Protein AF-A0AAE0QT38-F1 (afdb_monomer_lite)

Structure (mmCIF, N/CA/C/O backbone):
data_AF-A0AAE0QT38-F1
#
_entry.id   AF-A0AAE0QT38-F1
#
loop_
_atom_site.group_PDB
_atom_site.id
_atom_site.type_symbol
_atom_site.label_atom_id
_atom_site.label_alt_id
_atom_site.label_comp_id
_atom_site.label_asym_id
_atom_site.label_entity_id
_atom_site.label_seq_id
_atom_site.pdbx_PDB_ins_code
_atom_site.Cartn_x
_atom_site.Cartn_y
_atom_site.Cartn_z
_atom_site.occupancy
_atom_site.B_iso_or_equiv
_atom_site.auth_seq_id
_atom_site.auth_comp_id
_atom_site.auth_asym_id
_atom_site.auth_atom_id
_atom_site.pdbx_PDB_model_num
ATOM 1 N N . MET A 1 1 ? -40.865 28.089 39.171 1.00 56.75 1 MET A N 1
ATOM 2 C CA . MET A 1 1 ? -39.927 27.218 39.920 1.00 56.75 1 MET A CA 1
ATOM 3 C C . MET A 1 1 ? -40.340 27.018 41.370 1.00 56.75 1 MET A C 1
ATOM 5 O O . MET A 1 1 ? -40.178 25.903 41.841 1.00 56.75 1 MET A O 1
ATOM 9 N N . GLU A 1 2 ? -40.901 28.021 42.055 1.00 53.69 2 GLU A N 1
ATOM 10 C CA . GLU A 1 2 ? -41.465 27.863 43.414 1.00 53.69 2 GLU A CA 1
ATOM 11 C C . GLU A 1 2 ? -42.562 26.768 43.484 1.00 53.69 2 GLU A C 1
ATOM 13 O O . GLU A 1 2 ? -42.716 26.112 44.505 1.00 53.69 2 GLU A O 1
ATOM 18 N N . SER A 1 3 ? -43.237 26.476 42.364 1.00 55.91 3 SER A N 1
ATOM 19 C CA . SER A 1 3 ? -44.203 25.377 42.197 1.00 55.91 3 SER A CA 1
ATOM 20 C C . SER A 1 3 ? -43.615 23.959 42.054 1.00 55.91 3 SER A C 1
ATOM 22 O O . SER A 1 3 ? -44.382 23.004 41.978 1.00 55.91 3 SER A O 1
ATOM 24 N N . ILE A 1 4 ? -42.289 23.790 41.970 1.00 57.28 4 ILE A N 1
ATOM 25 C CA . ILE A 1 4 ? -41.653 22.476 41.751 1.00 57.28 4 ILE A CA 1
ATOM 26 C C . ILE A 1 4 ? -41.194 21.901 43.103 1.00 57.28 4 ILE A C 1
ATOM 28 O O . ILE A 1 4 ? -40.305 22.501 43.720 1.00 57.28 4 ILE A O 1
ATOM 32 N N . PRO A 1 5 ? -41.691 20.733 43.562 1.00 58.81 5 PRO A N 1
ATOM 33 C CA . PRO A 1 5 ? -41.318 20.153 44.856 1.00 58.81 5 PRO A CA 1
ATOM 34 C C . PRO A 1 5 ? -39.800 2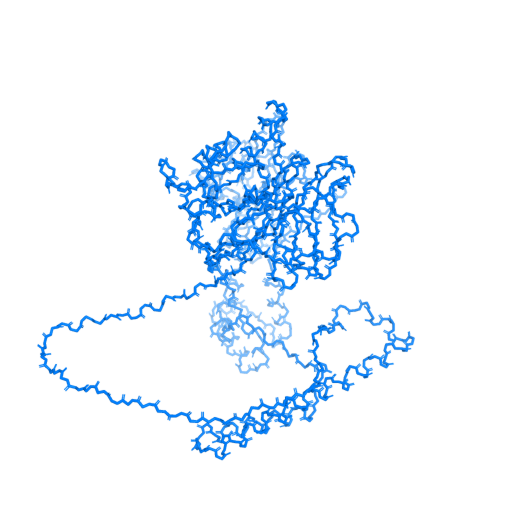0.000 45.019 1.00 58.81 5 PRO A C 1
ATOM 36 O O . PRO A 1 5 ? -39.119 19.595 44.076 1.00 58.81 5 PRO A O 1
ATOM 39 N N . MET A 1 6 ? -39.239 20.281 46.205 1.00 49.59 6 MET A N 1
ATOM 40 C CA . MET A 1 6 ? -37.776 20.254 46.427 1.00 49.59 6 MET A CA 1
ATOM 41 C C . MET A 1 6 ? -37.100 18.904 46.109 1.00 49.59 6 MET A C 1
ATOM 43 O O . MET A 1 6 ? -35.909 18.880 45.809 1.00 49.59 6 MET A O 1
ATOM 47 N N . GLY A 1 7 ? -37.843 17.791 46.133 1.00 49.62 7 GLY A N 1
ATOM 48 C CA . GLY A 1 7 ? -37.328 16.462 45.779 1.00 49.62 7 GLY A CA 1
ATOM 49 C C . GLY A 1 7 ? -37.108 16.222 44.277 1.00 49.62 7 GLY A C 1
ATOM 50 O O . GLY A 1 7 ? -36.448 15.250 43.907 1.00 49.62 7 GLY A O 1
ATOM 51 N N . GLU A 1 8 ? -37.641 17.078 43.401 1.00 56.66 8 GLU A N 1
ATOM 52 C CA . GLU A 1 8 ? -37.526 16.905 41.950 1.00 56.66 8 GLU A CA 1
ATOM 53 C C . GLU A 1 8 ? -36.221 17.474 41.376 1.00 56.66 8 GLU A C 1
ATOM 55 O O . GLU A 1 8 ? -35.648 18.447 41.878 1.00 56.66 8 GLU A O 1
ATOM 60 N N . ARG A 1 9 ? -35.748 16.863 40.284 1.00 63.56 9 ARG A N 1
ATOM 61 C CA . ARG A 1 9 ? -34.550 17.314 39.568 1.00 63.56 9 ARG A CA 1
ATOM 62 C C . ARG A 1 9 ? -34.916 18.405 38.575 1.00 63.56 9 ARG A C 1
ATOM 64 O O . ARG A 1 9 ? -35.728 18.169 37.688 1.00 63.56 9 ARG A O 1
ATOM 71 N N . VAL A 1 10 ? -34.246 19.549 38.671 1.00 66.62 10 VAL A N 1
ATOM 72 C CA . VAL A 1 10 ? -34.420 20.670 37.740 1.00 66.62 10 VAL A CA 1
ATOM 73 C C . VAL A 1 10 ? -33.100 20.941 37.030 1.00 66.62 10 VAL A C 1
ATOM 75 O O . VAL A 1 10 ? -32.078 21.167 37.683 1.00 66.62 10 VAL A O 1
ATOM 78 N N . VAL A 1 11 ? -33.141 20.922 35.697 1.00 72.88 11 VAL A N 1
ATOM 79 C CA . VAL A 1 11 ? -32.067 21.363 34.800 1.00 72.88 11 VAL A CA 1
ATOM 80 C C . VAL A 1 11 ? -32.689 22.322 33.792 1.00 72.88 11 VAL A C 1
ATOM 82 O O . VAL A 1 11 ? -33.677 21.975 33.151 1.00 72.88 11 VAL A O 1
ATOM 85 N N . ILE A 1 12 ? -32.132 23.524 33.669 1.00 76.25 12 ILE A N 1
ATOM 86 C CA . ILE A 1 12 ? -32.634 24.585 32.791 1.00 76.25 12 ILE A CA 1
ATOM 87 C C . ILE A 1 12 ? -31.489 25.028 31.885 1.00 76.25 12 ILE A C 1
ATOM 89 O O . ILE A 1 12 ? -30.416 25.375 32.371 1.00 76.25 12 ILE A O 1
ATOM 93 N N . GLY A 1 13 ? -31.717 25.024 30.572 1.00 76.81 13 GLY A N 1
ATOM 94 C CA . GLY A 1 13 ? -30.885 25.767 29.629 1.00 76.81 13 GLY A CA 1
ATOM 95 C C . GLY A 1 13 ? -31.461 27.168 29.471 1.00 76.81 13 GLY A C 1
ATOM 96 O O . GLY A 1 13 ? -32.600 27.300 29.027 1.00 76.81 13 GLY A O 1
ATOM 97 N N . ALA A 1 14 ? -30.698 28.190 29.846 1.00 73.38 14 ALA A N 1
ATOM 98 C CA . ALA A 1 14 ? -31.089 29.588 29.732 1.00 73.38 14 ALA A CA 1
ATOM 99 C C . ALA A 1 14 ? -30.116 30.313 28.798 1.00 73.38 14 ALA A C 1
ATOM 101 O O . ALA A 1 14 ? -28.907 30.250 29.005 1.00 73.38 14 ALA A O 1
ATOM 102 N N . ASP A 1 15 ? -30.644 30.998 27.788 1.00 77.75 15 ASP A N 1
ATOM 103 C CA . ASP A 1 15 ? -29.892 31.999 27.034 1.00 77.75 15 ASP A CA 1
ATOM 104 C C . ASP A 1 15 ? -30.086 33.337 27.748 1.00 77.75 15 ASP A C 1
ATOM 106 O O . ASP A 1 15 ? -31.214 33.822 27.866 1.00 77.75 15 ASP A O 1
ATOM 110 N N . VAL A 1 16 ? -29.014 33.869 28.334 1.00 71.75 16 VAL A N 1
ATOM 111 C CA . VAL A 1 16 ? -29.063 35.090 29.138 1.00 71.75 16 VAL A CA 1
ATOM 112 C C . VAL A 1 16 ? -27.941 36.016 28.708 1.00 71.75 16 VAL A C 1
ATOM 114 O O . VAL A 1 16 ? -26.767 35.681 28.832 1.00 71.75 16 VAL A O 1
ATOM 117 N N . ASN A 1 17 ? -28.285 37.241 28.310 1.00 73.06 17 ASN A N 1
ATOM 118 C CA . ASN A 1 17 ? -27.330 38.274 27.882 1.00 73.06 17 ASN A CA 1
ATOM 119 C C . ASN A 1 17 ? -26.389 38.794 29.004 1.00 73.06 17 ASN A C 1
ATOM 121 O O . ASN A 1 17 ? -25.723 39.815 28.840 1.00 73.06 17 ASN A O 1
ATOM 125 N N . GLY A 1 18 ? -26.313 38.097 30.143 1.00 76.88 18 GLY A N 1
ATOM 126 C CA . GLY A 1 18 ? -25.430 38.385 31.268 1.00 76.88 18 GLY A CA 1
ATOM 127 C C . GLY A 1 18 ? -24.119 37.595 31.235 1.00 76.88 18 GLY A C 1
ATOM 128 O O . GLY A 1 18 ? -24.057 36.430 30.845 1.00 76.88 18 GLY A O 1
ATOM 129 N N . HIS A 1 19 ? -23.046 38.219 31.701 1.00 79.25 19 HIS A N 1
ATOM 130 C CA . HIS A 1 19 ? -21.749 37.604 31.956 1.00 79.25 19 HIS A CA 1
ATOM 131 C C . HIS A 1 19 ? -21.584 37.440 33.465 1.00 79.25 19 HIS A C 1
ATOM 133 O O . HIS A 1 19 ? -21.580 38.423 34.197 1.00 79.25 19 HIS A O 1
ATOM 139 N N . VAL A 1 20 ? -21.468 36.202 33.946 1.00 77.00 20 VAL A N 1
ATOM 140 C CA . VAL A 1 20 ? -21.440 35.906 35.394 1.00 77.00 20 VAL A CA 1
ATOM 141 C C . VAL A 1 20 ? -20.070 36.116 36.065 1.00 77.00 20 VAL A C 1
ATOM 143 O O . VAL A 1 20 ? -19.997 36.175 37.295 1.00 77.00 20 VAL A O 1
ATOM 146 N N . GLY A 1 21 ? -19.001 36.272 35.277 1.00 74.62 21 GLY A N 1
ATOM 147 C CA . GLY A 1 21 ? -17.634 36.511 35.753 1.00 74.62 21 GLY A CA 1
ATOM 148 C C . GLY A 1 21 ? -16.710 35.280 35.720 1.00 74.62 21 GLY A C 1
ATOM 149 O O . GLY A 1 21 ? -17.118 34.166 36.051 1.00 74.62 21 GLY A O 1
ATOM 150 N N . GLU A 1 22 ? -15.446 35.476 35.346 1.00 77.38 22 GLU A N 1
ATOM 151 C CA . GLU A 1 22 ? -14.326 34.548 35.566 1.00 77.38 22 GLU A CA 1
ATOM 152 C C . GLU A 1 22 ? -13.683 34.793 36.945 1.00 77.38 22 GLU A C 1
ATOM 154 O O . GLU A 1 22 ? -13.721 35.905 37.463 1.00 77.38 22 GLU A O 1
ATOM 159 N N . GLY A 1 23 ? -13.095 33.762 37.565 1.00 59.50 23 GLY A N 1
ATOM 160 C CA . GLY A 1 23 ? -12.320 33.930 38.802 1.00 59.50 23 GLY A CA 1
ATOM 161 C C . GLY A 1 23 ? -13.138 34.206 40.070 1.00 59.50 23 GLY A C 1
ATOM 162 O O . GLY A 1 23 ? -12.594 34.746 41.026 1.00 59.50 23 GLY A O 1
ATOM 163 N N . ASN A 1 24 ? -14.422 33.833 40.103 1.00 67.06 24 ASN A N 1
ATOM 164 C CA . ASN A 1 24 ? -15.299 34.066 41.253 1.00 67.06 24 ASN A CA 1
ATOM 165 C C . ASN A 1 24 ? -14.740 33.493 42.577 1.00 67.06 24 ASN A C 1
ATOM 167 O O . ASN A 1 24 ? -14.508 32.287 42.691 1.00 67.06 24 ASN A O 1
ATOM 171 N N . THR A 1 25 ? -14.597 34.363 43.578 1.00 59.38 25 THR A N 1
ATOM 172 C CA . THR A 1 25 ? -14.190 34.051 44.963 1.00 59.38 25 THR A CA 1
ATOM 173 C C . THR A 1 25 ? -15.247 34.424 46.008 1.00 59.38 25 THR A C 1
ATOM 175 O O . THR A 1 25 ? -15.067 34.114 47.181 1.00 59.38 25 THR A O 1
ATOM 178 N N . VAL A 1 26 ? -16.334 35.093 45.603 1.00 66.62 26 VAL A N 1
ATOM 179 C CA . VAL A 1 26 ? -17.346 35.658 46.516 1.00 66.62 26 VAL A CA 1
ATOM 180 C C . VAL A 1 26 ? -18.615 34.804 46.540 1.00 66.62 26 VAL A C 1
ATOM 182 O O . VAL A 1 26 ? -19.171 34.550 47.601 1.00 66.62 26 VAL A O 1
ATOM 185 N N . ASP A 1 27 ? -19.051 34.300 45.381 1.00 74.00 27 ASP A N 1
ATOM 186 C CA . ASP A 1 27 ? -20.332 33.594 45.228 1.00 74.00 27 ASP A CA 1
ATOM 187 C C . ASP A 1 27 ? -20.158 32.076 45.011 1.00 74.00 27 ASP A C 1
ATOM 189 O O . ASP A 1 27 ? -20.840 31.485 44.171 1.00 74.00 27 ASP A O 1
ATOM 193 N N . GLU A 1 28 ? -19.188 31.441 45.684 1.00 70.88 28 GLU A N 1
ATOM 194 C CA . GLU A 1 28 ? -18.791 30.037 45.419 1.00 70.88 28 GLU A CA 1
ATOM 195 C C . GLU A 1 28 ? -19.948 29.021 45.559 1.00 70.88 28 GLU A C 1
ATOM 197 O O . GLU A 1 28 ? -19.929 27.942 44.955 1.00 70.88 28 GLU A O 1
ATOM 202 N N . GLU A 1 29 ? -20.993 29.379 46.312 1.00 71.94 29 GLU A N 1
ATOM 203 C CA . GLU A 1 29 ? -22.197 28.567 46.523 1.00 71.94 29 GLU A CA 1
ATOM 204 C C . GLU A 1 29 ? -23.019 28.324 45.247 1.00 71.94 29 GLU A C 1
ATOM 206 O O . GLU A 1 29 ? -23.657 27.273 45.129 1.00 71.94 29 GLU A O 1
ATOM 211 N N . VAL A 1 30 ? -22.998 29.276 44.304 1.00 78.94 30 VAL A N 1
ATOM 212 C CA . VAL A 1 30 ? -23.822 29.274 43.075 1.00 78.94 30 VAL A CA 1
ATOM 213 C C . VAL A 1 30 ? -23.002 29.369 41.782 1.00 78.94 30 VAL A C 1
ATOM 215 O O . VAL A 1 30 ? -23.482 28.973 40.715 1.00 78.94 30 VAL A O 1
ATOM 218 N N . LEU A 1 31 ? -21.761 29.861 41.864 1.00 81.94 31 LEU A N 1
ATOM 219 C CA . LEU A 1 31 ? -20.830 30.024 40.748 1.00 81.94 31 LEU A CA 1
ATOM 220 C C . LEU A 1 31 ? -19.480 29.353 41.028 1.00 81.94 31 LEU A C 1
ATOM 222 O O . LEU A 1 31 ? -18.785 29.693 41.984 1.00 81.94 31 LEU A O 1
ATOM 226 N N . GLY A 1 32 ? -19.038 28.492 40.112 1.00 79.25 32 GLY A N 1
ATOM 227 C CA . GLY A 1 32 ? -17.654 28.030 40.063 1.00 79.25 32 GLY A CA 1
ATOM 228 C C . GLY A 1 32 ? -16.676 29.073 39.497 1.00 79.25 32 GLY A C 1
ATOM 229 O O . GLY A 1 32 ? -17.052 30.162 39.064 1.00 79.25 32 GLY A O 1
ATOM 230 N N . LYS A 1 33 ? -15.387 28.719 39.481 1.00 79.94 33 LYS A N 1
ATOM 231 C CA . LYS A 1 33 ? -14.272 29.651 39.212 1.00 79.94 33 LYS A CA 1
ATOM 232 C C . LYS A 1 33 ? -13.972 29.884 37.724 1.00 79.94 33 LYS A C 1
ATOM 234 O O . LYS A 1 33 ? -13.198 30.776 37.391 1.00 79.94 33 LYS A O 1
ATOM 239 N N . PHE A 1 34 ? -14.568 29.100 36.824 1.00 80.75 34 PHE A N 1
ATOM 240 C CA . PHE A 1 34 ? -14.165 28.991 35.414 1.00 80.75 34 PHE A CA 1
ATOM 241 C C . PHE A 1 34 ? -15.105 29.691 34.418 1.00 80.75 34 PHE A C 1
ATOM 243 O O . PHE A 1 34 ? -15.169 29.275 33.259 1.00 80.75 34 PHE A O 1
ATOM 250 N N . GLY A 1 35 ? -15.820 30.742 34.837 1.00 77.62 35 GLY A N 1
ATOM 251 C CA . GLY A 1 35 ? -16.597 31.598 33.928 1.00 77.62 35 GLY A CA 1
ATOM 252 C C . GLY A 1 35 ? -15.738 32.353 32.903 1.00 77.62 35 GLY A C 1
ATOM 253 O O . GLY A 1 35 ? -14.558 32.054 32.723 1.00 77.62 35 GLY A O 1
ATOM 254 N N . VAL A 1 36 ? -16.338 33.303 32.186 1.00 75.44 36 VAL A N 1
ATOM 255 C CA . VAL A 1 36 ? -15.695 34.041 31.083 1.00 75.44 36 VAL A CA 1
ATOM 256 C C . VAL A 1 36 ? -16.031 35.529 31.192 1.00 75.44 36 VAL A C 1
ATOM 258 O O . VAL A 1 36 ? -17.205 35.860 31.353 1.00 75.44 36 VAL A O 1
ATOM 261 N N . LYS A 1 37 ? -15.019 36.398 31.009 1.00 78.69 37 LYS A N 1
ATOM 262 C CA . LYS A 1 37 ? -15.076 37.873 31.164 1.00 78.69 37 LYS A CA 1
ATOM 263 C C . LYS A 1 37 ? -15.385 38.343 32.591 1.00 78.69 37 LYS A C 1
ATOM 265 O O . LYS A 1 37 ? -15.595 37.539 33.487 1.00 78.69 37 LYS A O 1
ATOM 270 N N . GLU A 1 38 ? -15.375 39.655 32.799 1.00 78.19 38 GLU A N 1
ATOM 271 C CA . GLU A 1 38 ? -15.864 40.299 34.022 1.00 78.19 38 GLU A CA 1
ATOM 272 C C . GLU A 1 38 ? -17.396 40.233 34.119 1.00 78.19 38 GLU A C 1
ATOM 274 O O . GLU A 1 38 ? -18.091 40.012 33.120 1.00 78.19 38 GLU A O 1
ATOM 279 N N . ARG A 1 39 ? -17.925 40.404 35.337 1.00 81.12 39 ARG A N 1
ATOM 280 C CA . ARG A 1 39 ? -19.366 40.345 35.605 1.00 81.12 39 ARG A CA 1
ATOM 281 C C . ARG A 1 39 ? -20.052 41.654 35.197 1.00 81.12 39 ARG A C 1
ATOM 283 O O . ARG A 1 39 ? -19.616 42.719 35.618 1.00 81.12 39 ARG A O 1
ATOM 290 N N . ASN A 1 40 ? -21.139 41.576 34.426 1.00 82.69 40 ASN A N 1
ATOM 291 C CA . ASN A 1 40 ? -22.005 42.728 34.128 1.00 82.69 40 ASN A CA 1
ATOM 292 C C . ASN A 1 40 ? -23.268 42.739 35.014 1.00 82.69 40 ASN A C 1
ATOM 294 O O . ASN A 1 40 ? -23.518 41.803 35.776 1.00 82.69 40 ASN A O 1
ATOM 298 N N . PHE A 1 41 ? -24.070 43.800 34.910 1.00 81.69 41 PHE A N 1
ATOM 299 C CA . PHE A 1 41 ? -25.288 43.990 35.705 1.00 81.69 41 PHE A CA 1
ATOM 300 C C . PHE A 1 41 ? -26.298 42.845 35.514 1.00 81.69 41 PHE A C 1
ATOM 302 O O . PHE A 1 41 ? -26.800 42.275 36.480 1.00 81.69 41 PHE A O 1
ATOM 309 N N . GLU A 1 42 ? -26.524 42.426 34.271 1.00 80.56 42 GLU A N 1
ATOM 310 C CA . GLU A 1 42 ? -27.403 41.309 33.922 1.00 80.56 42 GLU A CA 1
ATOM 311 C C . GLU A 1 42 ? -26.872 39.978 34.484 1.00 80.56 42 GLU A C 1
ATOM 313 O O . GLU A 1 42 ? -27.639 39.129 34.935 1.00 80.56 42 GLU A O 1
ATOM 318 N N . GLY A 1 43 ? -25.549 39.803 34.514 1.00 80.94 43 GLY A N 1
ATOM 319 C CA . GLY A 1 43 ? -24.885 38.672 35.156 1.00 80.94 43 GLY A CA 1
ATOM 320 C C . GLY A 1 43 ? -25.048 38.662 36.675 1.00 80.94 43 GLY A C 1
ATOM 321 O O . GLY A 1 43 ? -25.214 37.590 37.252 1.00 80.94 43 GLY A O 1
ATOM 322 N N . GLN A 1 44 ? -25.073 39.831 37.323 1.00 83.12 44 GLN A N 1
ATOM 323 C CA . GLN A 1 44 ? -25.389 39.939 38.749 1.00 83.12 44 GLN A CA 1
ATOM 324 C C . GLN A 1 44 ? -26.837 39.510 39.033 1.00 83.12 44 GLN A C 1
ATOM 326 O O . GLN A 1 44 ? -27.058 38.703 39.933 1.00 83.12 44 GLN A O 1
ATOM 331 N N . MET A 1 45 ? -27.803 39.912 38.198 1.00 82.00 45 MET A N 1
ATOM 332 C CA . MET A 1 45 ? -29.195 39.448 38.322 1.00 82.00 45 MET A CA 1
ATOM 333 C C . MET A 1 45 ? -29.325 37.916 38.221 1.00 82.00 45 MET A C 1
ATOM 335 O O . MET A 1 45 ? -30.128 37.318 38.939 1.00 82.00 45 MET A O 1
ATOM 339 N N . VAL A 1 46 ? -28.518 37.259 37.375 1.00 82.12 46 VAL A N 1
ATOM 340 C CA . VAL A 1 46 ? -28.457 35.783 37.300 1.00 82.12 46 VAL A CA 1
ATOM 341 C C . VAL A 1 46 ? -27.931 35.175 38.601 1.00 82.12 46 VAL A C 1
ATOM 343 O O . VAL A 1 46 ? -28.465 34.163 39.054 1.00 82.12 46 VAL A O 1
ATOM 346 N N . VAL A 1 47 ? -26.914 35.783 39.221 1.00 82.12 47 VAL A N 1
ATOM 347 C CA . VAL A 1 47 ? -26.351 35.331 40.506 1.00 82.12 47 VAL A CA 1
ATOM 348 C C . VAL A 1 47 ? -27.359 35.488 41.640 1.00 82.12 47 VAL A C 1
ATOM 350 O O . VAL A 1 47 ? -27.547 34.555 42.419 1.00 82.12 47 VAL A O 1
ATOM 353 N N . ASP A 1 48 ? -28.053 36.620 41.710 1.00 83.00 48 ASP A N 1
ATOM 354 C CA . ASP A 1 48 ? -29.032 36.891 42.766 1.00 83.00 48 ASP A CA 1
ATOM 355 C C . ASP A 1 48 ? -30.268 35.986 42.634 1.00 83.00 48 ASP A C 1
ATOM 357 O O . ASP A 1 48 ? -30.757 35.433 43.624 1.00 83.00 48 ASP A O 1
ATOM 361 N N . PHE A 1 49 ? -30.714 35.725 41.399 1.00 83.25 49 PHE A N 1
ATOM 362 C CA . PHE A 1 49 ? -31.723 34.706 41.113 1.00 83.25 49 PHE A CA 1
ATOM 363 C C . PHE A 1 49 ? -31.252 33.299 41.511 1.00 83.25 49 PHE A C 1
ATOM 365 O O . PHE A 1 49 ? -32.006 32.545 42.131 1.00 83.25 49 PHE A O 1
ATOM 372 N N . ALA A 1 50 ? -30.004 32.941 41.195 1.00 83.25 50 ALA A N 1
ATOM 373 C CA . ALA A 1 50 ? -29.444 31.635 41.527 1.00 83.25 50 ALA A CA 1
ATOM 374 C C . ALA A 1 50 ? -29.367 31.408 43.048 1.00 83.25 50 ALA A C 1
ATOM 376 O O . ALA A 1 50 ? -29.751 30.337 43.522 1.00 83.25 50 ALA A O 1
ATOM 377 N N . LYS A 1 51 ? -28.973 32.438 43.814 1.00 83.38 51 LYS A N 1
ATOM 378 C CA . LYS A 1 51 ? -28.990 32.438 45.287 1.00 83.38 51 LYS A CA 1
ATOM 379 C C . LYS A 1 51 ? -30.399 32.256 45.843 1.00 83.38 51 LYS A C 1
ATOM 381 O O . LYS A 1 51 ? -30.617 31.360 46.654 1.00 83.38 51 LYS A O 1
ATOM 386 N N . ARG A 1 52 ? -31.370 33.056 45.380 1.00 82.44 52 ARG A N 1
ATOM 387 C CA . ARG A 1 52 ? -32.767 32.987 45.852 1.00 82.44 52 ARG A CA 1
ATOM 388 C C . ARG A 1 52 ? -33.405 31.609 45.623 1.00 82.44 52 ARG A C 1
ATOM 390 O O . ARG A 1 52 ? -34.265 31.207 46.399 1.00 82.44 52 ARG A O 1
ATOM 397 N N . MET A 1 53 ? -33.003 30.900 44.567 1.00 77.69 53 MET A N 1
ATOM 398 C CA . MET A 1 53 ? -33.661 29.670 44.109 1.00 77.69 53 MET A CA 1
ATOM 399 C C . MET A 1 53 ? -32.894 28.364 44.411 1.00 77.69 53 MET A C 1
ATOM 401 O O . MET A 1 53 ? -33.337 27.302 43.969 1.00 77.69 53 MET A O 1
ATOM 405 N N . ASP A 1 54 ? -31.773 28.416 45.145 1.00 80.62 54 ASP A N 1
ATOM 406 C CA . ASP A 1 54 ? -30.856 27.284 45.409 1.00 80.62 54 ASP A CA 1
ATOM 407 C C . ASP A 1 54 ? -30.326 26.609 44.121 1.00 80.62 54 ASP A C 1
ATOM 409 O O . ASP A 1 54 ? -30.370 25.386 43.938 1.00 80.62 54 ASP A O 1
ATOM 413 N N . ILE A 1 55 ? -29.841 27.424 43.182 1.00 83.31 55 ILE A N 1
ATOM 414 C CA . ILE A 1 55 ? -29.395 26.997 41.849 1.00 83.31 55 ILE A CA 1
ATOM 415 C C . ILE A 1 55 ? -27.890 27.212 41.682 1.00 83.31 55 ILE A C 1
ATOM 417 O O . ILE A 1 55 ? -27.347 28.246 42.046 1.00 83.31 55 ILE A O 1
ATOM 421 N N . ALA A 1 56 ? -27.225 26.243 41.057 1.00 83.94 56 ALA A N 1
ATOM 422 C CA . ALA A 1 56 ? -25.839 26.327 40.621 1.00 83.94 56 ALA A CA 1
ATOM 423 C C . ALA A 1 56 ? -25.757 26.553 39.101 1.00 83.94 56 ALA A C 1
ATOM 425 O O . ALA A 1 56 ? -26.426 25.867 38.317 1.00 83.94 56 ALA A O 1
ATOM 426 N N . VAL A 1 57 ? -24.896 27.480 38.676 1.00 85.81 57 VAL A N 1
ATOM 427 C CA . VAL A 1 57 ? -24.576 27.737 37.263 1.00 85.81 57 VAL A CA 1
ATOM 428 C C . VAL A 1 57 ? -23.511 26.737 36.810 1.00 85.81 57 VAL A C 1
ATOM 430 O O . VAL A 1 57 ? -22.312 26.947 36.972 1.00 85.81 57 VAL A O 1
ATOM 433 N N . VAL A 1 58 ? -23.940 25.616 36.236 1.00 83.44 58 VAL A N 1
ATOM 434 C CA . VAL A 1 58 ? -23.105 24.429 35.974 1.00 83.44 58 VAL A CA 1
ATOM 435 C C . VAL A 1 58 ? -21.857 24.752 35.143 1.00 83.44 58 VAL A C 1
ATOM 437 O O . VAL A 1 58 ? -20.778 24.222 35.412 1.00 83.44 58 VAL A O 1
ATOM 440 N N . ASN A 1 59 ? -21.988 25.637 34.151 1.00 82.31 59 ASN A N 1
ATOM 441 C CA . ASN A 1 59 ? -20.930 25.955 33.186 1.00 82.31 59 ASN A CA 1
ATOM 442 C C . ASN A 1 59 ? -19.651 26.521 33.834 1.00 82.31 59 ASN A C 1
ATOM 444 O O . ASN A 1 59 ? -18.578 26.384 33.250 1.00 82.31 59 ASN A O 1
ATOM 448 N N . THR A 1 60 ? -19.735 27.132 35.020 1.00 82.75 60 THR A N 1
ATOM 449 C CA . THR A 1 60 ? -18.586 27.774 35.683 1.00 82.75 60 THR A CA 1
ATOM 450 C C . THR A 1 60 ? -17.815 26.841 36.624 1.00 82.75 60 THR A C 1
ATOM 452 O O . THR A 1 60 ? -16.709 27.178 37.047 1.00 82.75 60 THR A O 1
ATOM 455 N N . TYR A 1 61 ? -18.333 25.642 36.923 1.00 82.31 61 TYR A N 1
ATOM 456 C CA . TYR A 1 61 ? -17.683 24.670 37.819 1.00 82.31 61 TYR A CA 1
ATOM 457 C C . TYR A 1 61 ? -16.623 23.785 37.143 1.00 82.31 61 TYR A C 1
ATOM 459 O O . TYR A 1 61 ? -15.799 23.189 37.837 1.00 82.31 61 TYR A O 1
ATOM 467 N N . PHE A 1 62 ? -16.599 23.699 35.809 1.00 82.88 62 PHE A N 1
ATOM 468 C CA . PHE A 1 62 ? -15.712 22.785 35.079 1.00 82.88 62 PHE A CA 1
ATOM 469 C C . PHE A 1 62 ? -14.559 23.519 34.384 1.00 82.88 62 PHE A C 1
ATOM 471 O O . PHE A 1 62 ? -14.772 24.357 33.509 1.00 82.88 62 PHE A O 1
ATOM 478 N N . GLN A 1 63 ? -13.317 23.145 34.705 1.00 82.44 63 GLN A N 1
ATOM 479 C CA . GLN A 1 63 ? -12.139 23.667 34.012 1.00 82.44 63 GLN A CA 1
ATOM 480 C C . GLN A 1 63 ? -12.091 23.143 32.568 1.00 82.44 63 GLN A C 1
ATOM 482 O O . GLN A 1 63 ? -11.961 21.939 32.327 1.00 82.44 63 GLN A O 1
ATOM 487 N N . LYS A 1 64 ? -12.189 24.052 31.592 1.00 82.12 64 LYS A N 1
ATOM 488 C CA . LYS A 1 64 ? -12.195 23.750 30.152 1.00 82.12 64 LYS A CA 1
ATOM 489 C C . LYS A 1 64 ? -11.352 24.762 29.376 1.00 82.12 64 LYS A C 1
ATOM 491 O O . LYS A 1 64 ? -11.173 25.896 29.812 1.00 82.12 64 LYS A O 1
ATOM 496 N N . ARG A 1 65 ? -10.858 24.357 28.199 1.00 78.31 65 ARG A N 1
ATOM 497 C CA . ARG A 1 65 ? -10.207 25.276 27.243 1.00 78.31 65 ARG A CA 1
ATOM 498 C C . ARG A 1 65 ? -11.203 26.356 26.809 1.00 78.31 65 ARG A C 1
ATOM 500 O O . ARG A 1 65 ? -12.391 26.065 26.703 1.00 78.31 65 ARG A O 1
ATOM 507 N N . GLU A 1 66 ? -10.719 27.560 26.509 1.00 74.44 66 GLU A N 1
ATOM 508 C CA . GLU A 1 66 ? -11.535 28.732 26.133 1.00 74.44 66 GLU A CA 1
ATOM 509 C C . GLU A 1 66 ? -12.605 28.413 25.068 1.00 74.44 66 GLU A C 1
ATOM 511 O O . GLU A 1 66 ? -13.777 28.753 25.226 1.00 74.44 66 GLU A O 1
ATOM 516 N N . GLU A 1 67 ? -12.232 27.667 24.026 1.00 76.06 67 GLU A N 1
ATOM 517 C CA . GLU A 1 67 ? -13.123 27.253 22.933 1.00 76.06 67 GLU A CA 1
ATOM 518 C C . GLU A 1 67 ? -14.355 26.453 23.384 1.00 76.06 67 GLU A C 1
ATOM 520 O O . GLU A 1 67 ? -15.393 26.518 22.724 1.00 76.06 67 GLU A O 1
ATOM 525 N N . HIS A 1 68 ? -14.227 25.727 24.499 1.00 77.94 68 HIS A N 1
ATOM 526 C CA . HIS A 1 68 ? -15.264 24.916 25.139 1.00 77.94 68 HIS A CA 1
ATOM 527 C C . HIS A 1 68 ? -15.994 25.657 26.278 1.00 77.94 68 HIS A C 1
ATOM 529 O O . HIS A 1 68 ? -16.819 25.039 26.952 1.00 77.94 68 HIS A O 1
ATOM 535 N N . ARG A 1 69 ? -15.691 26.945 26.512 1.00 74.25 69 ARG A N 1
ATOM 536 C CA . ARG A 1 69 ? -16.383 27.831 27.473 1.00 74.25 69 ARG A CA 1
ATOM 537 C C . ARG A 1 69 ? -17.225 28.910 26.785 1.00 74.25 69 ARG A C 1
ATOM 539 O O . ARG A 1 69 ? -18.294 29.255 27.280 1.00 74.25 69 ARG A O 1
ATOM 546 N N . VAL A 1 70 ? -16.744 29.428 25.653 1.00 77.81 70 VAL A N 1
ATOM 547 C CA . VAL A 1 70 ? -17.409 30.464 24.843 1.00 77.81 70 VAL A CA 1
ATOM 548 C C . VAL A 1 70 ? -18.633 29.884 24.133 1.00 77.81 70 VAL A C 1
ATOM 550 O O . VAL A 1 70 ? -18.479 29.037 23.249 1.00 77.81 70 VAL A O 1
ATOM 553 N N . THR A 1 71 ? -19.825 30.371 24.479 1.00 75.25 71 THR A N 1
ATOM 554 C CA . THR A 1 71 ? -21.095 29.928 23.883 1.00 75.25 71 THR A CA 1
ATOM 555 C C . THR A 1 71 ? -21.545 30.794 22.712 1.00 75.25 71 THR A C 1
ATOM 557 O O . THR A 1 71 ? -22.094 30.254 21.758 1.00 75.25 71 THR A O 1
ATOM 560 N N . TYR A 1 72 ? -21.200 32.085 22.689 1.00 77.50 72 TYR A N 1
ATOM 561 C CA . TYR A 1 72 ? -21.554 33.000 21.599 1.00 77.50 72 TYR A CA 1
ATOM 562 C C . TYR A 1 72 ? -20.323 33.616 20.920 1.00 77.50 72 TYR A C 1
ATOM 564 O O . TYR A 1 72 ? -19.343 34.001 21.573 1.00 77.50 72 TYR A O 1
ATOM 572 N N . LYS A 1 73 ? -20.373 33.725 19.586 1.00 75.00 73 LYS A N 1
ATOM 573 C CA . LYS A 1 73 ? -19.376 34.430 18.766 1.00 75.00 73 LYS A CA 1
ATOM 574 C C . LYS A 1 73 ? -20.040 35.288 17.689 1.00 75.00 73 LYS A C 1
ATOM 576 O O . LYS A 1 73 ? -20.777 34.773 16.856 1.00 75.00 73 LYS A O 1
ATOM 581 N N . SER A 1 74 ? -19.701 36.576 17.642 1.00 73.44 74 SER A N 1
ATOM 582 C CA . SER A 1 74 ? -20.113 37.486 16.563 1.00 73.44 74 SER A CA 1
ATOM 583 C C . SER A 1 74 ? -19.112 38.633 16.408 1.00 73.44 74 SER A C 1
ATOM 585 O O . SER A 1 74 ? -18.632 39.167 17.407 1.00 73.44 74 SER A O 1
ATOM 587 N N . GLY A 1 75 ? -18.748 38.990 15.170 1.00 61.56 75 GLY A N 1
ATOM 588 C CA . GLY A 1 75 ? -17.852 40.122 14.876 1.00 61.56 75 GLY A CA 1
ATOM 589 C C . GLY A 1 75 ? -16.514 40.102 15.633 1.00 61.56 75 GLY A C 1
ATOM 590 O O . GLY A 1 75 ? -16.082 41.128 16.147 1.00 61.56 75 GLY A O 1
ATOM 591 N N . GLY A 1 76 ? -15.903 38.925 15.810 1.00 64.38 76 GLY A N 1
ATOM 592 C CA . GLY A 1 76 ? -14.673 38.743 16.599 1.00 64.38 76 GLY A CA 1
ATOM 593 C C . GLY A 1 76 ? -14.868 38.708 18.124 1.00 64.38 76 GLY A C 1
ATOM 594 O O . GLY A 1 76 ? -14.016 38.167 18.831 1.00 64.38 76 GLY A O 1
ATOM 595 N N . ARG A 1 77 ? -16.005 39.185 18.647 1.00 69.38 77 ARG A N 1
ATOM 596 C CA . ARG A 1 77 ? -16.346 39.100 20.075 1.00 69.38 77 ARG A CA 1
ATOM 597 C C . ARG A 1 77 ? -16.653 37.650 20.457 1.00 69.38 77 ARG A C 1
ATOM 599 O O . ARG A 1 77 ? -17.360 36.941 19.742 1.00 69.38 77 ARG A O 1
ATOM 606 N N . ARG A 1 78 ? -16.125 37.227 21.607 1.00 76.44 78 ARG A N 1
ATOM 607 C CA . ARG A 1 78 ? -16.355 35.923 22.246 1.00 76.44 78 ARG A CA 1
ATOM 608 C C . ARG A 1 78 ? -17.022 36.164 23.599 1.00 76.44 78 ARG A C 1
ATOM 610 O O . ARG A 1 78 ? -16.514 36.976 24.373 1.00 76.44 78 ARG A O 1
ATOM 617 N N . THR A 1 79 ? -18.142 35.509 23.878 1.00 76.75 79 THR A N 1
ATOM 618 C CA . THR A 1 79 ? -18.901 35.677 25.130 1.00 76.75 79 THR A CA 1
ATOM 619 C C . THR A 1 79 ? -19.485 34.357 25.626 1.00 76.75 79 THR A C 1
ATOM 621 O O . THR A 1 79 ? -19.580 33.374 24.887 1.00 76.75 79 THR A O 1
ATOM 624 N N . GLN A 1 80 ? -19.863 34.342 26.902 1.00 77.50 80 GLN A N 1
ATOM 625 C CA . GLN A 1 80 ? -20.695 33.308 27.502 1.00 77.50 80 GLN A CA 1
ATOM 626 C C . GLN A 1 80 ? -22.040 33.953 27.868 1.00 77.50 80 GLN A C 1
ATOM 628 O O . GLN A 1 80 ? -22.055 34.968 28.567 1.00 77.50 80 GLN A O 1
ATOM 633 N N . VAL A 1 81 ? -23.125 33.415 27.308 1.00 77.69 81 VAL A N 1
ATOM 634 C CA . VAL A 1 81 ? -24.521 33.877 27.478 1.00 77.69 81 VAL A CA 1
ATOM 635 C C . VAL A 1 81 ? -25.480 32.693 27.651 1.00 77.69 81 VAL A C 1
ATOM 637 O O . VAL A 1 81 ? -26.329 32.706 28.535 1.00 77.69 81 VAL A O 1
ATOM 640 N N . ASP A 1 82 ? -25.273 31.597 26.913 1.00 80.25 82 ASP A N 1
ATOM 641 C CA . ASP A 1 82 ? -25.942 30.325 27.209 1.00 80.25 82 ASP A CA 1
ATOM 642 C C . ASP A 1 82 ? -25.385 29.663 28.492 1.00 80.25 82 ASP A C 1
ATOM 644 O O . ASP A 1 82 ? -24.214 29.268 28.558 1.00 80.25 82 ASP A O 1
ATOM 648 N N . TYR A 1 83 ? -26.240 29.472 29.499 1.00 81.06 83 TYR A N 1
ATOM 649 C CA . TYR A 1 83 ? -25.924 28.799 30.761 1.00 81.06 83 TYR A CA 1
ATOM 650 C C . TYR A 1 83 ? -26.804 27.571 30.985 1.00 81.06 83 TYR A C 1
ATOM 652 O O . TYR A 1 83 ? -28.011 27.589 30.744 1.00 81.06 83 TYR A O 1
ATOM 660 N N . ILE A 1 84 ? -26.207 26.505 31.523 1.00 82.31 84 ILE A N 1
ATOM 661 C CA . ILE A 1 84 ? -26.958 25.394 32.107 1.00 82.31 84 ILE A CA 1
ATOM 662 C C . ILE A 1 84 ? -27.017 25.610 33.617 1.00 82.31 84 ILE A C 1
ATOM 664 O O . ILE A 1 84 ? -25.992 25.759 34.282 1.00 82.31 84 ILE A O 1
ATOM 668 N N . LEU A 1 85 ? -28.233 25.629 34.145 1.00 81.94 85 LEU A N 1
ATOM 669 C CA . LEU A 1 85 ? -28.561 25.821 35.550 1.00 81.94 85 LEU A CA 1
ATOM 670 C C . LEU A 1 85 ? -29.102 24.508 36.123 1.00 81.94 85 LEU A C 1
ATOM 672 O O . LEU A 1 85 ? -29.906 23.838 35.472 1.00 81.94 85 LEU A O 1
ATOM 676 N N . CYS A 1 86 ? -28.709 24.137 37.341 1.00 81.56 86 CYS A N 1
ATOM 677 C CA . CYS A 1 86 ? -29.309 23.008 38.059 1.00 81.56 86 CYS A CA 1
ATOM 678 C C . CYS A 1 86 ? -29.552 23.345 39.530 1.00 81.56 86 CYS A C 1
ATOM 680 O O . CYS A 1 86 ? -28.856 24.186 40.091 1.00 81.56 86 CYS A O 1
ATOM 682 N N . ARG A 1 87 ? -30.471 22.642 40.204 1.00 80.19 87 ARG A N 1
ATOM 683 C CA . ARG A 1 87 ? -30.559 22.715 41.677 1.00 80.19 87 ARG A CA 1
ATOM 684 C C . ARG A 1 87 ? -29.217 22.347 42.314 1.00 80.19 87 ARG A C 1
ATOM 686 O O . ARG A 1 87 ? -28.608 21.346 41.920 1.00 80.19 87 ARG A O 1
ATOM 693 N N . ARG A 1 88 ? -28.767 23.109 43.315 1.00 77.31 88 ARG A N 1
ATOM 694 C CA . ARG A 1 88 ? -27.453 22.937 43.964 1.00 77.31 88 ARG A CA 1
ATOM 695 C C . ARG A 1 88 ? -27.281 21.528 44.538 1.00 77.31 88 ARG A C 1
ATOM 697 O O . ARG A 1 88 ? -26.247 20.892 44.329 1.00 77.31 88 ARG A O 1
ATOM 704 N N . GLY A 1 89 ? -28.335 20.971 45.141 1.00 71.62 89 GLY A N 1
ATOM 705 C CA . GLY A 1 89 ? -28.364 19.580 45.616 1.00 71.62 89 GLY A CA 1
ATOM 706 C C . GLY A 1 89 ? -28.119 18.511 44.533 1.00 71.62 89 GLY A C 1
ATOM 707 O O . GLY A 1 89 ? -27.694 17.400 44.857 1.00 71.62 89 GLY A O 1
ATOM 708 N N . ASN A 1 90 ? -28.335 18.820 43.248 1.00 72.88 90 ASN A N 1
ATOM 709 C CA . ASN A 1 90 ? -28.102 17.902 42.125 1.00 72.88 90 ASN A CA 1
ATOM 710 C C . ASN A 1 90 ? -26.739 18.097 41.438 1.00 72.88 90 ASN A C 1
ATOM 712 O O . ASN A 1 90 ? -26.360 17.252 40.629 1.00 72.88 90 ASN A O 1
ATOM 716 N N . LEU A 1 91 ? -25.959 19.129 41.789 1.00 72.62 91 LEU A N 1
ATOM 717 C CA . LEU A 1 91 ? -24.649 19.404 41.178 1.00 72.62 91 LEU A CA 1
ATOM 718 C C . LEU A 1 91 ? -23.691 18.197 41.276 1.00 72.62 91 LEU A C 1
ATOM 720 O O . LEU A 1 91 ? -22.952 17.908 40.341 1.00 72.62 91 LEU A O 1
ATOM 724 N N . LYS A 1 92 ? -23.784 17.416 42.365 1.00 72.25 92 LYS A N 1
ATOM 725 C CA . LYS A 1 92 ? -23.019 16.169 42.589 1.00 72.25 92 LYS A CA 1
ATOM 726 C C . LYS A 1 92 ? -23.338 15.038 41.597 1.00 72.25 92 LYS A C 1
ATOM 728 O O . LYS A 1 92 ? -22.589 14.065 41.532 1.00 72.25 92 LYS A O 1
ATOM 733 N N . GLU A 1 93 ? -24.447 15.120 40.862 1.00 71.00 93 GLU A N 1
ATOM 734 C CA . GLU A 1 93 ? -24.787 14.169 39.798 1.00 71.00 93 GLU A CA 1
ATOM 735 C C . GLU A 1 93 ? -24.225 14.594 38.433 1.00 71.00 93 GLU A C 1
ATOM 737 O O . GLU A 1 93 ? -24.187 13.777 37.512 1.00 71.00 93 GLU A O 1
ATOM 742 N N . ILE A 1 94 ? -23.755 15.835 38.275 1.00 75.12 94 ILE A N 1
ATOM 743 C CA . ILE A 1 94 ? -23.179 16.317 37.018 1.00 75.12 94 ILE A CA 1
ATOM 744 C C . ILE A 1 94 ? -21.709 15.901 36.934 1.00 75.12 94 ILE A C 1
ATOM 746 O O . ILE A 1 94 ? -20.911 16.142 37.833 1.00 75.12 94 ILE A O 1
ATOM 750 N N . SER A 1 95 ? -21.364 15.232 35.835 1.00 74.81 95 SER A N 1
ATOM 751 C CA . SER A 1 95 ? -20.033 14.659 35.598 1.00 74.81 95 SER A CA 1
ATOM 752 C C . SER A 1 95 ? -19.189 15.450 34.604 1.00 74.81 95 SER A C 1
ATOM 754 O O . SER A 1 95 ? -17.966 15.353 34.648 1.00 74.81 95 SER A O 1
ATOM 756 N N . ASP A 1 96 ? -19.827 16.209 33.710 1.00 77.56 96 ASP A N 1
ATOM 757 C CA . ASP A 1 96 ? -19.148 17.113 32.786 1.00 77.56 96 ASP A CA 1
ATOM 758 C C . ASP A 1 96 ? -20.103 18.202 32.279 1.00 77.56 96 ASP A C 1
ATOM 760 O O . ASP A 1 96 ? -21.299 17.945 32.134 1.00 77.56 96 ASP A O 1
ATOM 764 N N . CYS A 1 97 ? -19.573 19.378 31.948 1.00 78.38 97 CYS A N 1
ATOM 765 C CA . CYS A 1 97 ? -20.255 20.393 31.148 1.00 78.38 97 CYS A CA 1
ATOM 766 C C . CYS A 1 97 ? -19.246 21.072 30.210 1.00 78.38 97 CYS A C 1
ATOM 768 O O . CYS A 1 97 ? -18.135 21.413 30.628 1.00 78.38 97 CYS A O 1
ATOM 770 N N . LYS A 1 98 ? -19.595 21.227 28.928 1.00 80.00 98 LYS A N 1
ATOM 771 C CA . LYS A 1 98 ? -18.725 21.822 27.897 1.00 80.00 98 LYS A CA 1
ATOM 772 C C . LYS A 1 98 ? -19.548 22.378 26.733 1.00 80.00 98 LYS A C 1
ATOM 774 O O . LYS A 1 98 ? -20.613 21.857 26.414 1.00 80.00 98 LYS A O 1
ATOM 779 N N . VAL A 1 99 ? -18.994 23.344 26.013 1.00 79.06 99 VAL A N 1
ATOM 780 C CA . VAL A 1 99 ? -19.480 23.719 24.677 1.00 79.06 99 VAL A CA 1
ATOM 781 C C . VAL A 1 99 ? -18.937 22.734 23.636 1.00 79.06 99 VAL A C 1
ATOM 783 O O . VAL A 1 99 ? -17.745 22.407 23.647 1.00 79.06 99 VAL A O 1
ATOM 786 N N . VAL A 1 100 ? -19.790 22.244 22.737 1.00 76.75 100 VAL A N 1
ATOM 787 C CA . VAL A 1 100 ? -19.398 21.386 21.609 1.00 76.75 100 VAL A CA 1
ATOM 788 C C . VAL A 1 100 ? -18.791 22.262 20.508 1.00 76.75 100 VAL A C 1
ATOM 790 O O . VAL A 1 100 ? -19.337 23.300 20.142 1.00 76.75 100 VAL A O 1
ATOM 793 N N . VAL A 1 101 ? -17.623 21.867 19.997 1.00 65.62 101 VAL A N 1
ATOM 794 C CA . VAL A 1 101 ? -16.871 22.619 18.981 1.00 65.62 101 VAL A CA 1
ATOM 795 C C . VAL A 1 101 ? -16.789 21.773 17.716 1.00 65.62 101 VAL A C 1
ATOM 797 O O . VAL A 1 101 ? -16.267 20.664 17.763 1.00 65.62 101 VAL A O 1
ATOM 800 N N . GLY A 1 102 ? -17.301 22.301 16.602 1.00 62.12 102 GLY A N 1
ATOM 801 C CA . GLY A 1 102 ? -17.298 21.647 15.285 1.00 62.12 102 GLY A CA 1
ATOM 802 C C . GLY A 1 102 ? -18.696 21.410 14.708 1.00 62.12 102 GLY A C 1
ATOM 803 O O . GLY A 1 102 ? -18.858 21.442 13.494 1.00 62.12 102 GLY A O 1
ATOM 804 N N . GLU A 1 103 ? -19.713 21.268 15.559 1.00 54.88 103 GLU A N 1
ATOM 805 C CA . GLU A 1 103 ? -21.116 21.160 15.143 1.00 54.88 103 GLU A CA 1
ATOM 806 C C . GLU A 1 103 ? -21.782 22.543 15.206 1.00 54.88 103 GLU A C 1
ATOM 808 O O . GLU A 1 103 ? -21.978 23.113 16.281 1.00 54.88 103 GLU A O 1
ATOM 813 N N . SER A 1 104 ? -22.086 23.120 14.041 1.00 50.41 104 SER A N 1
ATOM 814 C CA . SER A 1 104 ? -22.643 24.471 13.907 1.00 50.41 104 SER A CA 1
ATOM 815 C C . SER A 1 104 ? -24.113 24.433 13.492 1.00 50.41 104 SER A C 1
ATOM 817 O O . SER A 1 104 ? -24.432 24.529 12.309 1.00 50.41 104 SER A O 1
ATOM 819 N N . VAL A 1 105 ? -25.004 24.313 14.480 1.00 52.91 105 VAL A N 1
ATOM 820 C CA . VAL A 1 105 ? -26.465 24.404 14.282 1.00 52.91 105 VAL A CA 1
ATOM 821 C C . VAL A 1 105 ? -26.921 25.865 14.113 1.00 52.91 105 VAL A C 1
ATOM 823 O O . VAL A 1 105 ? -27.887 26.136 13.410 1.00 52.91 105 VAL A O 1
ATOM 826 N N . ALA A 1 106 ? -26.193 26.826 14.697 1.00 59.38 106 ALA A N 1
ATOM 827 C CA . ALA A 1 106 ? -26.438 28.263 14.561 1.00 59.38 106 ALA A CA 1
ATOM 828 C C . ALA A 1 106 ? -25.157 29.021 14.163 1.00 59.38 106 ALA A C 1
ATOM 830 O O . ALA A 1 106 ? -24.042 28.581 14.449 1.00 59.38 106 ALA A O 1
ATOM 831 N N . ARG A 1 107 ? -25.304 30.188 13.512 1.00 62.78 107 ARG A N 1
ATOM 832 C CA . ARG A 1 107 ? -24.163 31.001 13.028 1.00 62.78 107 ARG A CA 1
ATOM 833 C C . ARG A 1 107 ? -23.395 31.728 14.142 1.00 62.78 107 ARG A C 1
ATOM 835 O O . ARG A 1 107 ? -22.269 32.151 13.896 1.00 62.78 107 ARG A O 1
ATOM 842 N N . GLN A 1 108 ? -23.997 31.904 15.322 1.00 69.81 108 GLN A N 1
ATOM 843 C CA . GLN A 1 108 ? -23.439 32.703 16.425 1.00 69.81 108 GLN A CA 1
ATOM 844 C C . GLN A 1 108 ? -23.405 31.950 17.768 1.00 69.81 108 GLN A C 1
ATOM 846 O O . GLN A 1 108 ? -22.369 31.966 18.434 1.00 69.81 108 GLN A O 1
ATOM 851 N N . HIS A 1 109 ? -24.491 31.261 18.143 1.00 74.50 109 HIS A N 1
ATOM 852 C CA . HIS A 1 109 ? -24.560 30.423 19.351 1.00 74.50 109 HIS A CA 1
ATOM 853 C C . HIS A 1 109 ? -23.977 29.022 19.115 1.00 74.50 109 HIS A C 1
ATOM 855 O O . HIS A 1 109 ? -24.009 28.492 18.001 1.00 74.50 109 HIS A O 1
ATOM 861 N N . ARG A 1 110 ? -23.460 28.404 20.179 1.00 71.69 110 ARG A N 1
ATOM 862 C CA . ARG A 1 110 ? -22.832 27.077 20.183 1.00 71.69 110 ARG A CA 1
ATOM 863 C C . ARG A 1 110 ? -23.529 26.156 21.179 1.00 71.69 110 ARG A C 1
ATOM 865 O O . ARG A 1 110 ? -23.849 26.563 22.290 1.00 71.69 110 ARG A O 1
ATOM 872 N N . MET A 1 111 ? -23.706 24.892 20.800 1.00 75.19 111 MET A N 1
ATOM 873 C CA . MET A 1 111 ? -24.377 23.898 21.639 1.00 75.19 111 MET A CA 1
ATOM 874 C C . MET A 1 111 ? -23.599 23.618 22.934 1.00 75.19 111 MET A C 1
ATOM 876 O O . MET A 1 111 ? -22.396 23.350 22.899 1.00 75.19 111 MET A O 1
ATOM 880 N N . VAL A 1 112 ? -24.298 23.621 24.071 1.00 75.19 112 VAL A N 1
ATOM 881 C CA . VAL A 1 112 ? -23.748 23.256 25.385 1.00 75.19 112 VAL A CA 1
ATOM 882 C C . VAL A 1 112 ? -24.197 21.839 25.753 1.00 75.19 112 VAL A C 1
ATOM 884 O O . VAL A 1 112 ? -25.390 21.558 25.819 1.00 75.19 112 VAL A O 1
ATOM 887 N N . GLU A 1 113 ? -23.245 20.939 25.999 1.00 78.06 113 GLU A N 1
ATOM 888 C CA . GLU A 1 113 ? -23.484 19.561 26.444 1.00 78.06 113 GLU A CA 1
ATOM 889 C C . GLU A 1 113 ? -23.223 19.457 27.956 1.00 78.06 113 GLU A C 1
ATOM 891 O O . GLU A 1 113 ? -22.090 19.642 28.410 1.00 78.06 113 GLU A O 1
ATOM 896 N N . CYS A 1 114 ? -24.252 19.104 28.734 1.00 76.69 114 CYS A N 1
ATOM 897 C CA . CYS A 1 114 ? -24.129 18.738 30.148 1.00 76.69 114 CYS A CA 1
ATOM 898 C C . CYS A 1 114 ? -24.384 17.238 30.337 1.00 76.69 114 CYS A C 1
ATOM 900 O O . CYS A 1 114 ? -25.400 16.698 29.896 1.00 76.69 114 CYS A O 1
ATOM 902 N N . ARG A 1 115 ? -23.465 16.554 31.024 1.00 73.00 115 ARG A N 1
ATOM 903 C CA . ARG A 1 115 ? -23.495 15.107 31.236 1.00 73.00 115 ARG A CA 1
ATOM 904 C C . ARG A 1 115 ? -23.818 14.767 32.686 1.00 73.00 115 ARG A C 1
ATOM 906 O O . ARG A 1 115 ? -22.928 14.717 33.539 1.00 73.00 115 ARG A O 1
ATOM 913 N N . MET A 1 116 ? -25.079 14.447 32.955 1.00 65.38 116 MET A N 1
ATOM 914 C CA . MET A 1 116 ? -25.550 14.031 34.279 1.00 65.38 116 MET A CA 1
ATOM 915 C C . MET A 1 116 ? -25.542 12.499 34.445 1.00 65.38 116 MET A C 1
ATOM 917 O O . MET A 1 116 ? -25.995 11.754 33.578 1.00 65.38 116 MET A O 1
ATOM 921 N N . THR A 1 117 ? -25.033 12.016 35.580 1.00 59.38 117 THR A N 1
ATOM 922 C CA . THR A 1 117 ? -24.994 10.602 35.979 1.00 59.38 117 THR A CA 1
ATOM 923 C C . THR A 1 117 ? -25.883 10.380 37.201 1.00 59.38 117 THR A C 1
ATOM 925 O O . THR A 1 117 ? -25.471 10.596 38.338 1.00 59.38 117 THR A O 1
ATOM 928 N N . LEU A 1 118 ? -27.096 9.875 36.972 1.00 59.84 118 LEU A N 1
ATOM 929 C CA . LEU A 1 118 ? -28.063 9.593 38.037 1.00 59.84 118 LEU A CA 1
ATOM 930 C C . LEU A 1 118 ? -27.523 8.544 39.027 1.00 59.84 118 LEU A C 1
ATOM 932 O O . LEU A 1 118 ? -27.273 7.386 38.659 1.00 59.84 118 LEU A O 1
ATOM 936 N N . MET A 1 119 ? -27.402 8.912 40.307 1.00 54.28 119 MET A N 1
ATOM 937 C CA . MET A 1 119 ? -26.841 8.040 41.355 1.00 54.28 119 MET A CA 1
ATOM 938 C C . MET A 1 119 ? -27.646 6.745 41.547 1.00 54.28 119 MET A C 1
ATOM 940 O O . MET A 1 119 ? -27.074 5.680 41.792 1.00 54.28 119 MET A O 1
ATOM 944 N N . VAL A 1 120 ? -28.967 6.805 41.342 1.00 56.47 120 VAL A N 1
ATOM 945 C CA . VAL A 1 120 ? -29.865 5.637 41.353 1.00 56.47 120 VAL A CA 1
ATOM 946 C C . VAL A 1 120 ? -29.471 4.629 40.269 1.00 56.47 120 VAL A C 1
ATOM 948 O O . VAL A 1 120 ? -29.393 3.431 40.535 1.00 56.47 120 VAL A O 1
ATOM 951 N N . CYS A 1 121 ? -29.157 5.094 39.059 1.00 52.38 121 CYS A N 1
ATOM 952 C CA . CYS A 1 121 ? -28.777 4.238 37.935 1.00 52.38 121 CYS A CA 1
ATOM 953 C C . CYS A 1 121 ? -27.386 3.613 38.144 1.00 52.38 121 CYS A C 1
ATOM 955 O O . CYS A 1 121 ? -27.168 2.453 37.781 1.00 52.38 121 CYS A O 1
ATOM 957 N N . LYS A 1 122 ? -26.468 4.333 38.806 1.00 57.22 122 LYS A N 1
ATOM 958 C CA . LYS A 1 122 ? -25.165 3.803 39.244 1.00 57.22 122 LYS A CA 1
ATOM 959 C C . LYS A 1 122 ? -25.337 2.686 40.284 1.00 57.22 122 LYS A C 1
ATOM 961 O O . LYS A 1 122 ? -24.843 1.582 40.055 1.00 57.22 122 LYS A O 1
ATOM 966 N N . LYS A 1 123 ? -26.113 2.925 41.353 1.00 63.53 123 LYS A N 1
ATOM 967 C CA . LYS A 1 123 ? -26.429 1.918 42.387 1.00 63.53 123 LYS A CA 1
ATOM 968 C C . LYS A 1 123 ? -27.155 0.696 41.802 1.00 63.53 123 LYS A C 1
ATOM 970 O O . LYS A 1 123 ? -26.698 -0.422 42.016 1.00 63.53 123 LYS A O 1
ATOM 975 N N . LYS A 1 124 ? -28.189 0.883 40.965 1.00 64.50 124 LYS A N 1
ATOM 976 C CA . LYS A 1 124 ? -28.885 -0.210 40.245 1.00 64.50 124 LYS A CA 1
ATOM 977 C C . LYS A 1 124 ? -27.916 -1.089 39.439 1.00 64.50 124 LYS A C 1
ATOM 979 O O . LYS A 1 124 ? -27.975 -2.315 39.531 1.00 64.50 124 LYS A O 1
ATOM 984 N N . ARG A 1 125 ? -26.997 -0.483 38.670 1.00 62.16 125 ARG A N 1
ATOM 985 C CA . ARG A 1 125 ? -25.982 -1.220 37.888 1.00 62.16 125 ARG A CA 1
ATOM 986 C C . ARG A 1 125 ? -24.986 -1.963 38.782 1.00 62.16 125 ARG A C 1
ATOM 988 O O . ARG A 1 125 ? -24.585 -3.070 38.430 1.00 62.16 125 ARG A O 1
ATOM 995 N N . GLU A 1 126 ? -24.592 -1.392 39.918 1.00 66.50 126 GLU A N 1
ATOM 996 C CA . GLU A 1 126 ? -23.664 -2.028 40.857 1.00 66.50 126 GLU A CA 1
ATOM 997 C C . GLU A 1 126 ? -24.306 -3.210 41.600 1.00 66.50 126 GLU A C 1
ATOM 999 O O . GLU A 1 126 ? -23.762 -4.315 41.559 1.00 66.50 126 GLU A O 1
ATOM 1004 N N . THR A 1 127 ? -25.494 -3.026 42.187 1.00 70.62 127 THR A N 1
ATOM 1005 C CA . THR A 1 127 ? -26.264 -4.107 42.827 1.00 70.62 127 THR A CA 1
ATOM 1006 C C . THR A 1 127 ? -26.568 -5.222 41.827 1.00 70.62 127 THR A C 1
ATOM 1008 O O . THR A 1 127 ? -26.356 -6.394 42.131 1.00 70.62 127 THR A O 1
ATOM 1011 N N . GLY A 1 128 ? -26.943 -4.880 40.588 1.00 69.69 128 GLY A N 1
ATOM 1012 C CA . GLY A 1 128 ? -27.191 -5.868 39.535 1.00 69.69 128 GLY A CA 1
ATOM 1013 C C . GLY A 1 128 ? -25.943 -6.689 39.194 1.00 69.69 128 GLY A C 1
ATOM 1014 O O . GLY A 1 128 ? -26.028 -7.903 39.025 1.00 69.69 128 GLY A O 1
ATOM 1015 N N . ARG A 1 129 ? -24.758 -6.060 39.150 1.00 74.19 129 ARG A N 1
ATOM 1016 C CA . ARG A 1 129 ? -23.481 -6.772 38.952 1.00 74.19 129 ARG A CA 1
ATOM 1017 C C . ARG A 1 129 ? -23.115 -7.681 40.127 1.00 74.19 129 ARG A C 1
ATOM 1019 O O . ARG A 1 129 ? -22.486 -8.705 39.873 1.00 74.19 129 ARG A O 1
ATOM 1026 N N . LYS A 1 130 ? -23.482 -7.321 41.363 1.00 73.81 130 LYS A N 1
ATOM 1027 C CA . LYS A 1 130 ? -23.233 -8.124 42.574 1.00 73.81 130 LYS A CA 1
ATOM 1028 C C . LYS A 1 130 ? -24.167 -9.339 42.665 1.00 73.81 130 LYS A C 1
ATOM 1030 O O . LYS A 1 130 ? -23.671 -10.440 42.855 1.00 73.81 130 LYS A O 1
ATOM 1035 N N . VAL A 1 131 ? -25.476 -9.151 42.471 1.00 74.38 131 VAL A N 1
ATOM 1036 C CA . VAL A 1 131 ? -26.500 -10.208 42.628 1.00 74.38 131 VAL A CA 1
ATOM 1037 C C . VAL A 1 131 ? -26.602 -11.098 41.383 1.00 74.38 131 VAL A C 1
ATOM 1039 O O . VAL A 1 131 ? -26.373 -12.304 41.418 1.00 74.38 131 VAL A O 1
ATOM 1042 N N . LEU A 1 132 ? -26.869 -10.505 40.218 1.00 73.31 132 LEU A N 1
ATOM 1043 C CA . LEU A 1 132 ? -27.096 -11.268 38.981 1.00 73.31 132 LEU A CA 1
ATOM 1044 C C . LEU A 1 132 ? -25.770 -11.776 38.384 1.00 73.31 132 LEU A C 1
ATOM 1046 O O . LEU A 1 132 ? -25.719 -12.785 37.665 1.00 73.31 132 LEU A O 1
ATOM 1050 N N . GLY A 1 133 ? -24.673 -11.098 38.716 1.00 70.69 133 GLY A N 1
ATOM 1051 C CA . GLY A 1 133 ? -23.358 -11.336 38.150 1.00 70.69 133 GLY A CA 1
ATOM 1052 C C . GLY A 1 133 ? -23.204 -10.738 36.751 1.00 70.69 133 GLY A C 1
ATOM 1053 O O . GLY A 1 133 ? -24.129 -10.198 36.136 1.00 70.69 133 GLY A O 1
ATOM 1054 N N . VAL A 1 134 ? -21.992 -10.867 36.220 1.00 67.81 134 VAL A N 1
ATOM 1055 C CA . VAL A 1 134 ? -21.626 -10.396 34.881 1.00 67.81 134 VAL A CA 1
ATOM 1056 C C . VAL A 1 134 ? -21.467 -11.555 33.906 1.00 67.81 134 VAL A C 1
ATOM 1058 O O . VAL A 1 134 ? -20.921 -12.606 34.244 1.00 67.81 134 VAL A O 1
ATOM 1061 N N . SER A 1 135 ? -21.915 -11.370 32.668 1.00 58.88 135 SER A N 1
ATOM 1062 C CA . SER A 1 135 ? -21.543 -12.253 31.560 1.00 58.88 135 SER A CA 1
ATOM 1063 C C . SER A 1 135 ? -20.219 -11.800 30.945 1.00 58.88 135 SER A C 1
ATOM 1065 O O . SER A 1 135 ? -19.996 -10.603 30.744 1.00 58.88 135 SER A O 1
ATOM 1067 N N . SER A 1 136 ? -19.365 -12.748 30.549 1.00 45.91 136 SER A N 1
ATOM 1068 C CA . SER A 1 136 ? -18.489 -12.501 29.401 1.00 45.91 136 SER A CA 1
ATOM 1069 C C . SER A 1 136 ? -19.398 -12.157 28.216 1.00 45.91 136 SER A C 1
ATOM 1071 O O . SER A 1 136 ? -20.405 -12.826 28.019 1.00 45.91 136 SER A O 1
ATOM 1073 N N . GLY A 1 137 ? -19.101 -11.082 27.479 1.00 44.78 137 GLY A N 1
ATOM 1074 C CA . GLY A 1 137 ? -20.038 -10.410 26.558 1.00 44.78 137 GLY A CA 1
ATOM 1075 C C . GLY A 1 137 ? -20.466 -11.176 25.296 1.00 44.78 137 GLY A C 1
ATOM 1076 O O . GLY A 1 137 ? -20.737 -10.549 24.279 1.00 44.78 137 GLY A O 1
ATOM 1077 N N . ARG A 1 138 ? -20.508 -12.510 25.333 1.00 37.38 138 ARG A N 1
ATOM 1078 C CA . ARG A 1 138 ? -21.256 -13.336 24.388 1.00 37.38 138 ARG A CA 1
ATOM 1079 C C . ARG A 1 138 ? -22.629 -13.604 24.988 1.00 37.38 138 ARG A C 1
ATOM 1081 O O . ARG A 1 138 ? -22.761 -14.473 25.848 1.00 37.38 138 ARG A O 1
ATOM 1088 N N . SER A 1 139 ? -23.632 -12.881 24.499 1.00 34.16 139 SER A N 1
ATOM 1089 C CA . SER A 1 139 ? -24.984 -13.429 24.506 1.00 34.16 139 SER A CA 1
ATOM 1090 C C . SER A 1 139 ? -24.937 -14.751 23.737 1.00 34.16 139 SER A C 1
ATOM 1092 O O . SER A 1 139 ? -24.385 -14.805 22.634 1.00 34.16 139 SER A O 1
ATOM 1094 N N . LYS A 1 140 ? -25.463 -15.823 24.325 1.00 40.28 140 LYS A N 1
ATOM 1095 C CA . LYS A 1 140 ? -26.171 -16.798 23.508 1.00 40.28 140 LYS A CA 1
ATOM 1096 C C . LYS A 1 140 ? -27.578 -16.231 23.413 1.00 40.28 140 LYS A C 1
ATOM 1098 O O . LYS A 1 140 ? -28.353 -16.413 24.340 1.00 40.28 140 LYS A O 1
ATOM 1103 N N . GLU A 1 141 ? -27.854 -15.504 22.337 1.00 36.84 141 GLU A N 1
ATOM 1104 C CA . GLU A 1 141 ? -29.217 -15.528 21.823 1.00 36.84 141 GLU A CA 1
ATOM 1105 C C . GLU A 1 141 ? -29.532 -16.983 21.482 1.00 36.84 141 GLU A C 1
ATOM 1107 O O . GLU A 1 141 ? -28.654 -17.708 20.985 1.00 36.84 141 GLU A O 1
ATOM 1112 N N . ASP A 1 142 ? -30.754 -17.402 21.783 1.00 37.94 142 ASP A N 1
ATOM 1113 C CA . ASP A 1 142 ? -31.255 -18.725 21.451 1.00 37.94 142 ASP A CA 1
ATOM 1114 C C . ASP A 1 142 ? -31.421 -18.821 19.936 1.00 37.94 142 ASP A C 1
ATOM 1116 O O . ASP A 1 142 ? -32.473 -18.581 19.354 1.00 37.94 142 ASP A O 1
ATOM 1120 N N . LYS A 1 143 ? -30.305 -19.144 19.279 1.00 42.28 143 LYS A N 1
ATOM 1121 C CA . LYS A 1 143 ? -30.264 -19.541 17.878 1.00 42.28 143 LYS A CA 1
ATOM 1122 C C . LYS A 1 143 ? -30.803 -20.958 17.763 1.00 42.28 143 LYS A C 1
ATOM 1124 O O . LYS A 1 143 ? -30.042 -21.883 17.461 1.00 42.28 143 LYS A O 1
ATOM 1129 N N . GLU A 1 144 ? -32.108 -21.111 17.961 1.00 43.62 144 GLU A N 1
ATOM 1130 C CA . GLU A 1 144 ? -32.839 -22.145 17.238 1.00 43.62 144 GLU A CA 1
ATOM 1131 C C . GLU A 1 144 ? -32.569 -21.885 15.764 1.00 43.62 144 GLU A C 1
ATOM 1133 O O . GLU A 1 144 ? -32.948 -20.877 15.171 1.00 43.62 144 GLU A O 1
ATOM 1138 N N . THR A 1 145 ? -31.670 -22.704 15.235 1.00 49.59 145 THR A N 1
ATOM 1139 C CA . THR A 1 145 ? -31.125 -22.485 13.908 1.00 49.59 145 THR A CA 1
ATOM 1140 C C . THR A 1 145 ? -32.106 -23.147 12.956 1.00 49.59 145 THR A C 1
ATOM 1142 O O . THR A 1 145 ? -32.531 -24.256 13.232 1.00 49.59 145 THR A O 1
ATOM 1145 N N . TRP A 1 146 ? -32.457 -22.512 11.843 1.00 54.28 146 TRP A N 1
ATOM 1146 C CA . TRP A 1 146 ? -33.537 -22.924 10.925 1.00 54.28 146 TRP A CA 1
ATOM 1147 C C . TRP A 1 146 ? -33.468 -24.368 10.347 1.00 54.28 146 TRP A C 1
ATOM 1149 O O . TRP A 1 146 ? -34.362 -24.781 9.625 1.00 54.28 146 TRP A O 1
ATOM 1159 N N . TRP A 1 147 ? -32.426 -25.142 10.671 1.00 59.28 147 TRP A N 1
ATOM 1160 C CA . TRP A 1 147 ? -32.214 -26.563 10.342 1.00 59.28 147 TRP A CA 1
ATOM 1161 C C . TRP A 1 147 ? -32.205 -27.486 11.586 1.00 59.28 147 TRP A C 1
ATOM 1163 O O . TRP A 1 147 ? -31.711 -28.612 11.532 1.00 59.28 147 TRP A O 1
ATOM 1173 N N . TRP A 1 148 ? -32.660 -27.003 12.744 1.00 53.69 148 TRP A N 1
ATOM 1174 C CA . TRP A 1 148 ? -32.554 -27.676 14.042 1.00 53.69 148 TRP A CA 1
ATOM 1175 C C . TRP A 1 148 ? -33.804 -28.521 14.334 1.00 53.69 148 TRP A C 1
ATOM 1177 O O . TRP A 1 148 ? -34.806 -28.004 14.813 1.00 53.69 148 TRP A O 1
ATOM 1187 N N . ASN A 1 149 ? -33.738 -29.824 14.048 1.00 75.31 149 ASN A N 1
ATOM 1188 C CA . ASN A 1 149 ? -34.840 -30.777 14.239 1.00 75.31 149 ASN A CA 1
ATOM 1189 C C . ASN A 1 149 ? -34.566 -31.783 15.379 1.00 75.31 149 ASN A C 1
ATOM 1191 O O . ASN A 1 149 ? -33.442 -31.885 15.879 1.00 75.31 149 ASN A O 1
ATOM 1195 N N . GLU A 1 150 ? -35.584 -32.548 15.782 1.00 74.38 150 GLU A N 1
ATOM 1196 C CA . GLU A 1 150 ? -35.484 -33.532 16.875 1.00 74.38 150 GLU A CA 1
ATOM 1197 C C . GLU A 1 150 ? -34.409 -34.607 16.622 1.00 74.38 150 GLU A C 1
ATOM 1199 O O . GLU A 1 150 ? -33.644 -34.937 17.527 1.00 74.38 150 GLU A O 1
ATOM 1204 N N . GLU A 1 151 ? -34.257 -35.079 15.378 1.00 77.06 151 GLU A N 1
ATOM 1205 C CA . GLU A 1 151 ? -33.228 -36.056 14.974 1.00 77.06 151 GLU A CA 1
ATOM 1206 C C . GLU A 1 151 ? -31.792 -35.536 15.223 1.00 77.06 151 GLU A C 1
ATOM 1208 O O . GLU A 1 151 ? -30.907 -36.249 15.718 1.00 77.06 151 GLU A O 1
ATOM 1213 N N . VAL A 1 152 ? -31.539 -34.259 14.912 1.00 73.19 152 VAL A N 1
ATOM 1214 C CA . VAL A 1 152 ? -30.265 -33.583 15.197 1.00 73.19 152 VAL A CA 1
ATOM 1215 C C . VAL A 1 152 ? -30.085 -33.362 16.699 1.00 73.19 152 VAL A C 1
ATOM 1217 O O . VAL A 1 152 ? -28.967 -33.506 17.202 1.00 73.19 152 VAL A O 1
ATOM 1220 N N . GLN A 1 153 ? -31.153 -33.051 17.437 1.00 72.12 153 GLN A N 1
ATOM 1221 C CA . GLN A 1 153 ? -31.083 -32.898 18.890 1.00 72.12 153 GLN A CA 1
ATOM 1222 C C . GLN A 1 153 ? -30.716 -34.215 19.582 1.00 72.12 153 GLN A C 1
ATOM 1224 O O . GLN A 1 153 ? -29.710 -34.256 20.297 1.00 72.12 153 GLN A O 1
ATOM 1229 N N . ASP A 1 154 ? -31.467 -35.289 19.335 1.00 78.06 154 ASP A N 1
ATOM 1230 C CA . ASP A 1 154 ? -31.238 -36.618 19.908 1.00 78.06 154 ASP A CA 1
ATOM 1231 C C . ASP A 1 154 ? -29.837 -37.148 19.563 1.00 78.06 154 ASP A C 1
ATOM 1233 O O . ASP A 1 154 ? -29.068 -37.515 20.456 1.00 78.06 154 ASP A O 1
ATOM 1237 N N . SER A 1 155 ? -29.425 -37.087 18.292 1.00 78.06 155 SER A N 1
ATOM 1238 C CA . SER A 1 155 ? -28.084 -37.537 17.900 1.00 78.06 155 SER A CA 1
ATOM 1239 C C . SER A 1 155 ? -26.972 -36.731 18.596 1.00 78.06 155 SER A C 1
ATOM 1241 O O . SER A 1 155 ? -25.960 -37.296 19.034 1.00 78.06 155 SER A O 1
ATOM 1243 N N . VAL A 1 156 ? -27.151 -35.414 18.781 1.00 72.94 156 VAL A N 1
ATOM 1244 C CA . VAL A 1 156 ? -26.221 -34.568 19.551 1.00 72.94 156 VAL A CA 1
ATOM 1245 C C . VAL A 1 156 ? -26.226 -34.925 21.040 1.00 72.94 156 VAL A C 1
ATOM 1247 O O . VAL A 1 156 ? -25.148 -34.901 21.647 1.00 72.94 156 VAL A O 1
ATOM 1250 N N . GLN A 1 157 ? -27.378 -35.260 21.626 1.00 75.12 157 GLN A N 1
ATOM 1251 C CA . GLN A 1 157 ? -27.501 -35.704 23.018 1.00 75.12 157 GLN A CA 1
ATOM 1252 C C . GLN A 1 157 ? -26.824 -37.065 23.235 1.00 75.12 157 GLN A C 1
ATOM 1254 O O . GLN A 1 157 ? -25.930 -37.157 24.079 1.00 75.12 157 GLN A O 1
ATOM 1259 N N . ARG A 1 158 ? -27.123 -38.077 22.410 1.00 79.12 158 ARG A N 1
ATOM 1260 C CA . ARG A 1 158 ? -26.480 -39.406 22.436 1.00 79.12 158 ARG A CA 1
ATOM 1261 C C . ARG A 1 158 ? -24.956 -39.303 22.348 1.00 79.12 158 ARG A C 1
ATOM 1263 O O . ARG A 1 158 ? -24.242 -39.858 23.180 1.00 79.12 158 ARG A O 1
ATOM 1270 N N . LYS A 1 159 ? -24.434 -38.471 21.438 1.00 88.31 159 LYS A N 1
ATOM 1271 C CA . LYS A 1 159 ? -22.991 -38.182 21.356 1.00 88.31 159 LYS A CA 1
ATOM 1272 C C . LYS A 1 159 ? -22.434 -37.517 22.629 1.00 88.31 159 LYS A C 1
ATOM 1274 O O . LYS A 1 159 ? -21.284 -37.765 22.984 1.00 88.31 159 LYS A O 1
ATOM 1279 N N . ARG A 1 160 ? -23.189 -36.647 23.319 1.00 74.94 160 ARG A N 1
ATOM 1280 C CA . ARG A 1 160 ? -22.752 -36.053 24.604 1.00 74.94 160 ARG A CA 1
ATOM 1281 C C . ARG A 1 160 ? -22.706 -37.098 25.721 1.00 74.94 160 ARG A C 1
ATOM 1283 O O . ARG A 1 160 ? -21.760 -37.064 26.502 1.00 74.94 160 ARG A O 1
ATOM 1290 N N . LEU A 1 161 ? -23.673 -38.016 25.772 1.00 82.00 161 LEU A N 1
ATOM 1291 C CA . LEU A 1 161 ? -23.705 -39.119 26.738 1.00 82.00 161 LEU A CA 1
ATOM 1292 C C . LEU A 1 161 ? -22.531 -40.083 26.520 1.00 82.00 161 LEU A C 1
ATOM 1294 O O . LEU A 1 161 ? -21.753 -40.297 27.446 1.00 82.00 161 LEU A O 1
ATOM 1298 N N . ALA A 1 162 ? -22.310 -40.542 25.284 1.00 76.19 162 ALA A N 1
ATOM 1299 C CA . ALA A 1 162 ? -21.150 -41.368 24.936 1.00 76.19 162 ALA A CA 1
ATOM 1300 C C . ALA A 1 162 ? -19.816 -40.656 25.216 1.00 76.19 162 ALA A C 1
ATOM 1302 O O . ALA A 1 162 ? -18.863 -41.278 25.679 1.00 76.19 162 ALA A O 1
ATOM 1303 N N . LYS A 1 163 ? -19.748 -39.327 25.025 1.00 72.75 163 LYS A N 1
ATOM 1304 C CA . LYS A 1 163 ? -18.566 -38.565 25.443 1.00 72.75 163 LYS A CA 1
ATOM 1305 C C . LYS A 1 163 ? -18.369 -38.598 26.959 1.00 72.75 163 LYS A C 1
ATOM 1307 O O . LYS A 1 163 ? -17.250 -38.807 27.399 1.00 72.75 163 LYS A O 1
ATOM 1312 N N . LYS A 1 164 ? -19.430 -38.401 27.749 1.00 78.56 164 LYS A N 1
ATOM 1313 C CA . LYS A 1 164 ? -19.358 -38.440 29.218 1.00 78.56 164 LYS A CA 1
ATOM 1314 C C . LYS A 1 164 ? -18.895 -39.817 29.716 1.00 78.56 164 LYS A C 1
ATOM 1316 O O . LYS A 1 164 ? -18.065 -39.867 30.613 1.00 78.56 164 LYS A O 1
ATOM 1321 N N . LYS A 1 165 ? -19.376 -40.898 29.090 1.00 80.12 165 LYS A N 1
ATOM 1322 C CA . LYS A 1 165 ? -18.953 -42.289 29.332 1.00 80.12 165 LYS A CA 1
ATOM 1323 C C . LYS A 1 165 ? -17.462 -42.491 29.008 1.00 80.12 165 LYS A C 1
ATOM 1325 O O . LYS A 1 165 ? -16.696 -42.911 29.867 1.00 80.12 165 LYS A O 1
ATOM 1330 N N . TRP A 1 166 ? -17.007 -42.061 27.825 1.00 76.88 166 TRP A N 1
ATOM 1331 C CA . TRP A 1 166 ? -15.581 -42.098 27.459 1.00 76.88 166 TRP A CA 1
ATOM 1332 C C . TRP A 1 166 ? -14.684 -41.226 28.356 1.00 76.88 166 TRP A C 1
ATOM 1334 O O . TRP A 1 166 ? -13.592 -41.653 28.724 1.00 76.88 166 TRP A O 1
ATOM 1344 N N . ASP A 1 167 ? -15.122 -40.020 28.723 1.00 70.94 167 ASP A N 1
ATOM 1345 C CA . ASP A 1 167 ? -14.362 -39.121 29.602 1.00 70.94 167 ASP A CA 1
ATOM 1346 C C . ASP A 1 167 ? -14.174 -39.736 31.014 1.00 70.94 167 ASP A C 1
ATOM 1348 O O . ASP A 1 167 ? -13.194 -39.391 31.679 1.00 70.94 167 ASP A O 1
ATOM 1352 N N . MET A 1 168 ? -15.057 -40.659 31.433 1.00 71.19 168 MET A N 1
ATOM 1353 C CA . MET A 1 168 ? -15.014 -41.380 32.714 1.00 71.19 168 MET A CA 1
ATOM 1354 C C . MET A 1 168 ? -14.147 -42.650 32.647 1.00 71.19 168 MET A C 1
ATOM 1356 O O . MET A 1 168 ? -13.146 -42.734 33.355 1.00 71.19 168 MET A O 1
ATOM 1360 N N . ASP A 1 169 ? -14.467 -43.591 31.751 1.00 74.12 169 ASP A N 1
ATOM 1361 C CA . ASP A 1 169 ? -13.835 -44.926 31.731 1.00 74.12 169 ASP A CA 1
ATOM 1362 C C . ASP A 1 169 ? -12.549 -44.972 30.882 1.00 74.12 169 ASP A C 1
ATOM 1364 O O . ASP A 1 169 ? -11.719 -45.866 31.020 1.00 74.12 169 ASP A O 1
ATOM 1368 N N . ARG A 1 170 ? -12.389 -44.014 29.958 1.00 76.56 170 ARG A N 1
ATOM 1369 C CA . ARG A 1 170 ? -11.241 -43.822 29.044 1.00 76.56 170 ARG A CA 1
ATOM 1370 C C . ARG A 1 170 ? -10.826 -45.016 28.162 1.00 76.56 170 ARG A C 1
ATOM 1372 O O . ARG A 1 170 ? -9.809 -44.905 27.475 1.00 76.56 170 ARG A O 1
ATOM 1379 N N . THR A 1 171 ? -11.616 -46.088 28.096 1.00 79.25 171 THR A N 1
ATOM 1380 C CA . THR A 1 171 ? -11.396 -47.250 27.213 1.00 79.25 171 THR A CA 1
ATOM 1381 C C . THR A 1 171 ? -11.439 -46.875 25.722 1.00 79.25 171 THR A C 1
ATOM 1383 O O . THR A 1 171 ? -12.109 -45.912 25.325 1.00 79.25 171 THR A O 1
ATOM 1386 N N . GLU A 1 172 ? -10.729 -47.625 24.866 1.00 71.69 172 GLU A N 1
ATOM 1387 C CA . GLU A 1 172 ? -10.715 -47.355 23.414 1.00 71.69 172 GLU A CA 1
ATOM 1388 C C . GLU A 1 172 ? -12.061 -47.696 22.751 1.00 71.69 172 GLU A C 1
ATOM 1390 O O . GLU A 1 172 ? -12.463 -47.008 21.817 1.00 71.69 172 GLU A O 1
ATOM 1395 N N . GLU A 1 173 ? -12.812 -48.661 23.286 1.00 81.25 173 GLU A N 1
ATOM 1396 C CA . GLU A 1 173 ? -14.172 -49.004 22.842 1.00 81.25 173 GLU A CA 1
ATOM 1397 C C . GLU A 1 173 ? -15.131 -47.814 23.002 1.00 81.25 173 GLU A C 1
ATOM 1399 O O . GLU A 1 173 ? -15.703 -47.337 22.021 1.00 81.25 173 GLU A O 1
ATOM 1404 N N . ASN A 1 174 ? -15.214 -47.231 24.206 1.00 82.12 174 ASN A N 1
ATOM 1405 C CA . ASN A 1 174 ? -16.002 -46.018 24.458 1.00 82.12 174 ASN A CA 1
ATOM 1406 C C . ASN A 1 174 ? -15.509 -44.828 23.603 1.00 82.12 174 ASN A C 1
ATOM 1408 O O . ASN A 1 174 ? -16.298 -43.984 23.163 1.00 82.12 174 ASN A O 1
ATOM 1412 N N . ARG A 1 175 ? -14.198 -44.749 23.319 1.00 70.38 175 ARG A N 1
ATOM 1413 C CA . ARG A 1 175 ? -13.623 -43.742 22.408 1.00 70.38 175 ARG A CA 1
ATOM 1414 C C . ARG A 1 175 ? -14.081 -43.949 20.965 1.00 70.38 175 ARG A C 1
ATOM 1416 O O . ARG A 1 175 ? -14.277 -42.964 20.248 1.00 70.38 175 ARG A O 1
ATOM 1423 N N . GLN A 1 176 ? -14.216 -45.196 20.525 1.00 81.81 176 GLN A N 1
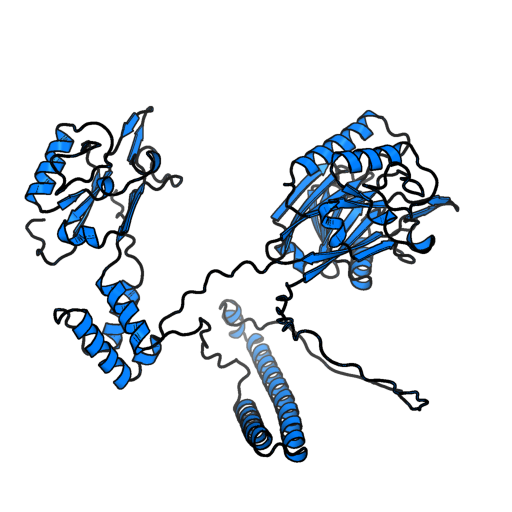ATOM 1424 C CA . GLN A 1 176 ? -14.678 -45.570 19.192 1.00 81.81 176 GLN A CA 1
ATOM 1425 C C . GLN A 1 176 ? -16.184 -45.311 19.041 1.00 81.81 176 GLN A C 1
ATOM 1427 O O . GLN A 1 176 ? -16.568 -44.597 18.114 1.00 81.81 176 GLN A O 1
ATOM 1432 N N . GLU A 1 177 ? -16.994 -45.713 20.024 1.00 82.31 177 GLU A N 1
ATOM 1433 C CA . GLU A 1 177 ? -18.429 -45.397 20.127 1.00 82.31 177 GLU A CA 1
ATOM 1434 C C . GLU A 1 177 ? -18.676 -43.873 20.029 1.00 82.31 177 GLU A C 1
ATOM 1436 O O . GLU A 1 177 ? -19.455 -43.393 19.197 1.00 82.31 177 GLU A O 1
ATOM 1441 N N . TYR A 1 178 ? -17.926 -43.065 20.794 1.00 80.00 178 TYR A N 1
ATOM 1442 C CA . TYR A 1 178 ? -17.996 -41.602 20.709 1.00 80.00 178 TYR A CA 1
ATOM 1443 C C . TYR A 1 178 ? -17.586 -41.049 19.326 1.00 80.00 178 TYR A C 1
ATOM 1445 O O . TYR A 1 178 ? -18.245 -40.135 18.812 1.00 80.00 178 TYR A O 1
ATOM 1453 N N . LYS A 1 179 ? -16.523 -41.578 18.695 1.00 78.50 179 LYS A N 1
ATOM 1454 C CA . LYS A 1 179 ? -16.095 -41.174 17.336 1.00 78.50 179 LYS A CA 1
ATOM 1455 C C . LYS A 1 179 ? -17.179 -41.487 16.296 1.00 78.50 179 LYS A C 1
ATOM 1457 O O . LYS A 1 179 ? -17.404 -40.684 15.388 1.00 78.50 179 LYS A O 1
ATOM 1462 N N . GLU A 1 180 ? -17.860 -42.621 16.411 1.00 83.81 180 GLU A N 1
ATOM 1463 C CA . GLU A 1 180 ? -18.922 -43.033 15.488 1.00 83.81 180 GLU A CA 1
ATOM 1464 C C . GLU A 1 180 ? -20.178 -42.179 15.644 1.00 83.81 180 GLU A C 1
ATOM 1466 O O . GLU A 1 180 ? -20.663 -41.621 14.655 1.00 83.81 180 GLU A O 1
ATOM 1471 N N . LEU A 1 181 ? -20.624 -41.930 16.876 1.00 81.69 181 LEU A N 1
ATOM 1472 C CA . LEU A 1 181 ? -21.710 -40.985 17.151 1.00 81.69 181 LEU A CA 1
ATOM 1473 C C . LEU A 1 181 ? -21.352 -39.553 16.711 1.00 81.69 181 LEU A C 1
ATOM 1475 O O . LEU A 1 181 ? -22.206 -38.824 16.204 1.00 81.69 181 LEU A O 1
ATOM 1479 N N . GLN A 1 182 ? -20.079 -39.146 16.801 1.00 68.31 182 GLN A N 1
ATOM 1480 C CA . GLN A 1 182 ? -19.616 -37.869 16.245 1.00 68.31 182 GLN A CA 1
ATOM 1481 C C . GLN A 1 182 ? -19.725 -37.819 14.712 1.00 68.31 182 GLN A C 1
ATOM 1483 O O . GLN A 1 182 ? -20.068 -36.763 14.170 1.00 68.31 182 GLN A O 1
ATOM 1488 N N . ARG A 1 183 ? -19.456 -38.926 14.007 1.00 74.25 183 ARG A N 1
ATOM 1489 C CA . ARG A 1 183 ? -19.672 -39.036 12.553 1.00 74.25 183 ARG A CA 1
ATOM 1490 C C . ARG A 1 183 ? -21.166 -39.025 12.215 1.00 74.25 183 ARG A C 1
ATOM 1492 O O . ARG A 1 183 ? -21.543 -38.307 11.294 1.00 74.25 183 ARG A O 1
ATOM 1499 N N . ARG A 1 184 ? -22.008 -39.744 12.968 1.00 73.69 184 ARG A N 1
ATOM 1500 C CA . ARG A 1 184 ? -23.470 -39.789 12.768 1.00 73.69 184 ARG A CA 1
ATOM 1501 C C . ARG A 1 184 ? -24.095 -38.398 12.886 1.00 73.69 184 ARG A C 1
ATOM 1503 O O . ARG A 1 184 ? -24.723 -37.947 11.937 1.00 73.69 184 ARG A O 1
ATOM 1510 N N . VAL A 1 185 ? -23.780 -37.654 13.951 1.00 75.81 185 VAL A N 1
ATOM 1511 C CA . VAL A 1 185 ? -24.215 -36.251 14.129 1.00 75.81 185 VAL A CA 1
ATOM 1512 C C . VAL A 1 185 ? -23.857 -35.361 12.936 1.00 75.81 185 VAL A C 1
ATOM 1514 O O . VAL A 1 185 ? -24.651 -34.508 12.554 1.00 75.81 185 VAL A O 1
ATOM 1517 N N . LYS A 1 186 ? -22.677 -35.533 12.321 1.00 63.28 186 LYS A N 1
ATOM 1518 C CA . LYS A 1 186 ? -22.314 -34.752 11.126 1.00 63.28 186 LYS A CA 1
ATOM 1519 C C . LYS A 1 186 ? -23.213 -35.064 9.925 1.00 63.28 186 LYS A C 1
ATOM 1521 O O . LYS A 1 186 ? -23.488 -34.146 9.158 1.00 63.28 186 LYS A O 1
ATOM 1526 N N . ARG A 1 187 ? -23.657 -36.317 9.761 1.00 73.38 187 ARG A N 1
ATOM 1527 C CA . ARG A 1 187 ? -24.576 -36.713 8.682 1.00 73.38 187 ARG A CA 1
ATOM 1528 C C . ARG A 1 187 ? -25.971 -36.139 8.913 1.00 73.38 187 ARG A C 1
ATOM 1530 O O . ARG A 1 187 ? -26.468 -35.464 8.020 1.00 73.38 187 ARG A O 1
ATOM 1537 N N . GLU A 1 188 ? -26.539 -36.308 10.110 1.00 76.00 188 GLU A N 1
ATOM 1538 C CA . GLU A 1 188 ? -27.887 -35.792 10.414 1.00 76.00 188 GLU A CA 1
ATOM 1539 C C . GLU A 1 188 ? -27.955 -34.265 10.271 1.00 76.00 188 GLU A C 1
ATOM 1541 O O . GLU A 1 188 ? -28.859 -33.744 9.630 1.00 76.00 188 GLU A O 1
ATOM 1546 N N . VAL A 1 189 ? -26.939 -33.533 10.751 1.00 67.12 189 VAL A N 1
ATOM 1547 C CA . VAL A 1 189 ? -26.850 -32.072 10.556 1.00 67.12 189 VAL A CA 1
ATOM 1548 C C . VAL A 1 189 ? -26.769 -31.687 9.074 1.00 67.12 189 VAL A C 1
ATOM 1550 O O . VAL A 1 189 ? -27.288 -30.642 8.688 1.00 67.12 189 VAL A O 1
ATOM 1553 N N . SER A 1 190 ? -26.127 -32.501 8.231 1.00 65.81 190 SER A N 1
ATOM 1554 C CA . SER A 1 190 ? -26.078 -32.255 6.785 1.00 65.81 190 SER A CA 1
ATOM 1555 C C . SER A 1 190 ? -27.430 -32.524 6.120 1.00 65.81 190 SER A C 1
ATOM 1557 O O . SER A 1 190 ? -27.869 -31.721 5.303 1.00 65.81 190 SER A O 1
ATOM 1559 N N . LYS A 1 191 ? -28.106 -33.615 6.502 1.00 78.19 191 LYS A N 1
ATOM 1560 C CA . LYS A 1 191 ? -29.434 -34.005 6.008 1.00 78.19 191 LYS A CA 1
ATOM 1561 C C . LYS A 1 191 ? -30.502 -32.973 6.391 1.00 78.19 191 LYS A C 1
ATOM 1563 O O . LYS A 1 191 ? -31.248 -32.528 5.527 1.00 78.19 191 LYS A O 1
ATOM 1568 N N . ALA A 1 192 ? -30.523 -32.539 7.653 1.00 71.56 192 ALA A N 1
ATOM 1569 C CA . ALA A 1 192 ? -31.460 -31.531 8.148 1.00 71.56 192 ALA A CA 1
ATOM 1570 C C . ALA A 1 192 ? -31.263 -30.167 7.465 1.00 71.56 192 ALA A C 1
ATOM 1572 O O . ALA A 1 192 ? -32.237 -29.517 7.095 1.00 71.56 192 ALA A O 1
ATOM 1573 N N . LYS A 1 193 ? -30.008 -29.760 7.218 1.00 60.94 193 LYS A N 1
ATOM 1574 C CA . LYS A 1 193 ? -29.706 -28.564 6.417 1.00 60.94 193 LYS A CA 1
ATOM 1575 C C . LYS A 1 193 ? -30.192 -28.676 4.979 1.00 60.94 193 LYS A C 1
ATOM 1577 O O . LYS A 1 193 ? -30.751 -27.710 4.482 1.00 60.94 193 LYS A O 1
ATOM 1582 N N . GLN A 1 194 ? -29.962 -29.816 4.324 1.00 68.31 194 GLN A N 1
ATOM 1583 C CA . GLN A 1 194 ? -30.388 -30.020 2.940 1.00 68.31 194 GLN A CA 1
ATOM 1584 C C . GLN A 1 194 ? -31.913 -29.932 2.833 1.00 68.31 194 GLN A C 1
ATOM 1586 O O . GLN A 1 194 ? -32.411 -29.065 2.128 1.00 68.31 194 GLN A O 1
ATOM 1591 N N . LYS A 1 195 ? -32.641 -30.705 3.651 1.00 74.88 195 LYS A N 1
ATOM 1592 C CA . LYS A 1 195 ? -34.111 -30.684 3.688 1.00 74.88 195 LYS A CA 1
ATOM 1593 C C . LYS A 1 195 ? -34.669 -29.274 3.924 1.00 74.88 195 LYS A C 1
ATOM 1595 O O . LYS A 1 195 ? -35.570 -28.844 3.214 1.00 74.88 195 LYS A O 1
ATOM 1600 N N . ALA A 1 196 ? -34.103 -28.531 4.876 1.00 63.78 196 ALA A N 1
ATOM 1601 C CA . ALA A 1 196 ? -34.548 -27.171 5.169 1.00 63.78 196 ALA A CA 1
ATOM 1602 C C . ALA A 1 196 ? -34.170 -26.147 4.071 1.00 63.78 196 ALA A C 1
ATOM 1604 O O . ALA A 1 196 ? -34.842 -25.127 3.944 1.00 63.78 196 ALA A O 1
ATOM 1605 N N . TYR A 1 197 ? -33.133 -26.399 3.256 1.00 51.81 197 TYR A N 1
ATOM 1606 C CA . TYR A 1 197 ? -32.898 -25.633 2.025 1.00 51.81 197 TYR A CA 1
ATOM 1607 C C . TYR A 1 197 ? -33.934 -25.981 0.951 1.00 51.81 197 TYR A C 1
ATOM 1609 O O . TYR A 1 197 ? -34.480 -25.070 0.336 1.00 51.81 197 TYR A O 1
ATOM 1617 N N . ASP A 1 198 ? -34.224 -27.263 0.737 1.00 67.38 198 ASP A N 1
ATOM 1618 C CA . ASP A 1 198 ? -35.159 -27.718 -0.298 1.00 67.38 198 ASP A CA 1
ATOM 1619 C C . ASP A 1 198 ? -36.588 -27.188 -0.021 1.00 67.38 198 ASP A C 1
ATOM 1621 O O . ASP A 1 198 ? -37.249 -26.659 -0.917 1.00 67.38 198 ASP A O 1
ATOM 1625 N N . GLU A 1 199 ? -37.030 -27.204 1.244 1.00 68.19 199 GLU A N 1
ATOM 1626 C CA . GLU A 1 199 ? -38.285 -26.576 1.694 1.00 68.19 199 GLU A CA 1
ATOM 1627 C C . GLU A 1 199 ? -38.290 -25.046 1.512 1.00 68.19 199 GLU A C 1
ATOM 1629 O O . GLU A 1 199 ? -39.310 -24.472 1.123 1.00 68.19 199 GLU A O 1
ATOM 1634 N N . LEU A 1 200 ? -37.157 -24.373 1.761 1.00 53.91 200 LEU A N 1
ATOM 1635 C CA . LEU A 1 200 ? -37.013 -22.927 1.563 1.00 53.91 200 LEU A CA 1
ATOM 1636 C C . LEU A 1 200 ? -37.115 -22.548 0.078 1.00 53.91 200 LEU A C 1
ATOM 1638 O O . LEU A 1 200 ? -37.813 -21.593 -0.254 1.00 53.91 200 LEU A O 1
ATOM 1642 N N . TYR A 1 201 ? -36.463 -23.299 -0.815 1.00 52.41 201 TYR A N 1
ATOM 1643 C CA . TYR A 1 201 ? -36.545 -23.066 -2.261 1.00 52.41 201 TYR A CA 1
ATOM 1644 C C . TYR A 1 201 ? -37.953 -23.338 -2.802 1.00 52.41 201 TYR A C 1
ATOM 1646 O O . TYR A 1 201 ? -38.493 -22.494 -3.510 1.00 52.41 201 TYR A O 1
ATOM 1654 N N . THR A 1 202 ? -38.596 -24.430 -2.376 1.00 65.25 202 THR A N 1
ATOM 1655 C CA . THR A 1 202 ? -39.981 -24.748 -2.775 1.00 65.25 202 THR A CA 1
ATOM 1656 C C . THR A 1 202 ? -40.968 -23.649 -2.352 1.00 65.25 202 THR A C 1
ATOM 1658 O O . THR A 1 202 ? -41.920 -23.350 -3.068 1.00 65.25 202 THR A O 1
ATOM 1661 N N . ARG A 1 203 ? -40.736 -22.996 -1.203 1.00 61.31 203 ARG A N 1
ATOM 1662 C CA . ARG A 1 203 ? -41.559 -21.867 -0.738 1.00 61.31 203 ARG A CA 1
ATOM 1663 C C . ARG A 1 203 ? -41.325 -20.587 -1.550 1.00 61.31 203 ARG A C 1
ATOM 1665 O O . ARG A 1 203 ? -42.277 -19.845 -1.779 1.00 61.31 203 ARG A O 1
ATOM 1672 N N . LEU A 1 204 ? -40.095 -20.339 -2.005 1.00 55.47 204 LEU A N 1
ATOM 1673 C CA . LEU A 1 204 ? -39.728 -19.165 -2.813 1.00 55.47 204 LEU A CA 1
ATOM 1674 C C . LEU A 1 204 ? -40.306 -19.190 -4.241 1.00 55.47 204 LEU A C 1
ATOM 1676 O O . LEU A 1 204 ? -40.505 -18.120 -4.814 1.00 55.47 204 LEU A O 1
ATOM 1680 N N . ASP A 1 205 ? -40.633 -20.369 -4.782 1.00 55.31 205 ASP A N 1
ATOM 1681 C CA . ASP A 1 205 ? -41.342 -20.511 -6.067 1.00 55.31 205 ASP A CA 1
ATOM 1682 C C . ASP A 1 205 ? -42.846 -20.172 -5.977 1.00 55.31 205 ASP A C 1
ATOM 1684 O O . ASP A 1 205 ? -43.528 -20.048 -6.996 1.00 55.31 205 ASP A O 1
ATOM 1688 N N . THR A 1 206 ? -43.389 -19.968 -4.769 1.00 63.97 206 THR A N 1
ATOM 1689 C CA . THR A 1 206 ? -44.776 -19.513 -4.586 1.00 63.97 206 THR A CA 1
ATOM 1690 C C . THR A 1 206 ? -44.891 -17.987 -4.632 1.00 63.97 206 THR A C 1
ATOM 1692 O O . THR A 1 206 ? -43.994 -17.249 -4.219 1.00 63.97 206 THR A O 1
ATOM 1695 N N . ARG A 1 207 ? -46.049 -17.486 -5.082 1.00 54.84 207 ARG A N 1
ATOM 1696 C CA . ARG A 1 207 ? -46.318 -16.039 -5.213 1.00 54.84 207 ARG A CA 1
ATOM 1697 C C . ARG A 1 207 ? -46.299 -15.280 -3.876 1.00 54.84 207 ARG A C 1
ATOM 1699 O O . ARG A 1 207 ? -46.158 -14.060 -3.877 1.00 54.84 207 ARG A O 1
ATOM 1706 N N . GLU A 1 208 ? -46.433 -15.987 -2.754 1.00 54.16 208 GLU A N 1
ATOM 1707 C CA . GLU A 1 208 ? -46.327 -15.427 -1.402 1.00 54.16 208 GLU A CA 1
ATOM 1708 C C . GLU A 1 208 ? -44.864 -15.321 -0.946 1.00 54.16 208 GLU A C 1
ATOM 1710 O O . GLU A 1 208 ? -44.457 -14.269 -0.451 1.00 54.16 208 GLU A O 1
ATOM 1715 N N . GLY A 1 209 ? -44.036 -16.340 -1.222 1.00 53.09 209 GLY A N 1
ATOM 1716 C CA . GLY A 1 209 ? -42.612 -16.361 -0.856 1.00 53.09 209 GLY A CA 1
ATOM 1717 C C . GLY A 1 209 ? -41.776 -15.228 -1.469 1.00 53.09 209 GLY A C 1
ATOM 1718 O O . GLY A 1 209 ? -40.760 -14.831 -0.901 1.00 53.09 209 GLY A O 1
ATOM 1719 N N . GLN A 1 210 ? -42.226 -14.632 -2.579 1.00 50.19 210 GLN A N 1
ATOM 1720 C CA . GLN A 1 210 ? -41.580 -13.457 -3.177 1.00 50.19 210 GLN A CA 1
ATOM 1721 C C . GLN A 1 210 ? -41.659 -12.188 -2.302 1.00 50.19 210 GLN A C 1
ATOM 1723 O O . GLN A 1 210 ? -40.826 -11.295 -2.467 1.00 50.19 210 GLN A O 1
ATOM 1728 N N . LYS A 1 211 ? -42.609 -12.088 -1.357 1.00 50.00 211 LYS A N 1
ATOM 1729 C CA . LYS A 1 211 ? -42.705 -10.936 -0.434 1.00 50.00 211 LYS A CA 1
ATOM 1730 C C . LYS A 1 211 ? -41.729 -11.021 0.744 1.00 50.00 211 LYS A C 1
ATOM 1732 O O . LYS A 1 211 ? -41.250 -9.982 1.198 1.00 50.00 211 LYS A O 1
ATOM 1737 N N . ASP A 1 212 ? -41.364 -12.226 1.183 1.00 46.50 212 ASP A N 1
ATOM 1738 C CA . ASP A 1 212 ? -40.443 -12.434 2.314 1.00 46.50 212 ASP A CA 1
ATOM 1739 C C . ASP A 1 212 ? -38.986 -12.042 2.002 1.00 46.50 212 ASP A C 1
ATOM 1741 O O . ASP A 1 212 ? -38.173 -11.863 2.913 1.00 46.50 212 ASP A O 1
ATOM 1745 N N . LEU A 1 213 ? -38.657 -11.817 0.722 1.00 40.91 213 LEU A N 1
ATOM 1746 C CA . LEU A 1 213 ? -37.328 -11.399 0.260 1.00 40.91 213 LEU A CA 1
ATOM 1747 C C . LEU A 1 213 ? -36.851 -10.059 0.864 1.00 40.91 213 LEU A C 1
ATOM 1749 O O . LEU A 1 213 ? -35.653 -9.773 0.862 1.00 40.91 213 LEU A O 1
ATOM 1753 N N . TYR A 1 214 ? -37.772 -9.237 1.380 1.00 41.03 214 TYR A N 1
ATOM 1754 C CA . TYR A 1 214 ? -37.491 -7.897 1.908 1.00 41.03 214 TYR A CA 1
ATOM 1755 C C . TYR A 1 214 ? -37.310 -7.834 3.438 1.00 41.03 214 TYR A C 1
ATOM 1757 O O . TYR A 1 214 ? -37.074 -6.751 3.976 1.00 41.03 214 TYR A O 1
ATOM 1765 N N . SER A 1 215 ? -37.351 -8.969 4.150 1.00 36.88 215 SER A N 1
ATOM 1766 C CA . SER A 1 215 ? -37.041 -9.035 5.587 1.00 36.88 215 SER A CA 1
ATOM 1767 C C . SER A 1 215 ? -35.605 -9.517 5.834 1.00 36.88 215 SER A C 1
ATOM 1769 O O . SER A 1 215 ? -35.223 -10.639 5.496 1.00 36.88 215 SER A O 1
ATOM 1771 N N . THR A 1 216 ? -34.781 -8.678 6.468 1.00 34.22 216 THR A N 1
ATOM 1772 C CA . THR A 1 216 ? -33.310 -8.818 6.570 1.00 34.22 216 THR A CA 1
ATOM 1773 C C . THR A 1 216 ? -32.783 -10.000 7.399 1.00 34.22 216 THR A C 1
ATOM 1775 O O . THR A 1 216 ? -31.570 -10.136 7.559 1.00 34.22 216 THR A O 1
ATOM 1778 N N . ASN A 1 217 ? -33.651 -10.886 7.893 1.00 36.28 217 ASN A N 1
ATOM 1779 C CA . ASN A 1 217 ? -33.277 -12.047 8.710 1.00 36.28 217 ASN A CA 1
ATOM 1780 C C . ASN A 1 217 ? -33.223 -13.386 7.941 1.00 36.28 217 ASN A C 1
ATOM 1782 O O . ASN A 1 217 ? -32.823 -14.390 8.529 1.00 36.28 217 ASN A O 1
ATOM 1786 N N . PHE A 1 218 ? -33.587 -13.421 6.651 1.00 33.25 218 PHE A N 1
ATOM 1787 C CA . PHE A 1 218 ? -33.822 -14.671 5.905 1.00 33.25 218 PHE A CA 1
ATOM 1788 C C . PHE A 1 218 ? -32.753 -15.080 4.867 1.00 33.25 218 PHE A C 1
ATOM 1790 O O . PHE A 1 218 ? -33.020 -15.936 4.031 1.00 33.25 218 PHE A O 1
ATOM 1797 N N . ILE A 1 219 ? -31.531 -14.527 4.913 1.00 34.75 219 ILE A N 1
ATOM 1798 C CA . ILE A 1 219 ? -30.448 -14.860 3.958 1.00 34.75 219 ILE A CA 1
ATOM 1799 C C . ILE A 1 219 ? -29.409 -15.810 4.597 1.00 34.75 219 ILE A C 1
ATOM 1801 O O . ILE A 1 219 ? -28.612 -15.364 5.429 1.00 34.75 219 ILE A O 1
ATOM 1805 N N . PRO A 1 220 ? -29.338 -17.102 4.208 1.00 35.44 220 PRO A N 1
ATOM 1806 C CA . PRO A 1 220 ? -28.313 -18.023 4.697 1.00 35.44 220 PRO A CA 1
ATOM 1807 C C . PRO A 1 220 ? -26.968 -17.855 3.968 1.00 35.44 220 PRO A C 1
ATOM 1809 O O . PRO A 1 220 ? -26.907 -17.713 2.747 1.00 35.44 220 PRO A O 1
ATOM 1812 N N . ASP A 1 221 ? -25.878 -17.961 4.730 1.00 35.62 221 ASP A N 1
ATOM 1813 C CA . ASP A 1 221 ? -24.482 -17.984 4.265 1.00 35.62 221 ASP A CA 1
ATOM 1814 C C . ASP A 1 221 ? -24.251 -19.039 3.158 1.00 35.62 221 ASP A C 1
ATOM 1816 O O . ASP A 1 221 ? -24.412 -20.243 3.384 1.00 35.62 221 ASP A O 1
ATOM 1820 N N . ARG A 1 222 ? -23.850 -18.595 1.955 1.00 33.53 222 ARG A N 1
ATOM 1821 C CA . ARG A 1 222 ? -23.528 -19.458 0.801 1.00 33.53 222 ARG A CA 1
ATOM 1822 C C . ARG A 1 222 ? -22.111 -20.040 0.898 1.00 33.53 222 ARG A C 1
ATOM 1824 O O . ARG A 1 222 ? -21.254 -19.793 0.051 1.00 33.53 222 ARG A O 1
ATOM 1831 N N . SER A 1 223 ? -21.901 -20.894 1.896 1.00 30.42 223 SER A N 1
ATOM 1832 C CA . SER A 1 223 ? -20.672 -21.675 2.086 1.00 30.42 223 SER A CA 1
ATOM 1833 C C . SER A 1 223 ? -20.933 -23.181 1.875 1.00 30.42 223 SER A C 1
ATOM 1835 O O . SER A 1 223 ? -21.518 -23.841 2.731 1.00 30.42 223 SER A O 1
ATOM 1837 N N . ARG A 1 224 ? -20.494 -23.701 0.710 1.00 34.56 224 ARG A N 1
ATOM 1838 C CA . ARG A 1 224 ? -20.628 -25.088 0.171 1.00 34.56 224 ARG A CA 1
ATOM 1839 C C . ARG A 1 224 ? -20.449 -26.236 1.196 1.00 34.56 224 ARG A C 1
ATOM 1841 O O . ARG A 1 224 ? -19.659 -26.094 2.131 1.00 34.56 224 ARG A O 1
ATOM 1848 N N . PRO A 1 225 ? -21.034 -27.433 0.947 1.00 39.47 225 PRO A N 1
ATOM 1849 C CA . PRO A 1 225 ? -20.201 -28.523 0.387 1.00 39.47 225 PRO A CA 1
ATOM 1850 C C . PRO A 1 225 ? -20.910 -29.564 -0.515 1.00 39.47 225 PRO A C 1
ATOM 1852 O O . PRO A 1 225 ? -22.045 -29.953 -0.269 1.00 39.47 225 PRO A O 1
ATOM 1855 N N . GLY A 1 226 ? -20.153 -30.130 -1.464 1.00 26.38 226 GLY A N 1
ATOM 1856 C CA . GLY A 1 226 ? -20.437 -31.417 -2.113 1.00 26.38 226 GLY A CA 1
ATOM 1857 C C . GLY A 1 226 ? -19.162 -32.273 -2.175 1.00 26.38 226 GLY A C 1
ATOM 1858 O O . GLY A 1 226 ? -18.129 -31.799 -2.644 1.00 26.38 226 GLY A O 1
ATOM 1859 N N . L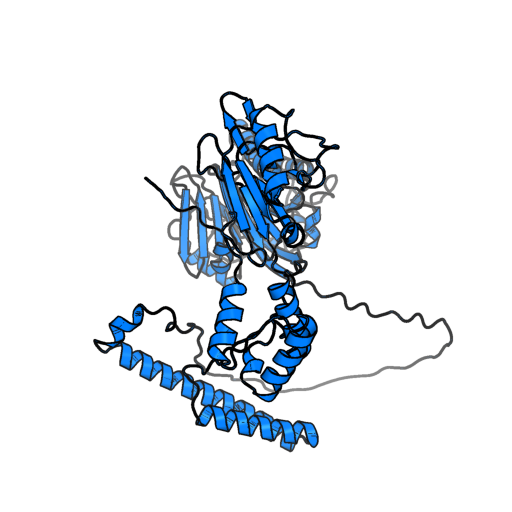EU A 1 227 ? -19.229 -33.496 -1.641 1.00 29.34 227 LEU A N 1
ATOM 1860 C CA . LEU A 1 227 ? -18.280 -34.614 -1.837 1.00 29.34 227 LEU A CA 1
ATOM 1861 C C . LEU A 1 227 ? -18.772 -35.440 -3.056 1.00 29.34 227 LEU A C 1
ATOM 1863 O O . LEU A 1 227 ? -19.916 -35.254 -3.454 1.00 29.34 227 LEU A O 1
ATOM 1867 N N . THR A 1 228 ? -18.056 -36.357 -3.716 1.00 29.27 228 THR A N 1
ATOM 1868 C CA . THR A 1 228 ? -16.723 -36.996 -3.569 1.00 29.27 228 THR A CA 1
ATOM 1869 C C . THR A 1 228 ? -16.261 -37.410 -4.985 1.00 29.27 228 THR A C 1
ATOM 1871 O O . THR A 1 228 ? -17.031 -37.283 -5.932 1.00 29.27 228 THR A O 1
ATOM 1874 N N . THR A 1 229 ? -15.007 -37.810 -5.223 1.00 27.05 229 THR A N 1
ATOM 1875 C CA . THR A 1 229 ? -14.570 -39.224 -5.426 1.00 27.05 229 THR A CA 1
ATOM 1876 C C . THR A 1 229 ? -13.311 -39.137 -6.323 1.00 27.05 229 THR A C 1
ATOM 1878 O O . THR A 1 229 ? -13.255 -38.226 -7.143 1.00 27.05 229 THR A O 1
ATOM 1881 N N . THR A 1 230 ? -12.251 -39.950 -6.250 1.00 27.67 230 THR A N 1
ATOM 1882 C CA . THR A 1 230 ? -11.903 -41.129 -5.419 1.00 27.67 230 THR A CA 1
ATOM 1883 C C . THR A 1 230 ? -10.604 -40.857 -4.623 1.00 27.67 230 THR A C 1
ATOM 1885 O O . THR A 1 230 ? -10.033 -39.772 -4.699 1.00 27.67 230 THR A O 1
ATOM 1888 N N . ALA A 1 231 ? -10.080 -41.863 -3.916 1.00 24.92 231 ALA A N 1
ATOM 1889 C CA . ALA A 1 231 ? -8.641 -42.044 -3.703 1.00 24.92 231 ALA A CA 1
ATOM 1890 C C . ALA A 1 231 ? -8.255 -43.439 -4.227 1.00 24.92 231 ALA A C 1
ATOM 1892 O O . ALA A 1 231 ? -8.996 -44.390 -3.985 1.00 24.92 231 ALA A O 1
ATOM 1893 N N . ILE A 1 232 ? -7.128 -43.568 -4.932 1.00 26.41 232 ILE A N 1
ATOM 1894 C CA . ILE A 1 232 ? -6.550 -44.854 -5.355 1.00 26.41 232 ILE A CA 1
ATOM 1895 C C . ILE A 1 232 ? -5.040 -44.795 -5.105 1.00 26.41 232 ILE A C 1
ATOM 1897 O O . ILE A 1 232 ? -4.409 -43.796 -5.440 1.00 26.41 232 ILE A O 1
ATOM 1901 N N . GLY A 1 233 ? -4.475 -45.874 -4.555 1.00 25.25 233 GLY A N 1
ATOM 1902 C CA . GLY A 1 233 ? -3.035 -46.145 -4.610 1.00 25.25 233 GLY A CA 1
ATOM 1903 C C . GLY A 1 233 ? -2.182 -45.516 -3.507 1.00 25.25 233 GLY A C 1
ATOM 1904 O O . GLY A 1 233 ? -1.411 -44.597 -3.759 1.00 25.25 233 GLY A O 1
ATOM 1905 N N . ALA A 1 234 ? -2.240 -46.089 -2.304 1.00 25.80 234 ALA A N 1
ATOM 1906 C CA . ALA A 1 234 ? -1.111 -46.073 -1.378 1.00 25.80 234 ALA A CA 1
ATOM 1907 C C . ALA A 1 234 ? -0.814 -47.523 -0.979 1.00 25.80 234 ALA A C 1
ATOM 1909 O O . ALA A 1 234 ? -1.667 -48.176 -0.381 1.00 25.80 234 ALA A O 1
ATOM 1910 N N . VAL A 1 235 ? 0.374 -48.007 -1.338 1.00 28.64 235 VAL A N 1
ATOM 1911 C CA . VAL A 1 235 ? 0.909 -49.319 -0.957 1.00 28.64 235 VAL A CA 1
ATOM 1912 C C . VAL A 1 235 ? 2.342 -49.120 -0.459 1.00 28.64 235 VAL A C 1
ATOM 1914 O O . VAL A 1 235 ? 3.191 -48.636 -1.199 1.00 28.64 235 VAL A O 1
ATOM 1917 N N . ASP A 1 236 ? 2.545 -49.436 0.822 1.00 28.08 236 ASP A N 1
ATOM 1918 C CA . ASP A 1 236 ? 3.558 -50.384 1.303 1.00 28.08 236 ASP A CA 1
ATOM 1919 C C . ASP A 1 236 ? 5.053 -50.192 0.949 1.00 28.08 236 ASP A C 1
ATOM 1921 O O . ASP A 1 236 ? 5.488 -50.511 -0.151 1.00 28.08 236 ASP A O 1
ATOM 1925 N N . LEU A 1 237 ? 5.878 -49.793 1.943 1.00 28.17 237 LEU A N 1
ATOM 1926 C CA . LEU A 1 237 ? 6.754 -50.695 2.747 1.00 28.17 237 LEU A CA 1
ATOM 1927 C C . LEU A 1 237 ? 7.920 -49.988 3.498 1.00 28.17 237 LEU A C 1
ATOM 1929 O O . LEU A 1 237 ? 8.382 -48.921 3.114 1.00 28.17 237 LEU A O 1
ATOM 1933 N N . GLN A 1 238 ? 8.316 -50.636 4.609 1.00 26.05 238 GLN A N 1
ATOM 1934 C CA . GLN A 1 238 ? 9.603 -50.742 5.357 1.00 26.05 238 GLN A CA 1
ATOM 1935 C C . GLN A 1 238 ? 10.844 -49.902 4.921 1.00 26.05 238 GLN A C 1
ATOM 1937 O O . GLN A 1 238 ? 11.015 -49.569 3.762 1.00 26.05 238 GLN A O 1
ATOM 1942 N N . GLY A 1 239 ? 11.842 -49.581 5.763 1.00 23.91 239 GLY A N 1
ATOM 1943 C CA . GLY A 1 239 ? 12.143 -49.971 7.152 1.00 23.91 239 GLY A CA 1
ATOM 1944 C C . GLY A 1 239 ? 13.633 -50.344 7.358 1.00 23.91 239 GLY A C 1
ATOM 1945 O O . GLY A 1 239 ? 14.043 -51.409 6.923 1.00 23.91 239 GLY A O 1
ATOM 1946 N N . ALA A 1 240 ? 14.424 -49.483 8.023 1.00 25.16 240 ALA A N 1
ATOM 1947 C CA . ALA A 1 240 ? 15.793 -49.663 8.585 1.00 25.16 240 ALA A CA 1
ATOM 1948 C C . ALA A 1 240 ? 16.197 -48.301 9.223 1.00 25.16 240 ALA A C 1
ATOM 1950 O O . ALA A 1 240 ? 15.694 -47.282 8.757 1.00 25.16 240 ALA A O 1
ATOM 1951 N N . GLY A 1 241 ? 17.021 -48.095 10.263 1.00 23.66 241 GLY A N 1
ATOM 1952 C CA . GLY A 1 241 ? 18.054 -48.854 11.000 1.00 23.66 241 GLY A CA 1
ATOM 1953 C C . GLY A 1 241 ? 19.256 -47.886 11.187 1.00 23.66 241 GLY A C 1
ATOM 1954 O O . GLY A 1 241 ? 19.603 -47.218 10.224 1.00 23.66 241 GLY A O 1
ATOM 1955 N N . GLY A 1 242 ? 19.918 -47.648 12.330 1.00 23.81 242 GLY A N 1
ATOM 1956 C CA . GLY A 1 242 ? 19.935 -48.253 13.669 1.00 23.81 242 GLY A CA 1
ATOM 1957 C C . GLY A 1 242 ? 20.683 -47.357 14.700 1.00 23.81 242 GLY A C 1
ATOM 1958 O O . GLY A 1 242 ? 20.708 -46.138 14.549 1.00 23.81 242 GLY A O 1
ATOM 1959 N N . ASN A 1 243 ? 21.250 -47.961 15.757 1.00 24.11 243 ASN A N 1
ATOM 1960 C CA . ASN A 1 243 ? 21.893 -47.318 16.935 1.00 24.11 243 ASN A CA 1
ATOM 1961 C C . ASN A 1 243 ? 23.172 -46.498 16.590 1.00 24.11 243 ASN A C 1
ATOM 1963 O O . ASN A 1 243 ? 23.674 -46.597 15.476 1.00 24.11 243 ASN A O 1
ATOM 1967 N N . TRP A 1 244 ? 23.747 -45.623 17.435 1.00 24.11 244 TRP A N 1
ATOM 1968 C CA . TRP A 1 244 ? 24.364 -45.807 18.777 1.00 24.11 244 TRP A CA 1
ATOM 1969 C C . TRP A 1 244 ? 24.692 -44.414 19.403 1.00 24.11 244 TRP A C 1
ATOM 1971 O O . TRP A 1 244 ? 24.629 -43.424 18.683 1.00 24.11 244 TRP A O 1
ATOM 1981 N N . ALA A 1 245 ? 25.072 -44.170 20.674 1.00 24.59 245 ALA A N 1
ATOM 1982 C CA . ALA A 1 245 ? 25.261 -44.941 21.927 1.00 24.59 245 ALA A CA 1
ATOM 1983 C C . ALA A 1 245 ? 25.024 -43.992 23.155 1.00 24.59 245 ALA A C 1
ATOM 1985 O O . ALA A 1 245 ? 24.277 -43.023 23.049 1.00 24.59 245 ALA A O 1
ATOM 1986 N N . THR A 1 246 ? 25.617 -44.238 24.339 1.00 27.48 246 THR A N 1
ATOM 1987 C CA . THR A 1 246 ? 25.494 -43.405 25.565 1.00 27.48 246 THR A CA 1
ATOM 1988 C C . THR A 1 246 ? 26.827 -43.242 26.314 1.00 27.48 246 THR A C 1
ATOM 1990 O O . THR A 1 246 ? 27.372 -44.238 26.769 1.00 27.48 246 THR A O 1
ATOM 1993 N N . VAL A 1 247 ? 27.290 -42.001 26.542 1.00 25.42 247 VAL A N 1
ATOM 1994 C CA . VAL A 1 247 ? 28.277 -41.578 27.577 1.00 25.42 247 VAL A CA 1
ATOM 1995 C C . VAL A 1 247 ? 28.034 -40.070 27.824 1.00 25.42 247 VAL A C 1
ATOM 1997 O O . VAL A 1 247 ? 27.783 -39.356 26.864 1.00 25.42 247 VAL A O 1
ATOM 2000 N N . GLY A 1 248 ? 28.051 -39.443 29.004 1.00 24.70 248 GLY A N 1
ATOM 2001 C CA . GLY A 1 248 ? 28.348 -39.831 30.381 1.00 24.70 248 GLY A CA 1
ATOM 2002 C C . GLY A 1 248 ? 28.037 -38.651 31.333 1.00 24.70 248 GLY A C 1
ATOM 2003 O O . GLY A 1 248 ? 27.890 -37.503 30.913 1.00 24.70 248 GLY A O 1
ATOM 2004 N N . ARG A 1 249 ? 27.890 -38.929 32.633 1.00 23.83 249 ARG A N 1
ATOM 2005 C CA . ARG A 1 249 ? 27.520 -37.952 33.682 1.00 23.83 249 ARG A CA 1
ATOM 2006 C C . ARG A 1 249 ? 28.703 -37.065 34.107 1.00 23.83 249 ARG A C 1
ATOM 2008 O O . ARG A 1 249 ? 29.713 -37.602 34.546 1.00 23.83 249 ARG A O 1
ATOM 2015 N N . ARG A 1 250 ? 28.492 -35.746 34.232 1.00 25.86 250 ARG A N 1
ATOM 2016 C CA . ARG A 1 250 ? 29.043 -34.923 35.339 1.00 25.86 250 ARG A CA 1
ATOM 2017 C C . ARG A 1 250 ? 27.988 -33.933 35.850 1.00 25.86 250 ARG A C 1
ATOM 2019 O O . ARG A 1 250 ? 27.023 -33.636 35.154 1.00 25.86 250 ARG A O 1
ATOM 2026 N N . SER A 1 251 ? 28.108 -33.537 37.117 1.00 25.30 251 SER A N 1
ATOM 2027 C CA . SER A 1 251 ? 27.012 -32.983 37.929 1.00 25.30 251 SER A CA 1
ATOM 2028 C C . SER A 1 251 ? 27.300 -31.567 38.448 1.00 25.30 251 SER A C 1
ATOM 2030 O O . SER A 1 251 ? 28.452 -31.158 38.508 1.00 25.30 251 SER A O 1
ATOM 2032 N N . ARG A 1 252 ? 26.231 -30.905 38.924 1.00 28.34 252 ARG A N 1
ATOM 2033 C CA . ARG A 1 252 ? 26.161 -29.621 39.658 1.00 28.34 252 ARG A CA 1
ATOM 2034 C C . ARG A 1 252 ? 26.482 -28.338 38.870 1.00 28.34 252 ARG A C 1
ATOM 2036 O O . ARG A 1 252 ? 27.611 -28.065 38.499 1.00 28.34 252 ARG A O 1
ATOM 2043 N N . GLY A 1 253 ? 25.458 -27.486 38.745 1.00 24.67 253 GLY A N 1
ATOM 2044 C CA . GLY A 1 253 ? 25.580 -26.110 38.251 1.00 24.67 253 GLY A CA 1
ATOM 2045 C C . GLY A 1 253 ? 24.227 -25.408 38.079 1.00 24.67 253 GLY A C 1
ATOM 2046 O O . GLY A 1 253 ? 23.658 -25.436 36.997 1.00 24.67 253 GLY A O 1
ATOM 2047 N N . GLY A 1 254 ? 23.707 -24.792 39.149 1.00 26.80 254 GLY A N 1
ATOM 2048 C CA . GLY A 1 254 ? 22.672 -23.740 39.123 1.00 26.80 254 GLY A CA 1
ATOM 2049 C C . GLY A 1 254 ? 21.414 -23.959 38.262 1.00 26.80 254 GLY A C 1
ATOM 2050 O O . GLY A 1 254 ? 21.367 -23.576 37.094 1.00 26.80 254 GLY A O 1
ATOM 2051 N N . ARG A 1 255 ? 20.314 -24.423 38.875 1.00 27.27 255 ARG A N 1
ATOM 2052 C CA . ARG A 1 255 ? 18.990 -24.557 38.232 1.00 27.27 255 ARG A CA 1
ATOM 2053 C C . ARG A 1 255 ? 18.333 -23.185 37.978 1.00 27.27 255 ARG A C 1
ATOM 2055 O O . ARG A 1 255 ? 17.321 -22.853 38.592 1.00 27.27 255 ARG A O 1
ATOM 2062 N N . ARG A 1 256 ? 18.873 -22.380 37.048 1.00 27.41 256 ARG A N 1
ATOM 2063 C CA . ARG A 1 256 ? 18.177 -21.199 36.505 1.00 27.41 256 ARG A CA 1
ATOM 2064 C C . ARG A 1 256 ? 16.897 -21.679 35.828 1.00 27.41 256 ARG A C 1
ATOM 2066 O O . ARG A 1 256 ? 16.924 -22.177 34.704 1.00 27.41 256 ARG A O 1
ATOM 2073 N N . VAL A 1 257 ? 15.769 -21.518 36.519 1.00 32.31 257 VAL A N 1
ATOM 2074 C CA . VAL A 1 257 ? 14.431 -21.755 35.971 1.00 32.31 257 VAL A CA 1
ATOM 2075 C C . VAL A 1 257 ? 14.247 -20.808 34.790 1.00 32.31 257 VAL A C 1
ATOM 2077 O O . VAL A 1 257 ? 13.893 -19.638 34.955 1.00 32.31 257 VAL A O 1
ATOM 2080 N N . ARG A 1 258 ? 14.510 -21.308 33.577 1.00 29.50 258 ARG A N 1
ATOM 2081 C CA . ARG A 1 258 ? 14.245 -20.602 32.323 1.00 29.50 258 ARG A CA 1
ATOM 2082 C C . ARG A 1 258 ? 12.735 -20.556 32.139 1.00 29.50 258 ARG A C 1
ATOM 2084 O O . ARG A 1 258 ? 12.165 -21.347 31.395 1.00 29.50 258 ARG A O 1
ATOM 2091 N N . ARG A 1 259 ? 12.106 -19.631 32.871 1.00 30.59 259 ARG A N 1
ATOM 2092 C CA . ARG A 1 259 ? 10.685 -19.293 32.835 1.00 30.59 259 ARG A CA 1
ATOM 2093 C C . ARG A 1 259 ? 10.300 -19.189 31.366 1.00 30.59 259 ARG A C 1
ATOM 2095 O O . ARG A 1 259 ? 10.702 -18.236 30.694 1.00 30.59 259 ARG A O 1
ATOM 2102 N N . GLN A 1 260 ? 9.605 -20.208 30.857 1.00 32.03 260 GLN A N 1
ATOM 2103 C CA . GLN A 1 260 ? 9.177 -20.273 29.466 1.00 32.03 260 GLN A CA 1
ATOM 2104 C C . GLN A 1 260 ? 8.110 -19.194 29.298 1.00 32.03 260 GLN A C 1
ATOM 2106 O O . GLN A 1 260 ? 6.916 -19.402 29.485 1.00 32.03 260 GLN A O 1
ATOM 2111 N N . ARG A 1 261 ? 8.580 -17.974 29.034 1.00 33.16 261 ARG A N 1
ATOM 2112 C CA . ARG A 1 261 ? 7.756 -16.837 28.666 1.00 33.16 261 ARG A CA 1
ATOM 2113 C C . ARG A 1 261 ? 7.180 -17.222 27.318 1.00 33.16 261 ARG A C 1
ATOM 2115 O O . ARG A 1 261 ? 7.856 -17.039 26.307 1.00 33.16 261 ARG A O 1
ATOM 2122 N N . GLU A 1 262 ? 5.981 -17.806 27.323 1.00 37.56 262 GLU A N 1
ATOM 2123 C CA . GLU A 1 262 ? 5.192 -18.016 26.118 1.00 37.56 262 GLU A CA 1
ATOM 2124 C C . GLU A 1 262 ? 5.154 -16.678 25.384 1.00 37.56 262 GLU A C 1
ATOM 2126 O O . GLU A 1 262 ? 4.431 -15.746 25.758 1.00 37.56 262 GLU A O 1
ATOM 2131 N N . LYS A 1 263 ? 5.998 -16.547 24.355 1.00 38.50 263 LYS A N 1
ATOM 2132 C CA . LYS A 1 263 ? 5.901 -15.441 23.418 1.00 38.50 263 LYS A CA 1
ATOM 2133 C C . LYS A 1 263 ? 4.532 -15.619 22.794 1.00 38.50 263 LYS A C 1
ATOM 2135 O O . LYS A 1 263 ? 4.358 -16.509 21.965 1.00 38.50 263 LYS A O 1
ATOM 2140 N N . ARG A 1 264 ? 3.568 -14.803 23.238 1.00 41.72 264 ARG A N 1
ATOM 2141 C CA . ARG A 1 264 ? 2.252 -14.656 22.615 1.00 41.72 264 ARG A CA 1
ATOM 2142 C C . ARG A 1 264 ? 2.501 -14.554 21.117 1.00 41.72 264 ARG A C 1
ATOM 2144 O O . ARG A 1 264 ? 2.963 -13.506 20.669 1.00 41.72 264 ARG A O 1
ATOM 2151 N N . LYS A 1 265 ? 2.270 -15.639 20.370 1.00 44.12 265 LYS A N 1
ATOM 2152 C CA . LYS A 1 265 ? 2.454 -15.621 18.921 1.00 44.12 265 LYS A CA 1
ATOM 2153 C C . LYS A 1 265 ? 1.502 -14.548 18.404 1.00 44.12 265 LYS A C 1
ATOM 2155 O O . LYS A 1 265 ? 0.286 -14.656 18.591 1.00 44.12 265 LYS A O 1
ATOM 2160 N N . GLY A 1 266 ? 2.073 -13.467 17.871 1.00 54.84 266 GLY A N 1
ATOM 2161 C CA . GLY A 1 266 ? 1.304 -12.474 17.136 1.00 54.84 266 GLY A CA 1
ATOM 2162 C C . GLY A 1 266 ? 0.564 -13.189 16.014 1.00 54.84 266 GLY A C 1
ATOM 2163 O O . GLY A 1 266 ? 1.019 -14.233 15.537 1.00 54.84 266 GLY A O 1
ATOM 2164 N N . LYS A 1 267 ? -0.585 -12.654 15.607 1.00 65.38 267 LYS A N 1
ATOM 2165 C CA . LYS A 1 267 ? -1.096 -13.057 14.302 1.00 65.38 267 LYS A CA 1
ATOM 2166 C C . LYS A 1 267 ? -0.098 -12.534 13.272 1.00 65.38 267 LYS A C 1
ATOM 2168 O O . LYS A 1 267 ? 0.345 -11.394 13.379 1.00 65.38 267 LYS A O 1
ATOM 2173 N N . SER A 1 268 ? 0.260 -13.361 12.308 1.00 75.25 268 SER A N 1
ATOM 2174 C CA . SER A 1 268 ? 1.003 -12.925 11.136 1.00 75.25 268 SER A CA 1
ATOM 2175 C C . SER A 1 268 ? 0.090 -13.015 9.923 1.00 75.25 268 SER A C 1
ATOM 2177 O O . SER A 1 268 ? -0.589 -14.025 9.729 1.00 75.25 268 SER A O 1
ATOM 2179 N N . VAL A 1 269 ? 0.063 -11.955 9.120 1.00 83.50 269 VAL A N 1
ATOM 2180 C CA . VAL A 1 269 ? -0.620 -11.943 7.824 1.00 83.50 269 VAL A CA 1
ATOM 2181 C C . VAL A 1 269 ? 0.459 -12.112 6.764 1.00 83.50 269 VAL A C 1
ATOM 2183 O O . VAL A 1 269 ? 1.300 -11.237 6.574 1.00 83.50 269 VAL A O 1
ATOM 2186 N N . GLY A 1 270 ? 0.485 -13.280 6.125 1.00 87.69 270 GLY A N 1
ATOM 2187 C CA . GLY A 1 270 ? 1.352 -13.514 4.975 1.00 87.69 270 GLY A CA 1
ATOM 2188 C C . GLY A 1 270 ? 0.712 -12.920 3.727 1.00 87.69 270 GLY A C 1
ATOM 2189 O O . GLY A 1 270 ? -0.421 -13.275 3.425 1.00 87.69 270 GLY A O 1
ATOM 2190 N N . LEU A 1 271 ? 1.444 -12.060 3.023 1.00 92.06 271 LEU A N 1
ATOM 2191 C CA . LEU A 1 271 ? 1.051 -11.449 1.756 1.00 92.06 271 LEU A CA 1
ATOM 2192 C C . LEU A 1 271 ? 2.049 -11.837 0.662 1.00 92.06 271 LEU A C 1
ATOM 2194 O O . LEU A 1 271 ? 3.261 -11.911 0.894 1.00 92.06 271 LEU A O 1
ATOM 2198 N N . ARG A 1 272 ? 1.549 -12.057 -0.549 1.00 94.12 272 ARG A N 1
ATOM 2199 C CA . ARG A 1 272 ? 2.346 -12.220 -1.767 1.00 94.12 272 ARG A CA 1
ATOM 2200 C C . ARG A 1 272 ? 2.087 -11.038 -2.685 1.00 94.12 272 ARG A C 1
ATOM 2202 O O . ARG A 1 272 ? 1.012 -10.929 -3.268 1.00 94.12 272 ARG A O 1
ATOM 2209 N N . ILE A 1 273 ? 3.083 -10.168 -2.780 1.00 94.94 273 ILE A N 1
ATOM 2210 C CA . ILE A 1 273 ? 3.047 -8.935 -3.564 1.00 94.94 273 ILE A CA 1
ATOM 2211 C C . ILE A 1 273 ? 3.939 -9.150 -4.780 1.00 94.94 273 ILE A C 1
ATOM 2213 O O . ILE A 1 273 ? 5.075 -9.599 -4.627 1.00 94.94 273 ILE A O 1
ATOM 2217 N N . GLY A 1 274 ? 3.442 -8.868 -5.978 1.00 93.88 274 GLY A N 1
ATOM 2218 C CA . GLY A 1 274 ? 4.222 -8.982 -7.205 1.00 93.88 274 GLY A CA 1
ATOM 2219 C C . GLY A 1 274 ? 4.282 -7.699 -8.020 1.00 93.88 274 GLY A C 1
ATOM 2220 O O . GLY A 1 274 ? 3.543 -6.751 -7.762 1.00 93.88 274 GLY A O 1
ATOM 2221 N N . THR A 1 275 ? 5.125 -7.718 -9.050 1.00 94.19 275 THR A N 1
ATOM 2222 C CA . THR A 1 275 ? 5.110 -6.740 -10.145 1.00 94.19 275 THR A CA 1
ATOM 2223 C C . THR A 1 275 ? 5.221 -7.453 -11.493 1.00 94.19 275 THR A C 1
ATOM 2225 O O . THR A 1 275 ? 5.887 -8.491 -11.587 1.00 94.19 275 THR A O 1
ATOM 2228 N N . LEU A 1 276 ? 4.533 -6.938 -12.514 1.00 93.56 276 LEU A N 1
ATOM 2229 C CA . LEU A 1 276 ? 4.540 -7.475 -13.874 1.00 93.56 276 LEU A CA 1
ATOM 2230 C C . LEU A 1 276 ? 4.193 -6.390 -14.903 1.00 93.56 276 LEU A C 1
ATOM 2232 O O . LEU A 1 276 ? 3.040 -5.958 -14.986 1.00 93.56 276 LEU A O 1
ATOM 2236 N N . ASN A 1 277 ? 5.137 -6.060 -15.783 1.00 91.19 277 ASN A N 1
ATOM 2237 C CA . ASN A 1 277 ? 4.812 -5.367 -17.024 1.00 91.19 277 ASN A CA 1
ATOM 2238 C C . ASN A 1 277 ? 4.044 -6.327 -17.963 1.00 91.19 277 ASN A C 1
ATOM 2240 O O . ASN A 1 277 ? 4.515 -7.415 -18.308 1.00 91.19 277 ASN A O 1
ATOM 2244 N N . VAL A 1 278 ? 2.812 -5.956 -18.331 1.00 86.69 278 VAL A N 1
ATOM 2245 C CA . VAL A 1 278 ? 1.885 -6.810 -19.102 1.00 86.69 278 VAL A CA 1
ATOM 2246 C C . VAL A 1 278 ? 1.950 -6.504 -20.610 1.00 86.69 278 VAL A C 1
ATOM 2248 O O . VAL A 1 278 ? 1.489 -7.306 -21.437 1.00 86.69 278 VAL A O 1
ATOM 2251 N N . GLY A 1 279 ? 2.495 -5.345 -20.990 1.00 85.31 279 GLY A N 1
ATOM 2252 C CA . GLY A 1 279 ? 2.529 -4.797 -22.352 1.00 85.31 279 GLY A CA 1
ATOM 2253 C C . GLY A 1 279 ? 1.169 -4.349 -22.914 1.00 85.31 279 GLY A C 1
ATOM 2254 O O . GLY A 1 279 ? 1.111 -3.440 -23.731 1.00 85.31 279 GLY A O 1
ATOM 2255 N N . THR A 1 280 ? 0.059 -4.981 -22.519 1.00 85.06 280 THR A N 1
ATOM 2256 C CA . THR A 1 280 ? -1.313 -4.465 -22.691 1.00 85.06 280 THR A CA 1
ATOM 2257 C C . THR A 1 280 ? -2.302 -5.290 -21.869 1.00 85.06 280 THR A C 1
ATOM 2259 O O . THR A 1 280 ? -2.228 -6.520 -21.859 1.00 85.06 280 THR A O 1
ATOM 2262 N N . MET A 1 281 ? -3.266 -4.633 -21.216 1.00 84.06 281 MET A N 1
ATOM 2263 C CA . MET A 1 281 ? -4.353 -5.308 -20.489 1.00 84.06 281 MET A CA 1
ATOM 2264 C C . MET A 1 281 ? -5.541 -5.712 -21.378 1.00 84.06 281 MET A C 1
ATOM 2266 O O . MET A 1 281 ? -6.448 -6.417 -20.926 1.00 84.06 281 MET A O 1
ATOM 2270 N N . THR A 1 282 ? -5.566 -5.286 -22.643 1.00 83.75 282 THR A N 1
ATOM 2271 C CA . THR A 1 282 ? -6.648 -5.603 -23.586 1.00 83.75 282 THR A CA 1
ATOM 2272 C C . THR A 1 282 ? -6.641 -7.096 -23.926 1.00 83.75 282 THR A C 1
ATOM 2274 O O . THR A 1 282 ? -5.612 -7.654 -24.294 1.00 83.75 282 THR A O 1
ATOM 2277 N N . GLY A 1 283 ? -7.781 -7.771 -23.742 1.00 82.19 283 GLY A N 1
ATOM 2278 C CA . GLY A 1 283 ? -7.929 -9.228 -23.906 1.00 82.19 283 GLY A CA 1
ATOM 2279 C C . GLY A 1 283 ? -7.363 -10.074 -22.753 1.00 82.19 283 GLY A C 1
ATOM 2280 O O . GLY A 1 283 ? -7.991 -11.047 -22.348 1.00 82.19 283 GLY A O 1
ATOM 2281 N N . LYS A 1 284 ? -6.241 -9.670 -22.146 1.00 85.25 284 LYS A N 1
ATOM 2282 C CA . LYS A 1 284 ? -5.490 -10.481 -21.162 1.00 85.25 284 LYS A CA 1
ATOM 2283 C C . LYS A 1 284 ? -6.057 -10.533 -19.742 1.00 85.25 284 LYS A C 1
ATOM 2285 O O . LYS A 1 284 ? -5.517 -11.232 -18.887 1.00 85.25 284 LYS A O 1
ATOM 2290 N N . GLY A 1 285 ? -7.118 -9.782 -19.453 1.00 85.44 285 GLY A N 1
ATOM 2291 C CA . GLY A 1 285 ? -7.612 -9.606 -18.085 1.00 85.44 285 GLY A CA 1
ATOM 2292 C C . GLY A 1 285 ? -7.930 -10.915 -17.347 1.00 85.44 285 GLY A C 1
ATOM 2293 O O . GLY A 1 285 ? -7.544 -11.076 -16.189 1.00 85.44 285 GLY A O 1
ATOM 2294 N N . ARG A 1 286 ? -8.580 -11.868 -18.028 1.00 86.19 286 ARG A N 1
ATOM 2295 C CA . ARG A 1 286 ? -8.915 -13.177 -17.448 1.00 86.19 286 ARG A CA 1
ATOM 2296 C C . ARG A 1 286 ? -7.667 -14.025 -17.201 1.00 86.19 286 ARG A C 1
ATOM 2298 O O . ARG A 1 286 ? -7.500 -14.543 -16.105 1.00 86.19 286 ARG A O 1
ATOM 2305 N N . GLU A 1 287 ? -6.752 -14.078 -18.169 1.00 88.31 287 GLU A N 1
ATOM 2306 C CA . GLU A 1 287 ? -5.493 -14.824 -18.042 1.00 88.31 287 GLU A CA 1
ATOM 2307 C C . GLU A 1 287 ? -4.635 -14.324 -16.870 1.00 88.31 287 GLU A C 1
ATOM 2309 O O . GLU A 1 287 ? -4.004 -15.122 -16.174 1.00 88.31 287 GLU A O 1
ATOM 2314 N N . LEU A 1 288 ? -4.628 -13.005 -16.633 1.00 89.75 288 LEU A N 1
ATOM 2315 C CA . LEU A 1 288 ? -3.944 -12.393 -15.496 1.00 89.75 288 LEU A CA 1
ATOM 2316 C C . LEU A 1 288 ? -4.580 -12.813 -14.163 1.00 89.75 288 LEU A C 1
ATOM 2318 O O . LEU A 1 288 ? -3.859 -13.196 -13.243 1.00 89.75 288 LEU A O 1
ATOM 2322 N N . ALA A 1 289 ? -5.912 -12.776 -14.065 1.00 89.44 289 ALA A N 1
ATOM 2323 C CA . ALA A 1 289 ? -6.633 -13.219 -12.872 1.00 89.44 289 ALA A CA 1
ATOM 2324 C C . ALA A 1 289 ? -6.369 -14.710 -12.581 1.00 89.44 289 ALA A C 1
ATOM 2326 O O . ALA A 1 289 ? -6.005 -15.068 -11.459 1.00 89.44 289 ALA A O 1
ATOM 2327 N N . ASP A 1 290 ? -6.426 -15.560 -13.610 1.00 89.00 290 ASP A N 1
ATOM 2328 C CA . ASP A 1 290 ? -6.132 -16.990 -13.497 1.00 89.00 290 ASP A CA 1
ATOM 2329 C C . ASP A 1 290 ? -4.656 -17.234 -13.100 1.00 89.00 290 ASP A C 1
ATOM 2331 O O . ASP A 1 290 ? -4.358 -18.143 -12.321 1.00 89.00 290 ASP A O 1
ATOM 2335 N N . MET A 1 291 ? -3.706 -16.419 -13.587 1.00 89.38 291 MET A N 1
ATOM 2336 C CA . MET A 1 291 ? -2.300 -16.469 -13.151 1.00 89.38 291 MET A CA 1
ATOM 2337 C C . MET A 1 291 ? -2.159 -16.132 -11.662 1.00 89.38 291 MET A C 1
ATOM 2339 O O . MET A 1 291 ? -1.479 -16.857 -10.923 1.00 89.38 291 MET A O 1
ATOM 2343 N N . MET A 1 292 ? -2.800 -15.047 -11.217 1.00 91.06 292 MET A N 1
ATOM 2344 C CA . MET A 1 292 ? -2.773 -14.620 -9.819 1.00 91.06 292 MET A CA 1
ATOM 2345 C C . MET A 1 292 ? -3.372 -15.689 -8.904 1.00 91.06 292 MET A C 1
ATOM 2347 O O . MET A 1 292 ? -2.787 -15.972 -7.858 1.00 91.06 292 MET A O 1
ATOM 2351 N N . GLU A 1 293 ? -4.450 -16.364 -9.312 1.00 89.94 293 GLU A N 1
ATOM 2352 C CA . GLU A 1 293 ? -5.017 -17.485 -8.558 1.00 89.94 293 GLU A CA 1
ATOM 2353 C C . GLU A 1 293 ? -4.061 -18.693 -8.505 1.00 89.94 293 GLU A C 1
ATOM 2355 O O . GLU A 1 293 ? -3.718 -19.155 -7.410 1.00 89.94 293 GLU A O 1
ATOM 2360 N N . ARG A 1 294 ? -3.532 -19.156 -9.653 1.00 88.94 294 ARG A N 1
ATOM 2361 C CA . ARG A 1 294 ? -2.572 -20.284 -9.718 1.00 88.94 294 ARG A CA 1
ATOM 2362 C C . ARG A 1 294 ? -1.339 -20.056 -8.842 1.00 88.94 294 ARG A C 1
ATOM 2364 O O . ARG A 1 294 ? -0.882 -20.964 -8.143 1.00 88.94 294 ARG A O 1
ATOM 2371 N N . ARG A 1 295 ? -0.774 -18.845 -8.872 1.00 87.38 295 ARG A N 1
ATOM 2372 C CA . ARG A 1 295 ? 0.419 -18.477 -8.088 1.00 87.38 295 ARG A CA 1
ATOM 2373 C C . ARG A 1 295 ? 0.086 -17.985 -6.676 1.00 87.38 295 ARG A C 1
ATOM 2375 O O . ARG A 1 295 ? 1.000 -17.849 -5.855 1.00 87.38 295 ARG A O 1
ATOM 2382 N N . LYS A 1 296 ? -1.204 -17.827 -6.361 1.00 90.06 296 LYS A N 1
ATOM 2383 C CA . LYS A 1 296 ? -1.747 -17.281 -5.109 1.00 90.06 296 LYS A CA 1
ATOM 2384 C C . LYS A 1 296 ? -1.107 -15.930 -4.787 1.00 90.06 296 LYS A C 1
ATOM 2386 O O . LYS A 1 296 ? -0.495 -15.788 -3.737 1.00 90.06 296 LYS A O 1
ATOM 2391 N N . VAL A 1 297 ? -1.137 -15.001 -5.739 1.00 92.12 297 VAL A N 1
ATOM 2392 C CA . VAL A 1 297 ? -0.659 -13.622 -5.570 1.00 92.12 297 VAL A CA 1
ATOM 2393 C C . VAL A 1 297 ? -1.816 -12.781 -5.037 1.00 92.12 297 VAL A C 1
ATOM 2395 O O . VAL A 1 297 ? -2.924 -12.836 -5.564 1.00 92.12 297 VAL A O 1
ATOM 2398 N N . ASP A 1 298 ? -1.558 -12.036 -3.969 1.00 93.12 298 ASP A N 1
ATOM 2399 C CA . ASP A 1 298 ? -2.565 -11.275 -3.225 1.00 93.12 298 ASP A CA 1
ATOM 2400 C C . ASP A 1 298 ? -2.715 -9.848 -3.773 1.00 93.12 298 ASP A C 1
ATOM 2402 O O . ASP A 1 298 ? -3.818 -9.294 -3.822 1.00 93.12 298 ASP A O 1
ATOM 2406 N N . ILE A 1 299 ? -1.584 -9.272 -4.191 1.00 95.00 299 ILE A N 1
ATOM 2407 C CA . ILE A 1 299 ? -1.434 -7.912 -4.711 1.00 95.00 299 ILE A CA 1
ATOM 2408 C C . ILE A 1 299 ? -0.458 -7.960 -5.891 1.00 95.00 299 ILE A C 1
ATOM 2410 O O . ILE A 1 299 ? 0.609 -8.560 -5.770 1.00 95.00 299 ILE A O 1
ATOM 2414 N N . LEU A 1 300 ? -0.784 -7.322 -7.013 1.00 95.00 300 LEU A N 1
ATOM 2415 C CA . LEU A 1 300 ? 0.093 -7.255 -8.186 1.00 95.00 300 LEU A CA 1
ATOM 2416 C C . LEU A 1 300 ? 0.131 -5.833 -8.752 1.00 95.00 300 LEU A C 1
ATOM 2418 O O . LEU A 1 300 ? -0.889 -5.333 -9.224 1.00 95.00 300 LEU A O 1
ATOM 2422 N N . CYS A 1 301 ? 1.303 -5.202 -8.741 1.00 95.50 301 CYS A N 1
ATOM 2423 C CA . CYS A 1 301 ? 1.567 -4.007 -9.540 1.00 95.50 301 CYS A CA 1
ATOM 2424 C C . CYS A 1 301 ? 1.644 -4.407 -11.019 1.00 95.50 301 CYS A C 1
ATOM 2426 O O . CYS A 1 301 ? 2.302 -5.394 -11.354 1.00 95.50 301 CYS A O 1
ATOM 2428 N N . VAL A 1 302 ? 0.960 -3.671 -11.893 1.00 93.38 302 VAL A N 1
ATOM 2429 C CA . VAL A 1 302 ? 0.959 -3.910 -13.340 1.00 93.38 302 VAL A CA 1
ATOM 2430 C C . VAL A 1 302 ? 1.362 -2.657 -14.105 1.00 93.38 302 VAL A C 1
ATOM 2432 O O . VAL A 1 302 ? 0.857 -1.561 -13.852 1.00 93.38 302 VAL A O 1
ATOM 2435 N N . GLN A 1 303 ? 2.266 -2.836 -15.063 1.00 92.56 303 GLN A N 1
ATOM 2436 C CA . GLN A 1 303 ? 2.785 -1.780 -15.931 1.00 92.56 303 GLN A CA 1
ATOM 2437 C C . GLN A 1 303 ? 2.369 -2.017 -17.392 1.00 92.56 303 GLN A C 1
ATOM 2439 O O . GLN A 1 303 ? 1.955 -3.121 -17.761 1.00 92.56 303 GLN A O 1
ATOM 2444 N N . GLU A 1 304 ? 2.428 -0.952 -18.197 1.00 88.81 304 GLU A N 1
ATOM 2445 C CA . GLU A 1 304 ? 1.925 -0.891 -19.578 1.00 88.81 304 GLU A CA 1
ATOM 2446 C C . GLU A 1 304 ? 0.500 -1.440 -19.745 1.00 88.81 304 GLU A C 1
ATOM 2448 O O . GLU A 1 304 ? 0.203 -2.277 -20.603 1.00 88.81 304 GLU A O 1
ATOM 2453 N N . THR A 1 305 ? -0.428 -0.954 -18.922 1.00 85.38 305 THR A N 1
ATOM 2454 C CA . THR A 1 305 ? -1.839 -1.341 -19.062 1.00 85.38 305 THR A CA 1
ATOM 2455 C C . THR A 1 305 ? -2.433 -0.870 -20.393 1.00 85.38 305 THR A C 1
ATOM 2457 O O . THR A 1 305 ? -3.276 -1.576 -20.956 1.00 85.38 305 THR A O 1
ATOM 2460 N N . ARG A 1 306 ? -1.959 0.275 -20.918 1.00 86.44 306 ARG A N 1
ATOM 2461 C CA . ARG A 1 306 ? -2.429 0.947 -22.145 1.00 86.44 306 ARG A CA 1
ATOM 2462 C C . ARG A 1 306 ? -3.945 1.174 -22.141 1.00 86.44 306 ARG A C 1
ATOM 2464 O O . ARG A 1 306 ? -4.630 0.991 -23.145 1.00 86.44 306 ARG A O 1
ATOM 2471 N N . TRP A 1 307 ? -4.493 1.508 -20.972 1.00 84.38 307 TRP A N 1
ATOM 2472 C CA . TRP A 1 307 ? -5.921 1.740 -20.754 1.00 84.38 307 TRP A CA 1
ATOM 2473 C C . TRP A 1 307 ? -6.179 3.191 -20.351 1.00 84.38 307 TRP A C 1
ATOM 2475 O O . TRP A 1 307 ? -5.617 3.686 -19.376 1.00 84.38 307 TRP A O 1
ATOM 2485 N N . LYS A 1 308 ? -7.101 3.852 -21.059 1.00 85.31 308 LYS A N 1
ATOM 2486 C CA . LYS A 1 308 ? -7.475 5.243 -20.789 1.00 85.31 308 LYS A CA 1
ATOM 2487 C C . LYS A 1 308 ? -8.417 5.374 -19.584 1.00 85.31 308 LYS A C 1
ATOM 2489 O O . LYS A 1 308 ? -9.401 4.638 -19.447 1.00 85.31 308 LYS A O 1
ATOM 2494 N N . GLY A 1 309 ? -8.158 6.390 -18.767 1.00 84.81 309 GLY A N 1
ATOM 2495 C CA . GLY A 1 309 ? -9.000 6.859 -17.672 1.00 84.81 309 GLY A CA 1
ATOM 2496 C C . GLY A 1 309 ? -8.549 6.418 -16.278 1.00 84.81 309 GLY A C 1
ATOM 2497 O O . GLY A 1 309 ? -7.658 5.593 -16.101 1.00 84.81 309 GLY A O 1
ATOM 2498 N N . SER A 1 310 ? -9.224 6.983 -15.277 1.00 87.06 310 SER A N 1
ATOM 2499 C CA . SER A 1 310 ? -9.048 6.700 -13.851 1.00 87.06 310 SER A CA 1
ATOM 2500 C C . SER A 1 310 ? -10.228 5.865 -13.357 1.00 87.06 310 SER A C 1
ATOM 2502 O O . SER A 1 310 ? -11.300 6.408 -13.090 1.00 87.06 310 SER A O 1
ATOM 2504 N N . LYS A 1 311 ? -10.095 4.534 -13.308 1.00 87.25 311 LYS A N 1
ATOM 2505 C CA . LYS A 1 311 ? -11.205 3.640 -12.918 1.00 87.25 311 LYS A CA 1
ATOM 2506 C C . LYS A 1 311 ? -10.723 2.461 -12.070 1.00 87.25 311 LYS A C 1
ATOM 2508 O O . LYS A 1 311 ? -9.527 2.230 -11.891 1.00 87.25 311 LYS A O 1
ATOM 2513 N N . ALA A 1 312 ? -11.683 1.716 -11.529 1.00 87.69 312 ALA A N 1
ATOM 2514 C CA . ALA A 1 312 ? -11.454 0.395 -10.964 1.00 87.69 312 ALA A CA 1
ATOM 2515 C C . ALA A 1 312 ? -12.396 -0.612 -11.639 1.00 87.69 312 ALA A C 1
ATOM 2517 O O . ALA A 1 312 ? -13.575 -0.316 -11.829 1.00 87.69 312 ALA A O 1
ATOM 2518 N N . ARG A 1 313 ? -11.886 -1.789 -12.014 1.00 86.50 313 ARG A N 1
ATOM 2519 C CA . ARG A 1 313 ? -12.615 -2.815 -12.775 1.00 86.50 313 ARG A CA 1
ATOM 2520 C C . ARG A 1 313 ? -12.346 -4.200 -12.193 1.00 86.50 313 ARG A C 1
ATOM 2522 O O . ARG A 1 313 ? -11.205 -4.529 -11.884 1.00 86.50 313 ARG A O 1
ATOM 2529 N N . ILE A 1 314 ? -13.386 -5.019 -12.066 1.00 86.69 314 ILE A N 1
ATOM 2530 C CA . ILE A 1 314 ? -13.241 -6.442 -11.731 1.00 86.69 314 ILE A CA 1
ATOM 2531 C C . ILE A 1 314 ? -12.755 -7.169 -12.989 1.00 86.69 314 ILE A C 1
ATOM 2533 O O . ILE A 1 314 ? -13.354 -7.007 -14.054 1.00 86.69 314 ILE A O 1
ATOM 2537 N N . ILE A 1 315 ? -11.654 -7.916 -12.884 1.00 80.50 315 ILE A N 1
ATOM 2538 C CA . ILE A 1 315 ? -11.016 -8.573 -14.040 1.00 80.50 315 ILE A CA 1
ATOM 2539 C C . ILE A 1 315 ? -11.470 -10.032 -14.220 1.00 80.50 315 ILE A C 1
ATOM 2541 O O . ILE A 1 315 ? -11.410 -10.568 -15.323 1.00 80.50 315 ILE A O 1
ATOM 2545 N N . GLY A 1 316 ? -11.935 -10.663 -13.140 1.00 74.38 316 GLY A N 1
ATOM 2546 C CA . GLY A 1 316 ? -12.277 -12.086 -13.069 1.00 74.38 316 GLY A CA 1
ATOM 2547 C C . GLY A 1 316 ? -11.765 -12.710 -11.768 1.00 74.38 316 GLY A C 1
ATOM 2548 O O . GLY A 1 316 ? -11.037 -12.052 -11.028 1.00 74.38 316 GLY A O 1
ATOM 2549 N N . ALA A 1 317 ? -12.178 -13.949 -11.479 1.00 76.12 317 ALA A N 1
ATOM 2550 C CA . ALA A 1 317 ? -11.690 -14.793 -10.371 1.00 76.12 317 ALA A CA 1
ATOM 2551 C C . ALA A 1 317 ? -11.549 -14.109 -8.984 1.00 76.12 317 ALA A C 1
ATOM 2553 O O . ALA A 1 317 ? -10.674 -14.456 -8.197 1.00 76.12 317 ALA A O 1
ATOM 2554 N N . GLY A 1 318 ? -12.397 -13.121 -8.669 1.00 83.88 318 GLY A N 1
ATOM 2555 C CA . GLY A 1 318 ? -12.303 -12.366 -7.413 1.00 83.88 318 GLY A CA 1
ATOM 2556 C C . GLY A 1 318 ? -11.105 -11.408 -7.339 1.00 83.88 318 GLY A C 1
ATOM 2557 O O . GLY A 1 318 ? -10.527 -11.229 -6.267 1.00 83.88 318 GLY A O 1
ATOM 2558 N N . PHE A 1 319 ? -10.714 -10.783 -8.456 1.00 90.25 319 PHE A N 1
ATOM 2559 C CA . PHE A 1 319 ? -9.680 -9.742 -8.511 1.00 90.25 319 PHE A CA 1
ATOM 2560 C C . PHE A 1 319 ? -10.207 -8.415 -9.074 1.00 90.25 319 PHE A C 1
ATOM 2562 O O . PHE A 1 319 ? -10.934 -8.374 -10.073 1.00 90.25 319 PHE A O 1
ATOM 2569 N N . LYS A 1 320 ? -9.785 -7.308 -8.454 1.00 92.00 320 LYS A N 1
ATOM 2570 C CA . LYS A 1 320 ? -10.133 -5.929 -8.817 1.00 92.00 320 LYS A CA 1
ATOM 2571 C C . LYS A 1 320 ? -8.872 -5.143 -9.174 1.00 92.00 320 LYS A C 1
ATOM 2573 O O . LYS A 1 320 ? -8.004 -4.933 -8.332 1.00 92.00 320 LYS A O 1
ATOM 2578 N N . LEU A 1 321 ? -8.800 -4.681 -10.418 1.00 92.31 321 LEU A N 1
ATOM 2579 C CA . LEU A 1 321 ? -7.798 -3.734 -10.898 1.00 92.31 321 LEU A CA 1
ATOM 2580 C C . LEU A 1 321 ? -8.206 -2.315 -10.509 1.00 92.31 321 LEU A C 1
ATOM 2582 O O . LEU A 1 321 ? -9.315 -1.887 -10.826 1.00 92.31 321 LEU A O 1
ATOM 2586 N N . PHE A 1 322 ? -7.290 -1.565 -9.916 1.00 93.19 322 PHE A N 1
ATOM 2587 C CA . PHE A 1 322 ? -7.296 -0.106 -9.924 1.00 93.19 322 PHE A CA 1
ATOM 2588 C C . PHE A 1 322 ? -6.279 0.328 -10.972 1.00 93.19 322 PHE A C 1
ATOM 2590 O O . PHE A 1 322 ? -5.157 -0.164 -10.937 1.00 93.19 322 PHE A O 1
ATOM 2597 N N . TYR A 1 323 ? -6.649 1.202 -11.908 1.00 91.38 323 TYR A N 1
ATOM 2598 C CA . TYR A 1 323 ? -5.727 1.652 -12.953 1.00 91.38 323 TYR A CA 1
ATOM 2599 C C . TYR A 1 323 ? -5.819 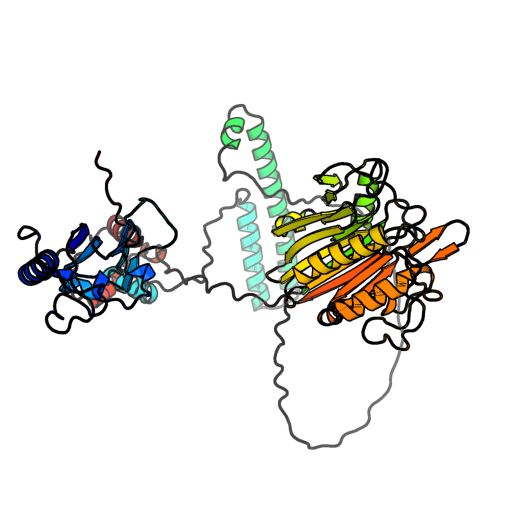3.155 -13.203 1.00 91.38 323 TYR A C 1
ATOM 2601 O O . TYR A 1 323 ? -6.805 3.813 -12.840 1.00 91.38 323 TYR A O 1
ATOM 2609 N N . TYR A 1 324 ? -4.763 3.673 -13.824 1.00 90.81 324 TYR A N 1
ATOM 2610 C CA . TYR A 1 324 ? -4.684 5.025 -14.342 1.00 90.81 324 TYR A CA 1
ATOM 2611 C C . TYR A 1 324 ? -3.834 5.060 -15.615 1.00 90.81 324 TYR A C 1
ATOM 2613 O O . TYR A 1 324 ? -2.724 4.528 -15.648 1.00 90.81 324 TYR A O 1
ATOM 2621 N N . GLY A 1 325 ? -4.351 5.709 -16.654 1.00 85.75 325 GLY A N 1
ATOM 2622 C CA . GLY A 1 325 ? -3.632 5.959 -17.898 1.00 85.75 325 GLY A CA 1
ATOM 2623 C C . GLY A 1 325 ? -4.285 7.084 -18.693 1.00 85.75 325 GLY A C 1
ATOM 2624 O O . GLY A 1 325 ? -5.508 7.248 -18.670 1.00 85.75 325 GLY A O 1
ATOM 2625 N N . VAL A 1 326 ? -3.474 7.885 -19.381 1.00 82.38 326 VAL A N 1
ATOM 2626 C CA . VAL A 1 326 ? -3.950 9.033 -20.175 1.00 82.38 326 VAL A CA 1
ATOM 2627 C C . VAL A 1 326 ? -4.320 8.607 -21.600 1.00 82.38 326 VAL A C 1
ATOM 2629 O O . VAL A 1 326 ? -5.340 9.051 -22.137 1.00 82.38 326 VAL A O 1
ATOM 2632 N N . ASP A 1 327 ? -3.545 7.690 -22.183 1.00 76.06 327 ASP A N 1
ATOM 2633 C CA . ASP A 1 327 ? -3.744 7.159 -23.531 1.00 76.06 327 ASP A CA 1
ATOM 2634 C C . ASP A 1 327 ? -4.025 5.641 -23.533 1.00 76.06 327 ASP A C 1
ATOM 2636 O O . ASP A 1 327 ? -3.739 4.896 -22.599 1.00 76.06 327 ASP A O 1
ATOM 2640 N N . SER A 1 328 ? -4.641 5.199 -24.623 1.00 72.94 328 SER A N 1
ATOM 2641 C CA . SER A 1 328 ? -4.932 3.813 -24.985 1.00 72.94 328 SER A CA 1
ATOM 2642 C C . SER A 1 328 ? -3.799 3.104 -25.743 1.00 72.94 328 SER A C 1
ATOM 2644 O O . SER A 1 328 ? -3.874 1.893 -25.944 1.00 72.94 328 SER A O 1
ATOM 2646 N N . LYS A 1 329 ? -2.763 3.826 -26.204 1.00 69.56 329 LYS A N 1
ATOM 2647 C CA . LYS A 1 329 ? -1.662 3.249 -27.000 1.00 69.56 329 LYS A CA 1
ATOM 2648 C C . LYS A 1 329 ? -0.335 3.149 -26.244 1.00 69.56 329 LYS A C 1
ATOM 2650 O O . LYS A 1 329 ? 0.475 2.292 -26.596 1.00 69.56 329 LYS A O 1
ATOM 2655 N N . ARG A 1 330 ? -0.102 3.993 -25.233 1.00 78.56 330 ARG A N 1
ATOM 2656 C CA . ARG A 1 330 ? 1.158 4.083 -24.468 1.00 78.56 330 ARG A CA 1
ATOM 2657 C C . ARG A 1 330 ? 0.906 4.149 -22.956 1.00 78.56 330 ARG A C 1
ATOM 2659 O O . ARG A 1 330 ? -0.168 4.566 -22.532 1.00 78.56 330 ARG A O 1
ATOM 2666 N N . ASN A 1 331 ? 1.922 3.767 -22.177 1.00 85.06 331 ASN A N 1
ATOM 2667 C CA . ASN A 1 331 ? 1.986 3.867 -20.711 1.00 85.06 331 ASN A CA 1
ATOM 2668 C C . ASN A 1 331 ? 0.790 3.217 -19.970 1.00 85.06 331 ASN A C 1
ATOM 2670 O O . ASN A 1 331 ? 0.159 2.273 -20.458 1.00 85.06 331 ASN A O 1
ATOM 2674 N N . GLY A 1 332 ? 0.514 3.698 -18.755 1.00 87.62 332 GLY A N 1
ATOM 2675 C CA . GLY A 1 332 ? -0.591 3.292 -17.899 1.00 87.62 332 GLY A CA 1
ATOM 2676 C C . GLY A 1 332 ? -0.164 2.291 -16.829 1.00 87.62 332 GLY A C 1
ATOM 2677 O O . GLY A 1 332 ? 0.307 1.195 -17.141 1.00 87.62 332 GLY A O 1
ATOM 2678 N N . VAL A 1 333 ? -0.433 2.625 -15.570 1.00 91.75 333 VAL A N 1
ATOM 2679 C CA . VAL A 1 333 ? -0.143 1.796 -14.393 1.00 91.75 333 VAL A CA 1
ATOM 2680 C C . VAL A 1 333 ? -1.415 1.255 -13.751 1.00 91.75 333 VAL A C 1
ATOM 2682 O O . VAL A 1 333 ? -2.508 1.815 -13.883 1.00 91.75 333 VAL A O 1
ATOM 2685 N N . GLY A 1 334 ? -1.272 0.143 -13.038 1.00 92.75 334 GLY A N 1
ATOM 2686 C CA . GLY A 1 334 ? -2.341 -0.458 -12.262 1.00 92.75 334 GLY A CA 1
ATOM 2687 C C . GLY A 1 334 ? -1.843 -1.183 -11.018 1.00 92.75 334 GLY A C 1
ATOM 2688 O O . GLY A 1 334 ? -0.693 -1.601 -10.934 1.00 92.75 334 GLY A O 1
ATOM 2689 N N . VAL A 1 335 ? -2.746 -1.391 -10.065 1.00 95.25 335 VAL A N 1
ATOM 2690 C CA . VAL A 1 335 ? -2.569 -2.345 -8.968 1.00 95.25 335 VAL A CA 1
ATOM 2691 C C . VAL A 1 335 ? -3.799 -3.240 -8.921 1.00 95.25 335 VAL A C 1
ATOM 2693 O O . VAL A 1 335 ? -4.932 -2.774 -8.772 1.00 95.25 335 VAL A O 1
ATOM 2696 N N . 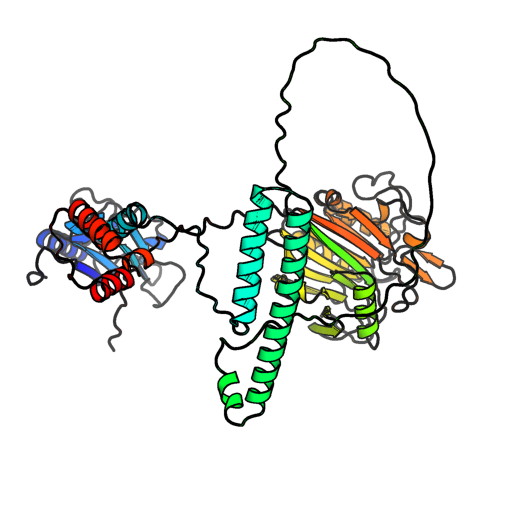VAL A 1 336 ? -3.575 -4.542 -9.072 1.00 94.56 336 VAL A N 1
ATOM 2697 C CA . VAL A 1 336 ? -4.591 -5.578 -8.909 1.00 94.56 336 VAL A CA 1
ATOM 2698 C C . VAL A 1 336 ? -4.594 -6.037 -7.460 1.00 94.56 336 VAL A C 1
ATOM 2700 O O . VAL A 1 336 ? -3.559 -6.422 -6.916 1.00 94.56 336 VAL A O 1
ATOM 2703 N N . LEU A 1 337 ? -5.774 -6.026 -6.848 1.00 94.44 337 LEU A N 1
ATOM 2704 C CA . LEU A 1 337 ? -6.017 -6.546 -5.510 1.00 94.44 337 LEU A CA 1
ATOM 2705 C C . LEU A 1 337 ? -6.992 -7.713 -5.572 1.00 94.44 337 LEU A C 1
ATOM 2707 O O . LEU A 1 337 ? -7.996 -7.667 -6.288 1.00 94.44 337 LEU A O 1
ATOM 2711 N N . LYS A 1 338 ? -6.734 -8.737 -4.764 1.00 92.25 338 LYS A N 1
ATOM 2712 C CA . LYS A 1 338 ? -7.729 -9.761 -4.453 1.00 92.25 338 LYS A CA 1
ATOM 2713 C C . LYS A 1 338 ? -8.930 -9.131 -3.737 1.00 92.25 338 LYS A C 1
ATOM 2715 O O . LYS A 1 338 ? -8.771 -8.254 -2.887 1.00 92.25 338 LYS A O 1
ATOM 2720 N N . GLU A 1 339 ? -10.137 -9.577 -4.066 1.00 87.25 339 GLU A N 1
ATOM 2721 C CA . GLU A 1 339 ? -11.404 -8.970 -3.637 1.00 87.25 339 GLU A CA 1
ATOM 2722 C C . GLU A 1 339 ? -11.546 -8.886 -2.109 1.00 87.25 339 GLU A C 1
ATOM 2724 O O . GLU A 1 339 ? -12.016 -7.880 -1.577 1.00 87.25 339 GLU A O 1
ATOM 2729 N N . GLU A 1 340 ? -11.020 -9.875 -1.380 1.00 85.81 340 GLU A N 1
ATOM 2730 C CA . GLU A 1 340 ? -11.008 -9.889 0.089 1.00 85.81 340 GLU A CA 1
ATOM 2731 C C . GLU A 1 340 ? -10.211 -8.742 0.739 1.00 85.81 340 GLU A C 1
ATOM 2733 O O . GLU A 1 340 ? -10.418 -8.473 1.928 1.00 85.81 340 GLU A O 1
ATOM 2738 N N . PHE A 1 341 ? -9.344 -8.067 -0.030 1.00 87.62 341 PHE A N 1
ATOM 2739 C CA . PHE A 1 341 ? -8.553 -6.898 0.371 1.00 87.62 341 PHE A CA 1
ATOM 2740 C C . PHE A 1 341 ? -9.097 -5.574 -0.179 1.00 87.62 341 PHE A C 1
ATOM 2742 O O . PHE A 1 341 ? -8.615 -4.512 0.204 1.00 87.62 341 PHE A O 1
ATOM 2749 N N . VAL A 1 342 ? -10.142 -5.584 -1.016 1.00 86.50 342 VAL A N 1
ATOM 2750 C CA . VAL A 1 342 ? -10.760 -4.342 -1.524 1.00 86.50 342 VAL A CA 1
ATOM 2751 C C . VAL A 1 342 ? -11.385 -3.529 -0.385 1.00 86.50 342 VAL A C 1
ATOM 2753 O O . VAL A 1 342 ? -11.312 -2.306 -0.397 1.00 86.50 342 VAL A O 1
ATOM 2756 N N . ARG A 1 343 ? -11.918 -4.198 0.645 1.00 85.56 343 ARG A N 1
ATOM 2757 C CA . ARG A 1 343 ? -12.395 -3.571 1.897 1.00 85.56 343 ARG A CA 1
ATOM 2758 C C . ARG A 1 343 ? -11.281 -2.994 2.782 1.00 85.56 343 ARG A C 1
ATOM 2760 O O . ARG A 1 343 ? -11.582 -2.313 3.752 1.00 85.56 343 ARG A O 1
ATOM 2767 N N . ASN A 1 344 ? -10.024 -3.346 2.510 1.00 88.25 344 ASN A N 1
ATOM 2768 C CA . ASN A 1 344 ? -8.856 -2.875 3.251 1.00 88.25 344 ASN A CA 1
ATOM 2769 C C . ASN A 1 344 ? -8.246 -1.622 2.600 1.00 88.25 344 ASN A C 1
ATOM 2771 O O . ASN A 1 344 ? -7.336 -1.042 3.183 1.00 88.25 344 ASN A O 1
ATOM 2775 N N . VAL A 1 345 ? -8.730 -1.208 1.420 1.00 90.56 345 VAL A N 1
ATOM 2776 C CA . VAL A 1 345 ? -8.317 0.026 0.738 1.00 90.56 345 VAL A CA 1
ATOM 2777 C C . VAL A 1 345 ? -8.859 1.238 1.485 1.00 90.56 345 VAL A C 1
ATOM 2779 O O . VAL A 1 345 ? -10.071 1.410 1.592 1.00 90.56 345 VAL A O 1
ATOM 2782 N N . LEU A 1 346 ? -7.949 2.088 1.954 1.00 89.75 346 LEU A N 1
ATOM 2783 C CA . LEU A 1 346 ? -8.262 3.381 2.560 1.00 89.75 346 LEU A CA 1
ATOM 2784 C C . LEU A 1 346 ? -8.125 4.530 1.555 1.00 89.75 346 LEU A C 1
ATOM 2786 O O . LEU A 1 346 ? -8.931 5.454 1.566 1.00 89.75 346 LEU A O 1
ATOM 2790 N N . GLU A 1 347 ? -7.117 4.474 0.681 1.00 90.69 347 GLU A N 1
ATOM 2791 C CA . GLU A 1 347 ? -6.786 5.562 -0.246 1.00 90.69 347 GLU A CA 1
ATOM 2792 C C . GLU A 1 347 ? -6.209 5.014 -1.561 1.00 90.69 347 GLU A C 1
ATOM 2794 O O . GLU A 1 347 ? -5.532 3.982 -1.572 1.00 90.69 347 GLU A O 1
ATOM 2799 N N . VAL A 1 348 ? -6.460 5.712 -2.675 1.00 91.69 348 VAL A N 1
ATOM 2800 C CA . VAL A 1 348 ? -5.888 5.403 -3.997 1.00 91.69 348 VAL A CA 1
ATOM 2801 C C . VAL A 1 348 ? -5.404 6.696 -4.657 1.00 91.69 348 VAL A C 1
ATOM 2803 O O . VAL A 1 348 ? -6.180 7.379 -5.333 1.00 91.69 348 VAL A O 1
ATOM 2806 N N . LYS A 1 349 ? -4.118 7.012 -4.487 1.00 90.38 349 LYS A N 1
ATOM 2807 C CA . LYS A 1 349 ? -3.448 8.144 -5.138 1.00 90.38 349 LYS A CA 1
ATOM 2808 C C . LYS A 1 349 ? -3.033 7.749 -6.557 1.00 90.38 349 LYS A C 1
ATOM 2810 O O . LYS A 1 349 ? -2.413 6.708 -6.768 1.00 90.38 349 LYS A O 1
ATOM 2815 N N . ARG A 1 350 ? -3.380 8.572 -7.544 1.00 90.31 350 ARG A N 1
ATOM 2816 C CA . ARG A 1 350 ? -3.007 8.398 -8.957 1.00 90.31 350 ARG A CA 1
ATOM 2817 C C . ARG A 1 350 ? -2.306 9.678 -9.379 1.00 90.31 350 ARG A C 1
ATOM 2819 O O . ARG A 1 350 ? -2.983 10.685 -9.547 1.00 90.31 350 ARG A O 1
ATOM 2826 N N . VAL A 1 351 ? -0.980 9.641 -9.440 1.00 86.62 351 VAL A N 1
ATOM 2827 C CA . VAL A 1 351 ? -0.155 10.837 -9.666 1.00 86.62 351 VAL A CA 1
ATOM 2828 C C . VAL A 1 351 ? 0.021 11.046 -11.165 1.00 86.62 351 VAL A C 1
ATOM 2830 O O . VAL A 1 351 ? -0.347 12.087 -11.699 1.00 86.62 351 VAL A O 1
ATOM 2833 N N . SER A 1 352 ? 0.454 10.001 -11.869 1.00 87.69 352 SER A N 1
ATOM 2834 C CA . SER A 1 352 ? 0.639 10.009 -13.320 1.00 87.69 352 SER A CA 1
ATOM 2835 C C . SER A 1 352 ? 0.332 8.645 -13.932 1.00 87.69 352 SER A C 1
ATOM 2837 O O . SER A 1 352 ? 0.121 7.653 -13.232 1.00 87.69 352 SER A O 1
ATOM 2839 N N . ASP A 1 353 ? 0.322 8.563 -15.264 1.00 87.50 353 ASP A N 1
ATOM 2840 C CA . ASP A 1 353 ? 0.237 7.303 -16.017 1.00 87.50 353 ASP A CA 1
ATOM 2841 C C . ASP A 1 353 ? 1.478 6.404 -15.846 1.00 87.50 353 ASP A C 1
ATOM 2843 O O . ASP A 1 353 ? 1.517 5.301 -16.402 1.00 87.50 353 ASP A O 1
ATOM 2847 N N . ARG A 1 354 ? 2.453 6.863 -15.049 1.00 89.62 354 ARG A N 1
ATOM 2848 C CA . ARG A 1 354 ? 3.663 6.159 -14.623 1.00 89.62 354 ARG A CA 1
ATOM 2849 C C . ARG A 1 354 ? 3.722 5.870 -13.120 1.00 89.62 354 ARG A C 1
ATOM 2851 O O . ARG A 1 354 ? 4.446 4.951 -12.751 1.00 89.62 354 ARG A O 1
ATOM 2858 N N . VAL A 1 355 ? 2.995 6.596 -12.261 1.00 92.31 355 VAL A N 1
ATOM 2859 C CA . VAL A 1 355 ? 3.054 6.441 -10.792 1.00 92.31 355 VAL A CA 1
ATOM 2860 C C . VAL A 1 355 ? 1.659 6.418 -10.156 1.00 92.31 355 VAL A C 1
ATOM 2862 O O . VAL A 1 355 ? 0.873 7.364 -10.257 1.00 92.31 355 VAL A O 1
ATOM 2865 N N . MET A 1 356 ? 1.367 5.350 -9.408 1.00 93.75 356 MET A N 1
ATOM 2866 C CA . MET A 1 356 ? 0.192 5.274 -8.531 1.00 93.75 356 MET A CA 1
ATOM 2867 C C . MET A 1 356 ? 0.514 4.607 -7.190 1.00 93.75 356 MET A C 1
ATOM 2869 O O . MET A 1 356 ? 1.397 3.756 -7.112 1.00 93.75 356 MET A O 1
ATOM 2873 N N . SER A 1 357 ? -0.246 4.942 -6.147 1.00 94.19 357 SER A N 1
ATOM 2874 C CA . SER A 1 357 ? -0.092 4.395 -4.796 1.00 94.19 357 SER A CA 1
ATOM 2875 C C . SER A 1 357 ? -1.444 4.010 -4.192 1.00 94.19 357 SER A C 1
ATOM 2877 O O . SER A 1 357 ? -2.420 4.757 -4.288 1.00 94.19 357 SER A O 1
ATOM 2879 N N . LEU A 1 358 ? -1.517 2.830 -3.574 1.00 94.69 358 LEU A N 1
ATOM 2880 C CA . LEU A 1 358 ? -2.683 2.342 -2.837 1.00 94.69 358 LEU A CA 1
ATOM 2881 C C . LEU A 1 358 ? -2.335 2.164 -1.362 1.00 94.69 358 LEU A C 1
ATOM 2883 O O . LEU A 1 358 ? -1.393 1.445 -1.027 1.00 94.69 358 LEU A O 1
ATOM 2887 N N . LYS A 1 359 ? -3.151 2.748 -0.483 1.00 94.25 359 LYS A N 1
ATOM 2888 C CA . LYS A 1 359 ? -3.027 2.608 0.969 1.00 94.25 359 LYS A CA 1
ATOM 2889 C C . LYS A 1 359 ? -3.986 1.543 1.488 1.00 94.25 359 LYS A C 1
ATOM 2891 O O . LYS A 1 359 ? -5.197 1.641 1.284 1.00 94.25 359 LYS A O 1
ATOM 2896 N N . LEU A 1 360 ? -3.441 0.536 2.165 1.00 93.44 360 LEU A N 1
ATOM 2897 C CA . LEU A 1 360 ? -4.155 -0.625 2.695 1.00 93.44 360 LEU A CA 1
ATOM 2898 C C . LEU A 1 360 ? -3.982 -0.733 4.217 1.00 93.44 360 LEU A C 1
ATOM 2900 O O . LEU A 1 360 ? -2.876 -0.549 4.719 1.00 93.44 360 LEU A O 1
ATOM 2904 N N . GLU A 1 361 ? -5.026 -1.117 4.954 1.00 89.88 361 GLU A N 1
ATOM 2905 C CA . GLU A 1 361 ? -4.934 -1.436 6.390 1.00 89.88 361 GLU A CA 1
ATOM 2906 C C . GLU A 1 361 ? -5.130 -2.936 6.660 1.00 89.88 361 GLU A C 1
ATOM 2908 O O . GLU A 1 361 ? -6.187 -3.502 6.383 1.00 89.88 361 GLU A O 1
ATOM 2913 N N . PHE A 1 362 ? -4.150 -3.588 7.291 1.00 85.44 362 PHE A N 1
ATOM 2914 C CA . PHE A 1 362 ? -4.199 -5.004 7.672 1.00 85.44 362 PHE A CA 1
ATOM 2915 C C . PHE A 1 362 ? -4.157 -5.185 9.196 1.00 85.44 362 PHE A C 1
ATOM 2917 O O . PHE A 1 362 ? -3.096 -5.112 9.811 1.00 85.44 362 PHE A O 1
ATOM 2924 N N . GLU A 1 363 ? -5.319 -5.437 9.814 1.00 80.56 363 GLU A N 1
ATOM 2925 C CA . GLU A 1 363 ? -5.493 -5.599 11.275 1.00 80.56 363 GLU A CA 1
ATOM 2926 C C . GLU A 1 363 ? -4.799 -4.491 12.124 1.00 80.56 363 GLU A C 1
ATOM 2928 O O . GLU A 1 363 ? -4.317 -4.765 13.225 1.00 80.56 363 GLU A O 1
ATOM 2933 N N . GLY A 1 364 ? -4.763 -3.241 11.637 1.00 76.56 364 GLY A N 1
ATOM 2934 C CA . GLY A 1 364 ? -4.101 -2.101 12.293 1.00 76.56 364 GLY A CA 1
ATOM 2935 C C . GLY A 1 364 ? -2.669 -1.800 11.825 1.00 76.56 364 GLY A C 1
ATOM 2936 O O . GLY A 1 364 ? -2.001 -0.965 12.431 1.00 76.56 364 GLY A O 1
ATOM 2937 N N . VAL A 1 365 ? -2.174 -2.472 10.779 1.00 85.94 365 VAL A N 1
ATOM 2938 C CA . VAL A 1 365 ? -0.892 -2.162 10.119 1.00 85.94 365 VAL A CA 1
ATOM 2939 C C . VAL A 1 365 ? -1.155 -1.523 8.756 1.00 85.94 365 VAL A C 1
ATOM 2941 O O . VAL A 1 365 ? -1.791 -2.141 7.904 1.00 85.94 365 VAL A O 1
ATOM 2944 N N . MET A 1 366 ? -0.637 -0.313 8.537 1.00 91.00 366 MET A N 1
ATOM 2945 C CA . MET A 1 366 ? -0.734 0.387 7.251 1.00 91.00 366 MET A CA 1
ATOM 2946 C C . MET A 1 366 ? 0.332 -0.127 6.277 1.00 91.00 366 MET A C 1
ATOM 2948 O O . MET A 1 366 ? 1.519 -0.154 6.616 1.00 91.00 366 MET A O 1
ATOM 2952 N N . LEU A 1 367 ? -0.091 -0.505 5.073 1.00 93.62 367 LEU A N 1
ATOM 2953 C CA . LEU A 1 367 ? 0.749 -0.908 3.949 1.00 93.62 367 LEU A CA 1
ATOM 2954 C C . LEU A 1 367 ? 0.417 -0.052 2.727 1.00 93.62 367 LEU A C 1
ATOM 2956 O O . LEU A 1 367 ? -0.700 -0.088 2.221 1.00 93.62 367 LEU A O 1
ATOM 2960 N N . ASN A 1 368 ? 1.412 0.668 2.226 1.00 94.69 368 ASN A N 1
ATOM 2961 C CA . ASN A 1 368 ? 1.337 1.422 0.985 1.00 94.69 368 ASN A CA 1
ATOM 2962 C C . ASN A 1 368 ? 1.985 0.597 -0.129 1.00 94.69 368 ASN A C 1
ATOM 2964 O O . ASN A 1 368 ? 3.125 0.142 0.011 1.00 94.69 368 ASN A O 1
ATOM 2968 N N . VAL A 1 369 ? 1.250 0.387 -1.216 1.00 95.31 369 VAL A N 1
ATOM 2969 C CA . VAL A 1 369 ? 1.716 -0.327 -2.407 1.00 95.31 369 VAL A CA 1
ATOM 2970 C C . VAL A 1 369 ? 1.812 0.668 -3.549 1.00 95.31 369 VAL A C 1
ATOM 2972 O O . VAL A 1 369 ? 0.792 1.191 -3.997 1.00 95.31 369 VAL A O 1
ATOM 2975 N N . VAL A 1 370 ? 3.031 0.918 -4.015 1.00 95.19 370 VAL A N 1
ATOM 2976 C CA . VAL A 1 370 ? 3.314 1.842 -5.118 1.00 95.19 370 VAL A CA 1
ATOM 2977 C C . VAL A 1 370 ? 3.592 1.034 -6.384 1.00 95.19 370 VAL A C 1
ATOM 2979 O O . VAL A 1 370 ? 4.360 0.071 -6.352 1.00 95.19 370 VAL A O 1
ATOM 2982 N N . SER A 1 371 ? 2.977 1.423 -7.501 1.00 95.25 371 SER A N 1
ATOM 2983 C CA . SER A 1 371 ? 3.302 0.909 -8.833 1.00 95.25 371 SER A CA 1
ATOM 2984 C C . SER A 1 371 ? 3.948 2.009 -9.663 1.00 95.25 371 SER A C 1
ATOM 2986 O O . SER A 1 371 ? 3.346 3.069 -9.840 1.00 95.25 371 SER A O 1
ATOM 2988 N N . GLY A 1 372 ? 5.153 1.734 -10.168 1.00 93.00 372 GLY A N 1
ATOM 2989 C CA . GLY A 1 372 ? 5.947 2.648 -10.992 1.00 93.00 372 GLY A CA 1
ATOM 2990 C C . GLY A 1 372 ? 6.247 2.082 -12.385 1.00 93.00 372 GLY A C 1
ATOM 2991 O O . GLY A 1 372 ? 6.401 0.869 -12.540 1.00 93.00 372 GLY A O 1
ATOM 2992 N N . TYR A 1 373 ? 6.346 2.953 -13.388 1.00 90.75 373 TYR A N 1
ATOM 2993 C CA . TYR A 1 373 ? 6.820 2.637 -14.739 1.00 90.75 373 TYR A CA 1
ATOM 2994 C C . TYR A 1 373 ? 7.740 3.752 -15.260 1.00 90.75 373 TYR A C 1
ATOM 2996 O O . TYR A 1 373 ? 7.276 4.771 -15.790 1.00 90.75 373 TYR A O 1
ATOM 3004 N N . ALA A 1 374 ? 9.049 3.565 -15.090 1.00 87.44 374 ALA A N 1
ATOM 3005 C CA . ALA A 1 374 ? 10.045 4.560 -15.475 1.00 87.44 374 ALA A CA 1
ATOM 3006 C C . ALA A 1 374 ? 10.081 4.771 -17.005 1.00 87.44 374 ALA A C 1
ATOM 3008 O O . ALA A 1 374 ? 9.756 3.852 -17.767 1.00 87.44 374 ALA A O 1
ATOM 3009 N N . PRO A 1 375 ? 10.487 5.959 -17.490 1.00 84.25 375 PRO A N 1
ATOM 3010 C CA . PRO A 1 375 ? 10.788 6.177 -18.904 1.00 84.25 375 PRO A CA 1
ATOM 3011 C C . PRO A 1 375 ? 11.830 5.189 -19.446 1.00 84.25 375 PRO A C 1
ATOM 3013 O O . PRO A 1 375 ? 12.588 4.572 -18.696 1.00 84.25 375 PRO A O 1
ATOM 3016 N N . GLN A 1 376 ? 11.853 5.016 -20.766 1.00 75.19 376 GLN A N 1
ATOM 3017 C CA . GLN A 1 376 ? 12.758 4.071 -21.415 1.00 75.19 376 GLN A CA 1
ATOM 3018 C C . GLN A 1 376 ? 14.172 4.669 -21.538 1.00 75.19 376 GLN A C 1
ATOM 3020 O O . GLN A 1 376 ? 14.356 5.888 -21.537 1.00 75.19 376 GLN A O 1
ATOM 3025 N N . VAL A 1 377 ? 15.190 3.812 -21.656 1.00 68.81 377 VAL A N 1
ATOM 3026 C CA . VAL A 1 377 ? 16.568 4.243 -21.948 1.00 68.81 377 VAL A CA 1
ATOM 3027 C C . VAL A 1 377 ? 16.575 5.019 -23.272 1.00 68.81 377 VAL A C 1
ATOM 3029 O O . VAL A 1 377 ? 16.179 4.473 -24.302 1.00 68.81 377 VAL A O 1
ATOM 3032 N N . GLY A 1 378 ? 17.000 6.284 -23.233 1.00 65.44 378 GLY A N 1
ATOM 3033 C CA . GLY A 1 378 ? 16.966 7.211 -24.373 1.00 65.44 378 GLY A CA 1
ATOM 3034 C C . GLY A 1 378 ? 15.789 8.199 -24.403 1.00 65.44 378 GLY A C 1
ATOM 3035 O O . GLY A 1 378 ? 15.762 9.041 -25.291 1.00 65.44 378 GLY A O 1
ATOM 3036 N N . CYS A 1 379 ? 14.845 8.142 -23.453 1.00 72.06 379 CYS A N 1
ATOM 3037 C CA . CYS A 1 379 ? 13.904 9.247 -23.214 1.00 72.06 379 CYS A CA 1
ATOM 3038 C C . CYS A 1 379 ? 14.628 10.505 -22.699 1.00 72.06 379 CYS A C 1
ATOM 3040 O O . CYS A 1 379 ? 15.671 10.390 -22.044 1.00 72.06 379 CYS A O 1
ATOM 3042 N N . GLU A 1 380 ? 14.017 11.670 -22.942 1.00 72.31 380 GLU A N 1
ATOM 3043 C CA . GLU A 1 380 ? 14.486 12.981 -22.477 1.00 72.31 380 GLU A CA 1
ATOM 3044 C C . GLU A 1 380 ? 14.736 13.012 -20.965 1.00 72.31 380 GLU A C 1
ATOM 3046 O O . GLU A 1 380 ? 14.042 12.353 -20.180 1.00 72.31 380 GLU A O 1
ATOM 3051 N N . LEU A 1 381 ? 15.724 13.810 -20.547 1.00 71.38 381 LEU A N 1
ATOM 3052 C CA . LEU A 1 381 ? 16.096 13.922 -19.135 1.00 71.38 381 LEU A CA 1
ATOM 3053 C C . LEU A 1 381 ? 14.934 14.462 -18.287 1.00 71.38 381 LEU A C 1
ATOM 3055 O O . LEU A 1 381 ? 14.676 13.926 -17.215 1.00 71.38 381 LEU A O 1
ATOM 3059 N N . GLU A 1 382 ? 14.170 15.423 -18.811 1.00 72.81 382 GLU A N 1
ATOM 3060 C CA . GLU A 1 382 ? 13.005 16.015 -18.141 1.00 72.81 382 GLU A CA 1
ATOM 3061 C C . GLU A 1 382 ? 11.912 14.972 -17.819 1.00 72.81 382 GLU A C 1
ATOM 3063 O O . GLU A 1 382 ? 11.367 14.961 -16.714 1.00 72.81 382 GLU A O 1
ATOM 3068 N N . GLU A 1 383 ? 11.629 14.024 -18.728 1.00 74.88 383 GLU A N 1
ATOM 3069 C CA . GLU A 1 383 ? 10.678 12.931 -18.452 1.00 74.88 383 GLU A CA 1
ATOM 3070 C C . GLU A 1 383 ? 11.169 12.018 -17.318 1.00 74.88 383 GLU A C 1
ATOM 3072 O O . GLU A 1 383 ? 10.367 11.521 -16.519 1.00 74.88 383 GLU A O 1
ATOM 3077 N N . LYS A 1 384 ? 12.486 11.771 -17.262 1.00 79.38 384 LYS A N 1
ATOM 3078 C CA . LYS A 1 384 ? 13.122 10.949 -16.225 1.00 79.38 384 LYS A CA 1
ATOM 3079 C C . LYS A 1 384 ? 13.093 11.661 -14.877 1.00 79.38 384 LYS A C 1
ATOM 3081 O O . LYS A 1 384 ? 12.640 11.066 -13.903 1.00 79.38 384 LYS A O 1
ATOM 3086 N N . GLU A 1 385 ? 13.538 12.913 -14.822 1.00 79.94 385 GLU A N 1
ATOM 3087 C CA . GLU A 1 385 ? 13.542 13.735 -13.608 1.00 79.94 385 GLU A CA 1
ATOM 3088 C C . GLU A 1 385 ? 12.136 13.864 -13.030 1.00 79.94 385 GLU A C 1
ATOM 3090 O O . GLU A 1 385 ? 11.930 13.543 -11.860 1.00 79.94 385 GLU A O 1
ATOM 3095 N N . ARG A 1 386 ? 11.144 14.188 -13.868 1.00 84.12 386 ARG A N 1
ATOM 3096 C CA . ARG A 1 386 ? 9.743 14.265 -13.451 1.00 84.12 386 ARG A CA 1
ATOM 3097 C C . ARG A 1 386 ? 9.241 12.961 -12.821 1.00 84.12 386 ARG A C 1
ATOM 3099 O O . ARG A 1 386 ? 8.581 13.012 -11.787 1.00 84.12 386 ARG A O 1
ATOM 3106 N N . PHE A 1 387 ? 9.546 11.799 -13.407 1.00 87.06 387 PHE A N 1
ATOM 3107 C CA . PHE A 1 387 ? 9.164 10.504 -12.825 1.00 87.06 387 PHE A CA 1
ATOM 3108 C C . PHE A 1 387 ? 9.781 10.287 -11.433 1.00 87.06 387 PHE A C 1
ATOM 3110 O O . PHE A 1 387 ? 9.100 9.793 -10.533 1.00 87.06 387 PHE A O 1
ATOM 3117 N N . TRP A 1 388 ? 11.048 10.664 -11.242 1.00 86.00 388 TRP A N 1
ATOM 3118 C CA . TRP A 1 388 ? 11.716 10.547 -9.945 1.00 86.00 388 TRP A CA 1
ATOM 3119 C C . TRP A 1 388 ? 11.162 11.539 -8.916 1.00 86.00 388 TRP A C 1
ATOM 3121 O O . TRP A 1 388 ? 10.916 11.132 -7.784 1.00 86.00 388 TRP A O 1
ATOM 3131 N N . SER A 1 389 ? 10.867 12.784 -9.301 1.00 85.44 389 SER A N 1
ATOM 3132 C CA . SER A 1 389 ? 10.207 13.766 -8.427 1.00 85.44 389 SER A CA 1
ATOM 3133 C C . SER A 1 389 ? 8.800 13.327 -8.002 1.00 85.44 389 SER A C 1
ATOM 3135 O O . SER A 1 389 ? 8.474 13.396 -6.820 1.00 85.44 389 SER A O 1
ATOM 3137 N N . GLU A 1 390 ? 7.985 12.809 -8.931 1.00 89.62 390 GLU A N 1
ATOM 3138 C CA . GLU A 1 390 ? 6.658 12.247 -8.622 1.00 89.62 390 GLU A CA 1
ATOM 3139 C C . GLU A 1 390 ? 6.753 11.041 -7.662 1.00 89.62 390 GLU A C 1
ATOM 3141 O O . GLU A 1 390 ? 5.869 10.830 -6.827 1.00 89.62 390 GLU A O 1
ATOM 3146 N N . LEU A 1 391 ? 7.818 10.235 -7.760 1.00 89.56 391 LEU A N 1
ATOM 3147 C CA . LEU A 1 391 ? 8.047 9.097 -6.868 1.00 89.56 391 LEU A CA 1
ATOM 3148 C C . LEU A 1 391 ? 8.543 9.532 -5.477 1.00 89.56 391 LEU A C 1
ATOM 3150 O O . LEU A 1 391 ? 8.070 8.979 -4.480 1.00 89.56 391 LEU A O 1
ATOM 3154 N N . ASP A 1 392 ? 9.440 10.519 -5.402 1.00 88.38 392 ASP A N 1
ATOM 3155 C CA . ASP A 1 392 ? 9.908 11.114 -4.144 1.00 88.38 392 ASP A CA 1
ATOM 3156 C C . ASP A 1 392 ? 8.733 11.752 -3.375 1.00 88.38 392 ASP A C 1
ATOM 3158 O O . ASP A 1 392 ? 8.521 11.405 -2.213 1.00 88.38 392 ASP A O 1
ATOM 3162 N N . GLU A 1 393 ? 7.877 12.554 -4.026 1.00 88.00 393 GLU A N 1
ATOM 3163 C CA . GLU A 1 393 ? 6.689 13.171 -3.399 1.00 88.00 393 GLU A CA 1
ATOM 3164 C C . GLU A 1 393 ? 5.736 12.115 -2.801 1.00 88.00 393 GLU A C 1
ATOM 3166 O O . GLU A 1 393 ? 5.271 12.226 -1.658 1.00 88.00 393 GLU A O 1
ATOM 3171 N N . VAL A 1 394 ? 5.467 11.029 -3.542 1.00 90.00 394 VAL A N 1
ATOM 3172 C CA . VAL A 1 394 ? 4.652 9.910 -3.038 1.00 90.00 394 VAL A CA 1
ATOM 3173 C C . VAL A 1 394 ? 5.271 9.308 -1.780 1.00 90.00 394 VAL A C 1
ATOM 3175 O O . VAL A 1 394 ? 4.538 9.011 -0.831 1.00 90.00 394 VAL A O 1
ATOM 3178 N N . MET A 1 395 ? 6.592 9.138 -1.757 1.00 87.38 395 MET A N 1
ATOM 3179 C CA . MET A 1 395 ? 7.327 8.524 -0.654 1.00 87.38 395 MET A CA 1
ATOM 3180 C C . MET A 1 395 ? 7.427 9.426 0.581 1.00 87.38 395 MET A C 1
ATOM 3182 O O . MET A 1 395 ? 7.258 8.924 1.696 1.00 87.38 395 MET A O 1
ATOM 3186 N N . GLU A 1 396 ? 7.624 10.732 0.399 1.00 86.50 396 GLU A N 1
ATOM 3187 C CA . GLU A 1 396 ? 7.573 11.740 1.466 1.00 86.50 396 GLU A CA 1
ATOM 3188 C C . GLU A 1 396 ? 6.176 11.831 2.092 1.00 86.50 396 GLU A C 1
ATOM 3190 O O . GLU A 1 396 ? 6.040 11.936 3.313 1.00 86.50 396 GLU A O 1
ATOM 3195 N N . SER A 1 397 ? 5.117 11.675 1.286 1.00 85.88 397 SER A N 1
ATOM 3196 C CA . SER A 1 397 ? 3.733 11.676 1.778 1.00 85.88 397 SER A CA 1
ATOM 3197 C C . SER A 1 397 ? 3.375 10.483 2.688 1.00 85.88 397 SER A C 1
ATOM 3199 O O . SER A 1 397 ? 2.293 10.470 3.285 1.00 85.88 397 SER A O 1
ATOM 3201 N N . ILE A 1 398 ? 4.244 9.466 2.796 1.00 86.94 398 ILE A N 1
ATOM 3202 C CA . ILE A 1 398 ? 4.002 8.243 3.571 1.00 86.94 398 ILE A CA 1
ATOM 3203 C C . ILE A 1 398 ? 4.802 8.266 4.889 1.00 86.94 398 ILE A C 1
ATOM 3205 O O . ILE A 1 398 ? 6.025 8.097 4.864 1.00 86.94 398 ILE A O 1
ATOM 3209 N N . PRO A 1 399 ? 4.151 8.334 6.070 1.00 85.38 399 PRO A N 1
ATOM 3210 C CA . PRO A 1 399 ? 4.843 8.362 7.360 1.00 85.38 399 PRO A CA 1
ATOM 3211 C C . PRO A 1 399 ? 5.809 7.185 7.547 1.00 85.38 399 PRO A C 1
ATOM 3213 O O . PRO A 1 399 ? 5.474 6.040 7.235 1.00 85.38 399 PRO A O 1
ATOM 3216 N N . THR A 1 400 ? 6.995 7.438 8.106 1.00 78.81 400 THR A N 1
ATOM 3217 C CA . THR A 1 400 ? 8.096 6.455 8.250 1.00 78.81 400 THR A CA 1
ATOM 3218 C C . THR A 1 400 ? 7.721 5.180 9.017 1.00 78.81 400 THR A C 1
ATOM 3220 O O . THR A 1 400 ? 8.291 4.119 8.768 1.00 78.81 400 THR A O 1
ATOM 3223 N N . GLY A 1 401 ? 6.732 5.248 9.915 1.00 80.50 401 GLY A N 1
ATOM 3224 C CA . GLY A 1 401 ? 6.218 4.089 10.655 1.00 80.50 401 GLY A CA 1
ATOM 3225 C C . GLY A 1 401 ? 5.390 3.101 9.819 1.00 80.50 401 GLY A C 1
ATOM 3226 O O . GLY A 1 401 ? 5.254 1.937 10.209 1.00 80.50 401 GLY A O 1
ATOM 3227 N N . GLU A 1 402 ? 4.845 3.533 8.680 1.00 88.69 402 GLU A N 1
ATOM 3228 C CA . GLU A 1 402 ? 4.035 2.693 7.793 1.00 88.69 402 GLU A CA 1
ATOM 3229 C C . GLU A 1 402 ? 4.903 1.762 6.931 1.00 88.69 402 GLU A C 1
ATOM 3231 O O . GLU A 1 402 ? 6.094 2.005 6.709 1.00 88.69 402 GLU A O 1
ATOM 3236 N N . ARG A 1 403 ? 4.313 0.669 6.435 1.00 89.88 403 ARG A N 1
ATOM 3237 C CA . ARG A 1 403 ? 4.981 -0.242 5.498 1.00 89.88 403 ARG A CA 1
ATOM 3238 C C . ARG A 1 403 ? 4.862 0.294 4.078 1.00 89.88 403 ARG A C 1
ATOM 3240 O O . ARG A 1 403 ? 3.813 0.818 3.703 1.00 89.88 403 ARG A O 1
ATOM 3247 N N . VAL A 1 404 ? 5.924 0.135 3.291 1.00 93.00 404 VAL A N 1
ATOM 3248 C CA . VAL A 1 404 ? 5.949 0.502 1.869 1.00 93.00 404 VAL A CA 1
ATOM 3249 C C . VAL A 1 404 ? 6.548 -0.633 1.058 1.00 93.00 404 VAL A C 1
ATOM 3251 O O . VAL A 1 404 ? 7.612 -1.150 1.409 1.00 93.00 404 VAL A O 1
ATOM 3254 N N . VAL A 1 405 ? 5.867 -0.986 -0.029 1.00 94.81 405 VAL A N 1
ATOM 3255 C CA . VAL A 1 405 ? 6.373 -1.873 -1.076 1.00 94.81 405 VAL A CA 1
ATOM 3256 C C . VAL A 1 405 ? 6.154 -1.191 -2.422 1.00 94.81 405 VAL A C 1
ATOM 3258 O O . VAL A 1 405 ? 5.022 -0.870 -2.777 1.00 94.81 405 VAL A O 1
ATOM 3261 N N . ILE A 1 406 ? 7.235 -0.973 -3.167 1.00 94.94 406 ILE A N 1
ATOM 3262 C CA . ILE A 1 406 ? 7.193 -0.451 -4.536 1.00 94.94 406 ILE A CA 1
ATOM 3263 C C . ILE A 1 406 ? 7.403 -1.637 -5.473 1.00 94.94 406 ILE A C 1
ATOM 3265 O O . ILE A 1 406 ? 8.393 -2.349 -5.331 1.00 94.94 406 ILE A O 1
ATOM 3269 N N . GLY A 1 407 ? 6.482 -1.863 -6.404 1.00 95.12 407 GLY A N 1
ATOM 3270 C CA . GLY A 1 407 ? 6.647 -2.804 -7.512 1.00 95.12 407 GLY A CA 1
ATOM 3271 C C . GLY A 1 407 ? 6.695 -2.021 -8.814 1.00 95.12 407 GLY A C 1
ATOM 3272 O O . GLY A 1 407 ? 5.684 -1.440 -9.206 1.00 95.12 407 GLY A O 1
ATOM 3273 N N . ALA A 1 408 ? 7.859 -1.956 -9.453 1.00 92.69 408 ALA A N 1
ATOM 3274 C CA . ALA A 1 408 ? 8.056 -1.099 -10.614 1.00 92.69 408 ALA A CA 1
ATOM 3275 C C . ALA A 1 408 ? 8.959 -1.737 -11.668 1.00 92.69 408 ALA A C 1
ATOM 3277 O O . ALA A 1 408 ? 9.866 -2.507 -11.352 1.00 92.69 408 ALA A O 1
ATOM 3278 N N . ASP A 1 409 ? 8.711 -1.368 -12.919 1.00 91.69 409 ASP A N 1
ATOM 3279 C CA . ASP A 1 409 ? 9.659 -1.547 -14.013 1.00 91.69 409 ASP A CA 1
ATOM 3280 C C . ASP A 1 409 ? 10.447 -0.240 -14.145 1.00 91.69 409 ASP A C 1
ATOM 3282 O O . ASP A 1 409 ? 9.880 0.819 -14.436 1.00 91.69 409 ASP A O 1
ATOM 3286 N N . PHE A 1 410 ? 11.738 -0.303 -13.816 1.00 88.44 410 PHE A N 1
ATOM 3287 C CA . PHE A 1 410 ? 12.623 0.860 -13.783 1.00 88.44 410 PHE A CA 1
ATOM 3288 C C . PHE A 1 410 ? 13.441 1.021 -15.071 1.00 88.44 410 PHE A C 1
ATOM 3290 O O . PHE A 1 410 ? 14.208 1.974 -15.167 1.00 88.44 410 PHE A O 1
ATOM 3297 N N . ASN A 1 411 ? 13.341 0.093 -16.035 1.00 86.62 411 ASN A N 1
ATOM 3298 C CA . ASN A 1 411 ? 14.171 0.061 -17.252 1.00 86.62 411 ASN A CA 1
ATOM 3299 C C . ASN A 1 411 ? 15.709 0.091 -17.021 1.00 86.62 411 ASN A C 1
ATOM 3301 O O . ASN A 1 411 ? 16.479 0.180 -17.977 1.00 86.62 411 ASN A O 1
ATOM 3305 N N . GLY A 1 412 ? 16.172 -0.035 -15.770 1.00 84.81 412 GLY A N 1
ATOM 3306 C CA . GLY A 1 412 ? 17.579 0.018 -15.364 1.00 84.81 412 GLY A CA 1
ATOM 3307 C C . GLY A 1 412 ? 18.151 -1.326 -14.903 1.00 84.81 412 GLY A C 1
ATOM 3308 O O . GLY A 1 412 ? 17.433 -2.272 -14.578 1.00 84.81 412 GLY A O 1
ATOM 3309 N N . HIS A 1 413 ? 19.475 -1.414 -14.848 1.00 85.81 413 HIS A N 1
ATOM 3310 C CA . HIS A 1 413 ? 20.243 -2.566 -14.382 1.00 85.81 413 HIS A CA 1
ATOM 3311 C C . HIS A 1 413 ? 21.048 -2.152 -13.152 1.00 85.81 413 HIS A C 1
ATOM 3313 O O . HIS A 1 413 ? 22.004 -1.394 -13.266 1.00 85.81 413 HIS A O 1
ATOM 3319 N N . VAL A 1 414 ? 20.663 -2.643 -11.972 1.00 83.94 414 VAL A N 1
ATOM 3320 C CA . VAL A 1 414 ? 21.325 -2.322 -10.689 1.00 83.94 414 VAL A CA 1
ATOM 3321 C C . VAL A 1 414 ? 22.728 -2.951 -10.580 1.00 83.94 414 VAL A C 1
ATOM 3323 O O . VAL A 1 414 ? 23.579 -2.450 -9.842 1.00 83.94 414 VAL A O 1
ATOM 3326 N N . GLY A 1 415 ? 22.995 -4.000 -11.363 1.00 82.94 415 GLY A N 1
ATOM 3327 C CA . GLY A 1 415 ? 24.279 -4.698 -11.427 1.00 82.94 415 GLY A CA 1
ATOM 3328 C C . GLY A 1 415 ? 24.439 -5.827 -10.399 1.00 82.94 415 GLY A C 1
ATOM 3329 O O . GLY A 1 415 ? 23.663 -5.940 -9.452 1.00 82.94 415 GLY A O 1
ATOM 3330 N N . GLU A 1 416 ? 25.427 -6.696 -10.612 1.00 82.88 416 GLU A N 1
ATOM 3331 C CA . GLU A 1 416 ? 25.849 -7.779 -9.714 1.00 82.88 416 GLU A CA 1
ATOM 3332 C C . GLU A 1 416 ? 26.857 -7.295 -8.650 1.00 82.88 416 GLU A C 1
ATOM 3334 O O . GLU A 1 416 ? 27.559 -6.303 -8.840 1.00 82.88 416 GLU A O 1
ATOM 3339 N N . GLY A 1 417 ? 26.921 -7.989 -7.507 1.00 76.38 417 GLY A N 1
ATOM 3340 C CA . GLY A 1 417 ? 27.668 -7.535 -6.331 1.00 76.38 417 GLY A CA 1
ATOM 3341 C C . GLY A 1 417 ? 26.893 -6.507 -5.498 1.00 76.38 417 GLY A C 1
ATOM 3342 O O . GLY A 1 417 ? 25.694 -6.321 -5.684 1.00 76.38 417 GLY A O 1
ATOM 3343 N N . ASN A 1 418 ? 27.562 -5.892 -4.521 1.00 79.19 418 ASN A N 1
ATOM 3344 C CA . ASN A 1 418 ? 27.012 -4.830 -3.662 1.00 79.19 418 ASN A CA 1
ATOM 3345 C C . ASN A 1 418 ? 28.088 -3.853 -3.137 1.00 79.19 418 ASN A C 1
ATOM 3347 O O . ASN A 1 418 ? 27.836 -3.106 -2.194 1.00 79.19 418 ASN A O 1
ATOM 3351 N N . THR A 1 419 ? 29.299 -3.878 -3.700 1.00 69.88 419 THR A N 1
ATOM 3352 C CA . THR A 1 419 ? 30.458 -3.113 -3.220 1.00 69.88 419 THR A CA 1
ATOM 3353 C C . THR A 1 419 ? 30.170 -1.609 -3.237 1.00 69.88 419 THR A C 1
ATOM 3355 O O . THR A 1 419 ? 29.970 -1.039 -4.302 1.00 69.88 419 THR A O 1
ATOM 3358 N N . GLY A 1 420 ? 30.146 -0.972 -2.060 1.00 69.00 420 GLY A N 1
ATOM 3359 C CA . GLY A 1 420 ? 29.797 0.450 -1.895 1.00 69.00 420 GLY A CA 1
ATOM 3360 C C . GLY A 1 420 ? 28.300 0.744 -1.692 1.00 69.00 420 GLY A C 1
ATOM 3361 O O . GLY A 1 420 ? 27.942 1.874 -1.369 1.00 69.00 420 GLY A O 1
ATOM 3362 N N . ASP A 1 421 ? 27.434 -0.267 -1.814 1.00 79.31 421 ASP A N 1
ATOM 3363 C CA . ASP A 1 421 ? 25.968 -0.143 -1.756 1.00 79.31 421 ASP A CA 1
ATOM 3364 C C . ASP A 1 421 ? 25.312 -1.185 -0.824 1.00 79.31 421 ASP A C 1
ATOM 3366 O O . ASP A 1 421 ? 24.106 -1.434 -0.900 1.00 79.31 421 ASP A O 1
ATOM 3370 N N . GLU A 1 422 ? 26.090 -1.809 0.071 1.00 79.38 422 GLU A N 1
ATOM 3371 C CA . GLU A 1 422 ? 25.657 -2.952 0.895 1.00 79.38 422 GLU A CA 1
ATOM 3372 C C . GLU A 1 422 ? 24.405 -2.681 1.750 1.00 79.38 422 GLU A C 1
ATOM 3374 O O . GLU A 1 422 ? 23.673 -3.607 2.105 1.00 79.38 422 GLU A O 1
ATOM 3379 N N . GLU A 1 423 ? 24.146 -1.412 2.074 1.00 78.69 423 GLU A N 1
ATOM 3380 C CA . GLU A 1 423 ? 22.983 -0.980 2.850 1.00 78.69 423 GLU A CA 1
ATOM 3381 C C . GLU A 1 423 ? 21.653 -1.139 2.099 1.00 78.69 423 GLU A C 1
ATOM 3383 O O . GLU A 1 423 ? 20.631 -1.414 2.734 1.00 78.69 423 GLU A O 1
ATOM 3388 N N . VAL A 1 424 ? 21.670 -0.978 0.769 1.00 81.06 424 VAL A N 1
ATOM 3389 C CA . VAL A 1 424 ? 20.469 -0.884 -0.085 1.00 81.06 424 VAL A CA 1
ATOM 3390 C C . VAL A 1 424 ? 20.320 -2.050 -1.060 1.00 81.06 424 VAL A C 1
ATOM 3392 O O . VAL A 1 424 ? 19.209 -2.318 -1.522 1.00 81.06 424 VAL A O 1
ATOM 3395 N N . MET A 1 425 ? 21.397 -2.778 -1.369 1.00 84.44 425 MET A N 1
ATOM 3396 C CA . MET A 1 425 ? 21.351 -3.944 -2.253 1.00 84.44 425 MET A CA 1
ATOM 3397 C C . MET A 1 425 ? 22.137 -5.142 -1.716 1.00 84.44 425 MET A C 1
ATOM 3399 O O . MET A 1 425 ? 23.213 -5.024 -1.129 1.00 84.44 425 MET A O 1
ATOM 3403 N N . GLY A 1 426 ? 21.582 -6.332 -1.947 1.00 84.12 426 GLY A N 1
ATOM 3404 C CA . GLY A 1 426 ? 22.279 -7.595 -1.749 1.00 84.12 426 GLY A CA 1
ATOM 3405 C C . GLY A 1 426 ? 23.160 -7.977 -2.940 1.00 84.12 426 GLY A C 1
ATOM 3406 O O . GLY A 1 426 ? 23.144 -7.338 -3.987 1.00 84.12 426 GLY A O 1
ATOM 3407 N N . LYS A 1 427 ? 23.918 -9.065 -2.778 1.00 84.69 427 LYS A N 1
ATOM 3408 C CA . LYS A 1 427 ? 24.997 -9.479 -3.696 1.00 84.69 427 LYS A CA 1
ATOM 3409 C C . LYS A 1 427 ? 24.521 -10.103 -5.014 1.00 84.69 427 LYS A C 1
ATOM 3411 O O . LYS A 1 427 ? 25.317 -10.258 -5.933 1.00 84.69 427 LYS A O 1
ATOM 3416 N N . PHE A 1 428 ? 23.249 -10.496 -5.110 1.00 82.75 428 PHE A N 1
ATOM 3417 C CA . PHE A 1 428 ? 22.730 -11.386 -6.158 1.00 82.75 428 PHE A CA 1
ATOM 3418 C C . PHE A 1 428 ? 21.977 -10.648 -7.272 1.00 82.75 428 PHE A C 1
ATOM 3420 O O . PHE A 1 428 ? 20.921 -11.100 -7.721 1.00 82.75 428 PHE A O 1
ATOM 3427 N N . GLY A 1 429 ? 22.504 -9.506 -7.709 1.00 79.81 429 GLY A N 1
ATOM 3428 C CA . GLY A 1 429 ? 22.031 -8.836 -8.918 1.00 79.81 429 GLY A CA 1
ATOM 3429 C C . GLY A 1 429 ? 22.359 -9.595 -10.209 1.00 79.81 429 GLY A C 1
ATOM 3430 O O . GLY A 1 429 ? 22.690 -10.786 -10.209 1.00 79.81 429 GLY A O 1
ATOM 3431 N N . VAL A 1 430 ? 22.192 -8.914 -11.341 1.00 78.44 430 VAL A N 1
ATOM 3432 C CA . VAL A 1 430 ? 22.406 -9.474 -12.682 1.00 78.44 430 VAL A CA 1
ATOM 3433 C C . VAL A 1 430 ? 23.059 -8.413 -13.562 1.00 78.44 430 VAL A C 1
ATOM 3435 O O . VAL A 1 430 ? 22.544 -7.297 -13.625 1.00 78.44 430 VAL A O 1
ATOM 3438 N N . LYS A 1 431 ? 24.102 -8.812 -14.309 1.00 80.44 431 LYS A N 1
ATOM 3439 C CA . LYS A 1 431 ? 24.869 -7.974 -15.256 1.00 80.44 431 LYS A CA 1
ATOM 3440 C C . LYS A 1 431 ? 25.625 -6.822 -14.585 1.00 80.44 431 LYS A C 1
ATOM 3442 O O . LYS A 1 431 ? 25.725 -6.758 -13.369 1.00 80.44 431 LYS A O 1
ATOM 3447 N N . GLU A 1 432 ? 26.209 -5.949 -15.393 1.00 78.31 432 GLU A N 1
ATOM 3448 C CA . GLU A 1 432 ? 26.813 -4.691 -14.960 1.00 78.31 432 GLU A CA 1
ATOM 3449 C C . GLU A 1 432 ? 25.742 -3.620 -14.708 1.00 78.31 432 GLU A C 1
ATOM 3451 O O . GLU A 1 432 ? 24.607 -3.721 -15.191 1.00 78.31 432 GLU A O 1
ATOM 3456 N N . ARG A 1 433 ? 26.108 -2.595 -13.933 1.00 80.88 433 ARG A N 1
ATOM 3457 C CA . ARG A 1 433 ? 25.231 -1.466 -13.621 1.00 80.88 433 ARG A CA 1
ATOM 3458 C C . ARG A 1 433 ? 25.191 -0.472 -14.785 1.00 80.88 433 ARG A C 1
ATOM 3460 O O . ARG A 1 433 ? 26.238 -0.126 -15.321 1.00 80.88 433 ARG A O 1
ATOM 3467 N N . ASN A 1 434 ? 24.006 0.022 -15.144 1.00 83.00 434 ASN A N 1
ATOM 3468 C CA . ASN A 1 434 ? 23.853 1.152 -16.072 1.00 83.00 434 ASN A CA 1
ATOM 3469 C C . ASN A 1 434 ? 23.445 2.442 -15.335 1.00 83.00 434 ASN A C 1
ATOM 3471 O O . ASN A 1 434 ? 23.144 2.415 -14.141 1.00 83.00 434 ASN A O 1
ATOM 3475 N N . LEU A 1 435 ? 23.402 3.568 -16.056 1.00 77.50 435 LEU A N 1
ATOM 3476 C CA . LEU A 1 435 ? 23.041 4.877 -15.500 1.00 77.50 435 LEU A CA 1
ATOM 3477 C C . LEU A 1 435 ? 21.661 4.858 -14.820 1.00 77.50 435 LEU A C 1
ATOM 3479 O O . LEU A 1 435 ? 21.541 5.260 -13.667 1.00 77.50 435 LEU A O 1
ATOM 3483 N N . GLU A 1 436 ? 20.634 4.318 -15.481 1.00 80.56 436 GLU A N 1
ATOM 3484 C CA . GLU A 1 436 ? 19.289 4.181 -14.905 1.00 80.56 436 GLU A CA 1
ATOM 3485 C C . GLU A 1 436 ? 19.279 3.314 -13.632 1.00 80.56 436 GLU A C 1
ATOM 3487 O O . GLU A 1 436 ? 18.552 3.598 -12.683 1.00 80.56 436 GLU A O 1
ATOM 3492 N N . GLY A 1 437 ? 20.107 2.270 -13.575 1.00 83.44 437 GLY A N 1
ATOM 3493 C CA . GLY A 1 437 ? 20.281 1.435 -12.390 1.00 83.44 437 GLY A CA 1
ATOM 3494 C C . GLY A 1 437 ? 21.006 2.141 -11.246 1.00 83.44 437 GLY A C 1
ATOM 3495 O O . GLY A 1 437 ? 20.684 1.881 -10.088 1.00 83.44 437 GLY A O 1
ATOM 3496 N N . GLN A 1 438 ? 21.924 3.065 -11.546 1.00 83.00 438 GLN A N 1
ATOM 3497 C CA . GLN A 1 438 ? 22.510 3.948 -10.537 1.00 83.00 438 GLN A CA 1
ATOM 3498 C C . GLN A 1 438 ? 21.444 4.884 -9.949 1.00 83.00 438 GLN A C 1
ATOM 3500 O O . GLN A 1 438 ? 21.351 4.971 -8.730 1.00 83.00 438 GLN A O 1
ATOM 3505 N N . MET A 1 439 ? 20.548 5.454 -10.769 1.00 82.75 439 MET A N 1
ATOM 3506 C CA . MET A 1 439 ? 19.421 6.263 -10.265 1.00 82.75 439 MET A CA 1
ATOM 3507 C C . MET A 1 439 ? 18.519 5.470 -9.298 1.00 82.75 439 MET A C 1
ATOM 3509 O O . MET A 1 439 ? 18.114 5.999 -8.266 1.00 82.75 439 MET A O 1
ATOM 3513 N N . VAL A 1 440 ? 18.255 4.183 -9.577 1.00 87.00 440 VAL A N 1
ATOM 3514 C CA . VAL A 1 440 ? 17.510 3.290 -8.660 1.00 87.00 440 VAL A CA 1
ATOM 3515 C C . VAL A 1 440 ? 18.248 3.100 -7.327 1.00 87.00 440 VAL A C 1
ATOM 3517 O O . VAL A 1 440 ? 17.611 3.094 -6.273 1.00 87.00 440 VAL A O 1
ATOM 3520 N N . VAL A 1 441 ? 19.577 2.946 -7.354 1.00 86.12 441 VAL A N 1
ATOM 3521 C CA . VAL A 1 441 ? 20.416 2.809 -6.149 1.00 86.12 441 VAL A CA 1
ATOM 3522 C C . VAL A 1 441 ? 20.462 4.115 -5.351 1.00 86.12 441 VAL A C 1
ATOM 3524 O O . VAL A 1 441 ? 20.325 4.084 -4.129 1.00 86.12 441 VAL A O 1
ATOM 3527 N N . ASP A 1 442 ? 20.583 5.260 -6.018 1.00 84.00 442 ASP A N 1
ATOM 3528 C CA . ASP A 1 442 ? 20.642 6.577 -5.378 1.00 84.00 442 ASP A CA 1
ATOM 3529 C C . ASP A 1 442 ? 19.297 6.960 -4.744 1.00 84.00 442 ASP A C 1
ATOM 3531 O O . ASP A 1 442 ? 19.259 7.414 -3.598 1.00 84.00 442 ASP A O 1
ATOM 3535 N N . PHE A 1 443 ? 18.181 6.679 -5.426 1.00 84.44 443 PHE A N 1
ATOM 3536 C CA . PHE A 1 443 ? 16.834 6.758 -4.852 1.00 84.44 443 PHE A CA 1
ATOM 3537 C C . PHE A 1 443 ? 16.686 5.833 -3.634 1.00 84.44 443 PHE A C 1
ATOM 3539 O O . PHE A 1 443 ? 16.159 6.238 -2.594 1.00 84.44 443 PHE A O 1
ATOM 3546 N N . ALA A 1 444 ? 17.195 4.597 -3.720 1.00 87.38 444 ALA A N 1
ATOM 3547 C CA . ALA A 1 444 ? 17.132 3.654 -2.610 1.00 87.38 444 ALA A CA 1
ATOM 3548 C C . ALA A 1 444 ? 17.934 4.132 -1.385 1.00 87.38 444 ALA A C 1
ATOM 3550 O O . ALA A 1 444 ? 17.457 3.984 -0.259 1.00 87.38 444 ALA A O 1
ATOM 3551 N N . LYS A 1 445 ? 19.094 4.772 -1.593 1.00 84.56 445 LYS A N 1
ATOM 3552 C CA . LYS A 1 445 ? 19.869 5.434 -0.528 1.00 84.56 445 LYS A CA 1
ATOM 3553 C C . LYS A 1 445 ? 19.113 6.617 0.074 1.00 84.56 445 LYS A C 1
ATOM 3555 O O . LYS A 1 445 ? 19.014 6.703 1.295 1.00 84.56 445 LYS A O 1
ATOM 3560 N N . ARG A 1 446 ? 18.555 7.499 -0.766 1.00 81.81 446 ARG A N 1
ATOM 3561 C CA . ARG A 1 446 ? 17.816 8.704 -0.344 1.00 81.81 446 ARG A CA 1
ATOM 3562 C C . ARG A 1 446 ? 16.621 8.366 0.553 1.00 81.81 446 ARG A C 1
ATOM 3564 O O . ARG A 1 446 ? 16.453 8.987 1.597 1.00 81.81 446 ARG A O 1
ATOM 3571 N N . MET A 1 447 ? 15.829 7.361 0.173 1.00 81.25 447 MET A N 1
ATOM 3572 C CA . MET A 1 447 ? 14.545 7.044 0.822 1.00 81.25 447 MET A CA 1
ATOM 3573 C C . MET A 1 447 ? 14.597 5.855 1.803 1.00 81.25 447 MET A C 1
ATOM 3575 O O . MET A 1 447 ? 13.553 5.337 2.208 1.00 81.25 447 MET A O 1
ATOM 3579 N N . ASP A 1 448 ? 15.801 5.416 2.185 1.00 87.19 448 ASP A N 1
ATOM 3580 C CA . ASP A 1 448 ? 16.077 4.245 3.033 1.00 87.19 448 ASP A CA 1
ATOM 3581 C C . ASP A 1 448 ? 15.332 2.960 2.597 1.00 87.19 448 ASP A C 1
ATOM 3583 O O . ASP A 1 448 ? 14.617 2.291 3.364 1.00 87.19 448 ASP A O 1
ATOM 3587 N N . MET A 1 449 ? 15.479 2.630 1.314 1.00 89.62 449 MET A N 1
ATOM 3588 C CA . MET A 1 449 ? 14.864 1.476 0.664 1.00 89.62 449 MET A CA 1
ATOM 3589 C C . MET A 1 449 ? 15.898 0.387 0.354 1.00 89.62 449 MET A C 1
ATOM 3591 O O . MET A 1 449 ? 17.069 0.643 0.103 1.00 89.62 449 MET A O 1
ATOM 3595 N N . ALA A 1 450 ? 15.432 -0.856 0.335 1.00 89.56 450 ALA A N 1
ATOM 3596 C CA . ALA A 1 450 ? 16.195 -2.049 0.017 1.00 89.56 450 ALA A CA 1
ATOM 3597 C C . ALA A 1 450 ? 15.668 -2.681 -1.282 1.00 89.56 450 ALA A C 1
ATOM 3599 O O . ALA A 1 450 ? 14.464 -2.933 -1.419 1.00 89.56 450 ALA A O 1
ATOM 3600 N N . VAL A 1 451 ? 16.571 -2.971 -2.223 1.00 91.69 451 VAL A N 1
ATOM 3601 C CA . VAL A 1 451 ? 16.292 -3.632 -3.507 1.00 91.69 451 VAL A CA 1
ATOM 3602 C C . VAL A 1 451 ? 16.098 -5.131 -3.277 1.00 91.69 451 VAL A C 1
ATOM 3604 O O . VAL A 1 451 ? 17.029 -5.929 -3.359 1.00 91.69 451 VAL A O 1
ATOM 3607 N N . VAL A 1 452 ? 14.866 -5.540 -2.973 1.00 91.19 452 VAL A N 1
ATOM 3608 C CA . VAL A 1 452 ? 14.532 -6.886 -2.472 1.00 91.19 452 VAL A CA 1
ATOM 3609 C C . VAL A 1 452 ? 15.035 -8.004 -3.393 1.00 91.19 452 VAL A C 1
ATOM 3611 O O . VAL A 1 452 ? 15.471 -9.054 -2.916 1.00 91.19 452 VAL A O 1
ATOM 3614 N N . ASN A 1 453 ? 15.011 -7.780 -4.710 1.00 89.06 453 ASN A N 1
ATOM 3615 C CA . ASN A 1 453 ? 15.423 -8.757 -5.720 1.00 89.06 453 ASN A CA 1
ATOM 3616 C C . ASN A 1 453 ? 16.875 -9.249 -5.557 1.00 89.06 453 ASN A C 1
ATOM 3618 O O . ASN A 1 453 ? 17.151 -10.393 -5.913 1.00 89.06 453 ASN A O 1
ATOM 3622 N N . THR A 1 454 ? 17.792 -8.428 -5.030 1.00 87.06 454 THR A N 1
ATOM 3623 C CA . THR A 1 454 ? 19.234 -8.741 -4.992 1.00 87.06 454 THR A CA 1
ATOM 3624 C C . THR A 1 454 ? 19.691 -9.407 -3.687 1.00 87.06 454 THR A C 1
ATOM 3626 O O . THR A 1 454 ? 20.808 -9.919 -3.611 1.00 87.06 454 THR A O 1
ATOM 3629 N N . TYR A 1 455 ? 18.835 -9.479 -2.659 1.00 86.44 455 TYR A N 1
ATOM 3630 C CA . TYR A 1 455 ? 19.160 -10.121 -1.372 1.00 86.44 455 TYR A CA 1
ATOM 3631 C C . TYR A 1 455 ? 19.055 -11.652 -1.384 1.00 86.44 455 TYR A C 1
ATOM 3633 O O . TYR A 1 455 ? 19.663 -12.311 -0.541 1.00 86.44 455 TYR A O 1
ATOM 3641 N N . PHE A 1 456 ? 18.301 -12.242 -2.316 1.00 86.81 456 PHE A N 1
ATOM 3642 C CA . PHE A 1 456 ? 18.021 -13.679 -2.313 1.00 86.81 456 PHE A CA 1
ATOM 3643 C C . PHE A 1 456 ? 18.834 -14.432 -3.368 1.00 86.81 456 PHE A C 1
ATOM 3645 O O . PHE A 1 456 ? 18.660 -14.232 -4.568 1.00 86.81 456 PHE A O 1
ATOM 3652 N N . GLN A 1 457 ? 19.654 -15.392 -2.932 1.00 86.12 457 GLN A N 1
ATOM 3653 C CA . GLN A 1 457 ? 20.348 -16.295 -3.848 1.00 86.12 457 GLN A CA 1
ATOM 3654 C C . GLN A 1 457 ? 19.334 -17.195 -4.575 1.00 86.12 457 GLN A C 1
ATOM 3656 O O . GLN A 1 457 ? 18.654 -18.024 -3.964 1.00 86.12 457 GLN A O 1
ATOM 3661 N N . LYS A 1 458 ? 19.230 -17.032 -5.897 1.00 86.06 458 LYS A N 1
ATOM 3662 C CA . LYS A 1 458 ? 18.376 -17.822 -6.801 1.00 86.06 458 LYS A CA 1
ATOM 3663 C C . LYS A 1 458 ? 19.162 -18.253 -8.039 1.00 86.06 458 LYS A C 1
ATOM 3665 O O . LYS A 1 458 ? 20.164 -17.625 -8.382 1.00 86.06 458 LYS A O 1
ATOM 3670 N N . ARG A 1 459 ? 18.677 -19.281 -8.746 1.00 82.81 459 ARG A N 1
ATOM 3671 C CA . ARG A 1 459 ? 19.147 -19.620 -10.106 1.00 82.81 459 ARG A CA 1
ATOM 3672 C C . ARG A 1 459 ? 18.922 -18.428 -11.042 1.00 82.81 459 ARG A C 1
ATOM 3674 O O . ARG A 1 459 ? 17.929 -17.726 -10.876 1.00 82.81 459 ARG A O 1
ATOM 3681 N N . GLU A 1 460 ? 19.798 -18.237 -12.028 1.00 79.94 460 GLU A N 1
ATOM 3682 C CA . GLU A 1 460 ? 19.763 -17.101 -12.971 1.00 79.94 460 GLU A CA 1
ATOM 3683 C C . GLU A 1 460 ? 18.373 -16.897 -13.608 1.00 79.94 460 GLU A C 1
ATOM 3685 O O . GLU A 1 460 ? 17.851 -15.784 -13.637 1.00 79.94 460 GLU A O 1
ATOM 3690 N N . GLU A 1 461 ? 17.708 -17.985 -14.012 1.00 81.25 461 GLU A N 1
ATOM 3691 C CA . GLU A 1 461 ? 16.361 -17.952 -14.601 1.00 81.25 461 GLU A CA 1
ATOM 3692 C C . GLU A 1 461 ? 15.292 -17.316 -13.698 1.00 81.25 461 GLU A C 1
ATOM 3694 O O . GLU A 1 461 ? 14.315 -16.766 -14.202 1.00 81.25 461 GLU A O 1
ATOM 3699 N N . HIS A 1 462 ? 15.485 -17.385 -12.378 1.00 83.56 462 HIS A N 1
ATOM 3700 C CA . HIS A 1 462 ? 14.620 -16.798 -11.354 1.00 83.56 462 HIS A CA 1
ATOM 3701 C C . HIS A 1 462 ? 15.098 -15.412 -10.878 1.00 83.56 462 HIS A C 1
ATOM 3703 O O . HIS A 1 462 ? 14.512 -14.878 -9.934 1.00 83.56 462 HIS A O 1
ATOM 3709 N N . ARG A 1 463 ? 16.135 -14.840 -11.514 1.00 83.62 463 ARG A N 1
ATOM 3710 C CA . ARG A 1 463 ? 16.610 -13.451 -11.336 1.00 83.62 463 ARG A CA 1
ATOM 3711 C C . ARG A 1 463 ? 16.322 -12.575 -12.563 1.00 83.62 463 ARG A C 1
ATOM 3713 O O . ARG A 1 463 ? 16.008 -11.399 -12.407 1.00 83.62 463 ARG A O 1
ATOM 3720 N N . VAL A 1 464 ? 16.406 -13.153 -13.766 1.00 85.00 464 VAL A N 1
ATOM 3721 C CA . VAL A 1 464 ? 16.112 -12.500 -15.056 1.00 85.00 464 VAL A CA 1
ATOM 3722 C C . VAL A 1 464 ? 14.614 -12.221 -15.192 1.00 85.00 464 VAL A C 1
ATOM 3724 O O . VAL A 1 464 ? 13.820 -13.164 -15.247 1.00 85.00 464 VAL A O 1
ATOM 3727 N N . THR A 1 465 ? 14.242 -10.943 -15.296 1.00 85.56 465 THR A N 1
ATOM 3728 C CA . THR A 1 465 ? 12.843 -10.493 -15.418 1.00 85.56 465 THR A CA 1
ATOM 3729 C C . THR A 1 465 ? 12.426 -10.287 -16.870 1.00 85.56 465 THR A C 1
ATOM 3731 O O . THR A 1 465 ? 11.293 -10.602 -17.215 1.00 85.56 465 THR A O 1
ATOM 3734 N N . TYR A 1 466 ? 13.347 -9.876 -17.744 1.00 85.56 466 TYR A N 1
ATOM 3735 C CA . TYR A 1 466 ? 13.083 -9.620 -19.159 1.00 85.56 466 TYR A CA 1
ATOM 3736 C C . TYR A 1 466 ? 13.885 -10.557 -20.072 1.00 85.56 466 TYR A C 1
ATOM 3738 O O . TYR A 1 466 ? 15.089 -10.770 -19.882 1.00 85.56 466 TYR A O 1
ATOM 3746 N N . LYS A 1 467 ? 13.221 -11.111 -21.094 1.00 84.56 467 LYS A N 1
ATOM 3747 C CA . LYS A 1 467 ? 13.836 -11.936 -22.142 1.00 84.56 467 LYS A CA 1
ATOM 3748 C C . LYS A 1 467 ? 13.283 -11.575 -23.525 1.00 84.56 467 LYS A C 1
ATOM 3750 O O . LYS A 1 467 ? 12.109 -11.793 -23.800 1.00 84.56 467 LYS A O 1
ATOM 3755 N N . SER A 1 468 ? 14.143 -11.103 -24.427 1.00 80.06 468 SER A N 1
ATOM 3756 C CA . SER A 1 468 ? 13.785 -10.804 -25.824 1.00 80.06 468 SER A CA 1
ATOM 3757 C C . SER A 1 468 ? 14.996 -10.991 -26.739 1.00 80.06 468 SER A C 1
ATOM 3759 O O . SER A 1 468 ? 16.094 -10.572 -26.385 1.00 80.06 468 SER A O 1
ATOM 3761 N N . GLY A 1 469 ? 14.826 -11.646 -27.895 1.00 70.06 469 GLY A N 1
ATOM 3762 C CA . GLY A 1 469 ? 15.892 -11.800 -28.903 1.00 70.06 469 GLY A CA 1
ATOM 3763 C C . GLY A 1 469 ? 17.218 -12.362 -28.363 1.00 70.06 469 GLY A C 1
ATOM 3764 O O . GLY A 1 469 ? 18.280 -11.838 -28.672 1.00 70.06 469 GLY A O 1
ATOM 3765 N N . GLY A 1 470 ? 17.166 -13.351 -27.463 1.00 70.50 470 GLY A N 1
ATOM 3766 C CA . GLY A 1 470 ? 18.348 -13.918 -26.790 1.00 70.50 470 GLY A CA 1
ATOM 3767 C C . GLY A 1 470 ? 18.901 -13.086 -25.621 1.00 70.50 470 GLY A C 1
ATOM 3768 O O . GLY A 1 470 ? 19.524 -13.650 -24.718 1.00 70.50 470 GLY A O 1
ATOM 3769 N N . ARG A 1 471 ? 18.608 -11.780 -25.558 1.00 75.88 471 ARG A N 1
ATOM 3770 C CA . ARG A 1 471 ? 18.985 -10.910 -24.435 1.00 75.88 471 ARG A CA 1
ATOM 3771 C C . ARG A 1 471 ? 18.194 -11.295 -23.181 1.00 75.88 471 ARG A C 1
ATOM 3773 O O . ARG A 1 471 ? 16.980 -11.491 -23.232 1.00 75.88 471 ARG A O 1
ATOM 3780 N N . ARG A 1 472 ? 18.906 -11.389 -22.057 1.00 82.56 472 ARG A N 1
ATOM 3781 C CA . ARG A 1 472 ? 18.390 -11.616 -20.698 1.00 82.56 472 ARG A CA 1
ATOM 3782 C C . ARG A 1 472 ? 18.767 -10.417 -19.830 1.00 82.56 472 ARG A C 1
ATOM 3784 O O . ARG A 1 472 ? 19.940 -10.037 -19.826 1.00 82.56 472 ARG A O 1
ATOM 3791 N N . THR A 1 473 ? 17.814 -9.805 -19.137 1.00 84.12 473 THR A N 1
ATOM 3792 C CA . THR A 1 473 ? 18.042 -8.627 -18.277 1.00 84.12 473 THR A CA 1
ATOM 3793 C C . THR A 1 473 ? 17.143 -8.647 -17.039 1.00 84.12 473 THR A C 1
ATOM 3795 O O . THR A 1 473 ? 16.183 -9.416 -16.949 1.00 84.12 473 THR A O 1
ATOM 3798 N N . GLN A 1 474 ? 17.483 -7.811 -16.061 1.00 86.00 474 GLN A N 1
ATOM 3799 C CA . GLN A 1 474 ? 16.662 -7.507 -14.894 1.00 86.00 474 GLN A CA 1
ATOM 3800 C C . GLN A 1 474 ? 16.318 -6.014 -14.956 1.00 86.00 474 GLN A C 1
ATOM 3802 O O . GLN A 1 474 ? 17.230 -5.192 -15.033 1.00 86.00 474 GLN A O 1
ATOM 3807 N N . VAL A 1 475 ? 15.023 -5.695 -15.004 1.00 88.69 475 VAL A N 1
ATOM 3808 C CA . VAL A 1 475 ? 14.477 -4.319 -15.097 1.00 88.69 475 VAL A CA 1
ATOM 3809 C C . VAL A 1 475 ? 13.275 -4.100 -14.169 1.00 88.69 475 VAL A C 1
ATOM 3811 O O . VAL A 1 475 ? 13.053 -2.988 -13.694 1.00 88.69 475 VAL A O 1
ATOM 3814 N N . ASP A 1 476 ? 12.554 -5.176 -13.840 1.00 92.00 476 ASP A N 1
ATOM 3815 C CA . ASP A 1 476 ? 11.442 -5.185 -12.893 1.00 92.00 476 ASP A CA 1
ATOM 3816 C C . ASP A 1 476 ? 11.971 -5.417 -11.462 1.00 92.00 476 ASP A C 1
ATOM 3818 O O . ASP A 1 476 ? 12.538 -6.473 -11.156 1.00 92.00 476 ASP A O 1
ATOM 3822 N N . TYR A 1 477 ? 11.766 -4.465 -10.551 1.00 91.69 477 TYR A N 1
ATOM 3823 C CA . TYR A 1 477 ? 12.245 -4.547 -9.167 1.00 91.69 477 TYR A CA 1
ATOM 3824 C C . TYR A 1 477 ? 11.116 -4.389 -8.152 1.00 91.69 477 TYR A C 1
ATOM 3826 O O . TYR A 1 477 ? 10.146 -3.656 -8.354 1.00 91.69 477 TYR A O 1
ATOM 3834 N N . ILE A 1 478 ? 11.278 -5.072 -7.017 1.00 94.56 478 ILE A N 1
ATOM 3835 C CA . ILE A 1 478 ? 10.499 -4.818 -5.809 1.00 94.56 478 ILE A CA 1
ATOM 3836 C C . ILE A 1 478 ? 11.415 -4.126 -4.797 1.00 94.56 478 ILE A C 1
ATOM 3838 O O . ILE A 1 478 ? 12.476 -4.654 -4.460 1.00 94.56 478 ILE A O 1
ATOM 3842 N N . LEU A 1 479 ? 11.001 -2.956 -4.309 1.00 93.94 479 LEU A N 1
ATOM 3843 C CA . LEU A 1 479 ? 11.675 -2.204 -3.248 1.00 93.94 479 LEU A CA 1
ATOM 3844 C C . LEU A 1 479 ? 10.833 -2.242 -1.968 1.00 93.94 479 LEU A C 1
ATOM 3846 O O . LEU A 1 479 ? 9.603 -2.186 -2.026 1.00 93.94 479 LEU A O 1
ATOM 3850 N N . CYS A 1 480 ? 11.475 -2.280 -0.803 1.00 92.81 480 CYS A N 1
ATOM 3851 C CA . CYS A 1 480 ? 10.814 -2.101 0.495 1.00 92.81 480 CYS A CA 1
ATOM 3852 C C . CYS A 1 480 ? 11.640 -1.196 1.409 1.00 92.81 480 CYS A C 1
ATOM 3854 O O . CYS A 1 480 ? 12.852 -1.128 1.245 1.00 92.81 480 CYS A O 1
ATOM 3856 N N . ARG A 1 481 ? 11.046 -0.582 2.437 1.00 89.81 481 ARG A N 1
ATOM 3857 C CA . ARG A 1 481 ? 11.836 0.135 3.461 1.00 89.81 481 ARG A CA 1
ATOM 3858 C C . ARG A 1 481 ? 12.840 -0.802 4.140 1.00 89.81 481 ARG A C 1
ATOM 3860 O O . ARG A 1 481 ? 12.463 -1.908 4.541 1.00 89.81 481 ARG A O 1
ATOM 3867 N N . ARG A 1 482 ? 14.088 -0.362 4.340 1.00 85.81 482 ARG A N 1
ATOM 3868 C CA . ARG A 1 482 ? 15.178 -1.164 4.940 1.00 85.81 482 ARG A CA 1
ATOM 3869 C C . ARG A 1 482 ? 14.788 -1.750 6.299 1.00 85.81 482 ARG A C 1
ATOM 3871 O O . ARG A 1 482 ? 14.961 -2.944 6.550 1.00 85.81 482 ARG A O 1
ATOM 3878 N N . GLY A 1 483 ? 14.132 -0.949 7.143 1.00 82.00 483 GLY A N 1
ATOM 3879 C CA . GLY A 1 483 ? 13.593 -1.383 8.440 1.00 82.00 483 GLY A CA 1
ATOM 3880 C C . GLY A 1 483 ? 12.526 -2.492 8.371 1.00 82.00 483 GLY A C 1
ATOM 3881 O O . GLY A 1 483 ? 12.174 -3.070 9.401 1.00 82.00 483 GLY A O 1
ATOM 3882 N N . ASN A 1 484 ? 11.997 -2.811 7.185 1.00 84.75 484 ASN A N 1
ATOM 3883 C CA . ASN A 1 484 ? 10.967 -3.831 6.963 1.00 84.75 484 ASN A CA 1
ATOM 3884 C C . ASN A 1 484 ? 11.491 -5.060 6.207 1.00 84.75 484 ASN A C 1
ATOM 3886 O O . ASN A 1 484 ? 10.757 -6.035 6.069 1.00 84.75 484 ASN A O 1
ATOM 3890 N N . LEU A 1 485 ? 12.770 -5.086 5.812 1.00 84.19 485 LEU A N 1
ATOM 3891 C CA . LEU A 1 485 ? 13.390 -6.222 5.119 1.00 84.19 485 LEU A CA 1
ATOM 3892 C C . LEU A 1 485 ? 13.243 -7.546 5.901 1.00 84.19 485 LEU A C 1
ATOM 3894 O O . LEU A 1 485 ? 13.070 -8.605 5.309 1.00 84.19 485 LEU A O 1
ATOM 3898 N N . LYS A 1 486 ? 13.199 -7.482 7.242 1.00 86.19 486 LYS A N 1
ATOM 3899 C CA . LYS A 1 486 ? 12.951 -8.627 8.148 1.00 86.19 486 LYS A CA 1
ATOM 3900 C C . LYS A 1 486 ? 11.546 -9.241 8.031 1.00 86.19 486 LYS A C 1
ATOM 3902 O O . LYS A 1 486 ? 11.328 -10.345 8.524 1.00 86.19 486 LYS A O 1
ATOM 3907 N N . GLU A 1 487 ? 10.590 -8.525 7.443 1.00 86.75 487 GLU A N 1
ATOM 3908 C CA . GLU A 1 487 ? 9.237 -9.021 7.164 1.00 86.75 487 GLU A CA 1
ATOM 3909 C C . GLU A 1 487 ? 9.182 -9.754 5.814 1.00 86.75 487 GLU A C 1
ATOM 3911 O O . GLU A 1 487 ? 8.241 -10.509 5.565 1.00 86.75 487 GLU A O 1
ATOM 3916 N N . ILE A 1 488 ? 10.195 -9.596 4.956 1.00 90.56 488 ILE A N 1
ATOM 3917 C CA . ILE A 1 488 ? 10.304 -10.304 3.682 1.00 90.56 488 ILE A CA 1
ATOM 3918 C C . ILE A 1 488 ? 10.990 -11.654 3.892 1.00 90.56 488 ILE A C 1
ATOM 3920 O O . ILE A 1 488 ? 12.008 -11.775 4.565 1.00 90.56 488 ILE A O 1
ATOM 3924 N N . SER A 1 489 ? 10.396 -12.690 3.304 1.00 88.69 489 SER A N 1
ATOM 3925 C CA . SER A 1 489 ? 10.814 -14.087 3.472 1.00 88.69 489 SER A CA 1
ATOM 3926 C C . SER A 1 489 ? 11.340 -14.741 2.196 1.00 88.69 489 SER A C 1
ATOM 3928 O O . SER A 1 489 ? 12.089 -15.711 2.279 1.00 88.69 489 SER A O 1
ATOM 3930 N N . ASP A 1 490 ? 10.937 -14.245 1.025 1.00 90.56 490 ASP A N 1
ATOM 3931 C CA . ASP A 1 490 ? 11.373 -14.737 -0.282 1.00 90.56 490 ASP A CA 1
ATOM 3932 C C . ASP A 1 490 ? 11.098 -13.670 -1.349 1.00 90.56 490 ASP A C 1
ATOM 3934 O O . ASP A 1 490 ? 10.060 -13.007 -1.290 1.00 90.56 490 ASP A O 1
ATOM 3938 N N . CYS A 1 491 ? 11.969 -13.550 -2.348 1.00 89.75 491 CYS A N 1
ATOM 3939 C CA . CYS A 1 491 ? 11.679 -12.858 -3.602 1.00 89.75 491 CYS A CA 1
ATOM 3940 C C . CYS A 1 491 ? 12.203 -13.698 -4.770 1.00 89.75 491 CYS A C 1
ATOM 3942 O O . CYS A 1 491 ? 13.292 -14.275 -4.692 1.00 89.75 491 CYS A O 1
ATOM 3944 N N . LYS A 1 492 ? 11.402 -13.830 -5.831 1.00 90.75 492 LYS A N 1
ATOM 3945 C CA . LYS A 1 492 ? 11.748 -14.630 -7.013 1.00 90.75 492 LYS A CA 1
ATOM 3946 C C . LYS A 1 492 ? 10.982 -14.195 -8.254 1.00 90.75 492 LYS A C 1
ATOM 3948 O O . LYS A 1 492 ? 9.823 -13.792 -8.164 1.00 90.75 492 LYS A O 1
ATOM 3953 N N . VAL A 1 493 ? 11.588 -14.405 -9.417 1.00 89.44 493 VAL A N 1
ATOM 3954 C CA . VAL A 1 493 ? 10.896 -14.314 -10.706 1.00 89.44 493 VAL A CA 1
ATOM 3955 C C . VAL A 1 493 ? 10.192 -15.637 -11.024 1.00 89.44 493 VAL A C 1
ATOM 3957 O O . VAL A 1 493 ? 10.770 -16.720 -10.890 1.00 89.44 493 VAL A O 1
ATOM 3960 N N . VAL A 1 494 ? 8.929 -15.564 -11.443 1.00 86.81 494 VAL A N 1
ATOM 3961 C CA . VAL A 1 494 ? 8.126 -16.709 -11.888 1.00 86.81 494 VAL A CA 1
ATOM 3962 C C . VAL A 1 494 ? 8.362 -16.948 -13.380 1.00 86.81 494 VAL A C 1
ATOM 3964 O O . VAL A 1 494 ? 8.236 -16.042 -14.199 1.00 86.81 494 VAL A O 1
ATOM 3967 N N . VAL A 1 495 ? 8.704 -18.187 -13.733 1.00 81.62 495 VAL A N 1
ATOM 3968 C CA . VAL A 1 495 ? 8.996 -18.617 -15.108 1.00 81.62 495 VAL A CA 1
ATOM 3969 C C . VAL A 1 495 ? 7.831 -19.459 -15.638 1.00 81.62 495 VAL A C 1
ATOM 3971 O O . VAL A 1 495 ? 7.215 -20.203 -14.873 1.00 81.62 495 VAL A O 1
ATOM 3974 N N . GLY A 1 496 ? 7.551 -19.361 -16.941 1.00 70.81 496 GLY A N 1
ATOM 3975 C CA . GLY A 1 496 ? 6.588 -20.228 -17.634 1.00 70.81 496 GLY A CA 1
ATOM 3976 C C . GLY A 1 496 ? 5.128 -19.760 -17.608 1.00 70.81 496 GLY A C 1
ATOM 3977 O O . GLY A 1 496 ? 4.240 -20.587 -17.766 1.00 70.81 496 GLY A O 1
ATOM 3978 N N . GLU A 1 497 ? 4.863 -18.467 -17.404 1.00 76.44 497 GLU A N 1
ATOM 3979 C CA . GLU A 1 497 ? 3.522 -17.889 -17.588 1.00 76.44 497 GLU A CA 1
ATOM 3980 C C . GLU A 1 497 ? 3.365 -17.291 -18.993 1.00 76.44 497 GLU A C 1
ATOM 3982 O O . GLU A 1 497 ? 4.310 -16.720 -19.532 1.00 76.44 497 GLU A O 1
ATOM 3987 N N . SER A 1 498 ? 2.168 -17.397 -19.576 1.00 67.06 498 SER A N 1
ATOM 3988 C CA . SER A 1 498 ? 1.869 -16.982 -20.958 1.00 67.06 498 SER A CA 1
ATOM 3989 C C . SER A 1 498 ? 1.513 -15.499 -21.130 1.00 67.06 498 SER A C 1
ATOM 3991 O O . SER A 1 498 ? 1.652 -14.957 -22.225 1.00 67.06 498 SER A O 1
ATOM 3993 N N . VAL A 1 499 ? 1.055 -14.838 -20.061 1.00 74.19 499 VAL A N 1
ATOM 3994 C CA . VAL A 1 499 ? 0.420 -13.502 -20.107 1.00 74.19 499 VAL A CA 1
ATOM 3995 C C . VAL A 1 499 ? 1.367 -12.408 -20.623 1.00 74.19 499 VAL A C 1
ATOM 3997 O O . VAL A 1 499 ? 0.941 -11.477 -21.311 1.00 74.19 499 VAL A O 1
ATOM 4000 N N . ALA A 1 500 ? 2.664 -12.524 -20.342 1.00 76.81 500 ALA A N 1
ATOM 4001 C CA . ALA A 1 500 ? 3.701 -11.640 -20.863 1.00 76.81 500 ALA A CA 1
ATOM 4002 C C . ALA A 1 500 ? 4.768 -12.473 -21.588 1.00 76.81 500 ALA A C 1
ATOM 4004 O O . ALA A 1 500 ? 5.317 -13.422 -21.038 1.00 76.81 500 ALA A O 1
ATOM 4005 N N . ARG A 1 501 ? 5.051 -12.123 -22.852 1.00 76.12 501 ARG A N 1
ATOM 4006 C CA . ARG A 1 501 ? 6.018 -12.853 -23.696 1.00 76.12 501 ARG A CA 1
ATOM 4007 C C . ARG A 1 501 ? 7.475 -12.487 -23.398 1.00 76.12 501 ARG A C 1
ATOM 4009 O O . ARG A 1 501 ? 8.358 -13.294 -23.666 1.00 76.12 501 ARG A O 1
ATOM 4016 N N . GLN A 1 502 ? 7.710 -11.269 -22.907 1.00 85.38 502 GLN A N 1
ATOM 4017 C CA . GLN A 1 502 ? 9.045 -10.699 -22.691 1.00 85.38 502 GLN A CA 1
ATOM 4018 C C . GLN A 1 502 ? 9.357 -10.517 -21.203 1.00 85.38 502 GLN A C 1
ATOM 4020 O O . GLN A 1 502 ? 10.378 -11.020 -20.736 1.00 85.38 502 GLN A O 1
ATOM 4025 N N . HIS A 1 503 ? 8.472 -9.843 -20.462 1.00 88.69 503 HIS A N 1
ATOM 4026 C CA . HIS A 1 503 ? 8.582 -9.677 -19.012 1.00 88.69 503 HIS A CA 1
ATOM 4027 C C . HIS A 1 503 ? 8.065 -10.907 -18.261 1.00 88.69 503 HIS A C 1
ATOM 4029 O O . HIS A 1 503 ? 7.236 -11.672 -18.757 1.00 88.69 503 HIS A O 1
ATOM 4035 N N . ARG A 1 504 ? 8.557 -11.089 -17.038 1.00 89.88 504 ARG A N 1
ATOM 4036 C CA . ARG A 1 504 ? 8.230 -12.189 -16.133 1.00 89.88 504 ARG A CA 1
ATOM 4037 C C . ARG A 1 504 ? 7.852 -11.621 -14.775 1.00 89.88 504 ARG A C 1
ATOM 4039 O O . ARG A 1 504 ? 8.535 -10.745 -14.255 1.00 89.88 504 ARG A O 1
ATOM 4046 N N . MET A 1 505 ? 6.802 -12.169 -14.172 1.00 90.69 505 MET A N 1
ATOM 4047 C CA . MET A 1 505 ? 6.290 -11.672 -12.897 1.00 90.69 505 MET A CA 1
ATOM 4048 C C . MET A 1 505 ? 7.313 -11.884 -11.777 1.00 90.69 505 MET A C 1
ATOM 4050 O O . MET A 1 505 ? 7.712 -13.019 -11.497 1.00 90.69 505 MET A O 1
ATOM 4054 N N . VAL A 1 506 ? 7.677 -10.809 -11.084 1.00 92.06 506 VAL A N 1
ATOM 4055 C CA . VAL A 1 506 ? 8.427 -10.873 -9.824 1.00 92.06 506 VAL A CA 1
ATOM 4056 C C . VAL A 1 506 ? 7.424 -11.046 -8.688 1.00 92.06 506 VAL A C 1
ATOM 4058 O O . VAL A 1 506 ? 6.398 -10.373 -8.676 1.00 92.06 506 VAL A O 1
ATOM 4061 N N . VAL A 1 507 ? 7.693 -11.937 -7.730 1.00 93.19 507 VAL A N 1
ATOM 4062 C CA . VAL A 1 507 ? 6.850 -12.136 -6.540 1.00 93.19 507 VAL A CA 1
ATOM 4063 C C . VAL A 1 507 ? 7.700 -12.103 -5.276 1.00 93.1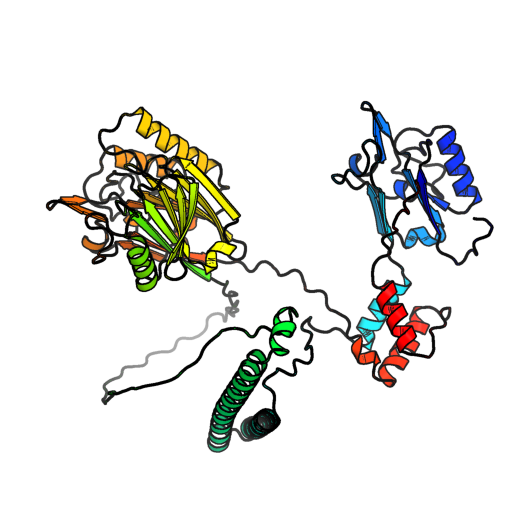9 507 VAL A C 1
ATOM 4065 O O . VAL A 1 507 ? 8.587 -12.937 -5.081 1.00 93.19 507 VAL A O 1
ATOM 4068 N N . CYS A 1 508 ? 7.358 -11.174 -4.389 1.00 93.81 508 CYS A N 1
ATOM 4069 C CA . CYS A 1 508 ? 7.853 -11.035 -3.029 1.00 93.81 508 CYS A CA 1
ATOM 4070 C C . CYS A 1 508 ? 6.843 -11.631 -2.033 1.00 93.81 508 CYS A C 1
ATOM 4072 O O . CYS A 1 508 ? 5.632 -11.419 -2.132 1.00 93.81 508 CYS A O 1
ATOM 4074 N N . ARG A 1 509 ? 7.334 -12.382 -1.042 1.00 93.81 509 ARG A N 1
ATOM 4075 C CA . ARG A 1 509 ? 6.535 -12.921 0.063 1.00 93.81 509 ARG A CA 1
ATOM 4076 C C . ARG A 1 509 ? 6.857 -12.171 1.352 1.00 93.81 509 ARG A C 1
ATOM 4078 O O . ARG A 1 509 ? 7.880 -12.438 1.988 1.00 93.81 509 ARG A O 1
ATOM 4085 N N . MET A 1 510 ? 5.937 -11.312 1.772 1.00 92.00 510 MET A N 1
ATOM 4086 C CA . MET A 1 510 ? 6.032 -10.514 2.992 1.00 92.00 510 MET A CA 1
ATOM 4087 C C . MET A 1 510 ? 5.150 -11.097 4.107 1.00 92.00 510 MET A C 1
ATOM 4089 O O . MET A 1 510 ? 4.132 -11.735 3.848 1.00 92.00 510 MET A O 1
ATOM 4093 N N . THR A 1 511 ? 5.542 -10.910 5.363 1.00 90.25 511 THR A N 1
ATOM 4094 C CA . THR A 1 511 ? 4.819 -11.384 6.548 1.00 90.25 511 THR A CA 1
ATOM 4095 C C . THR A 1 511 ? 4.625 -10.226 7.518 1.00 90.25 511 THR A C 1
ATOM 4097 O O . THR A 1 511 ? 5.500 -9.929 8.329 1.00 90.25 511 THR A O 1
ATOM 4100 N N . LEU A 1 512 ? 3.454 -9.591 7.456 1.00 85.31 512 LEU A N 1
ATOM 4101 C CA . LEU A 1 512 ? 3.080 -8.518 8.371 1.00 85.31 512 LEU A CA 1
ATOM 4102 C C . LEU A 1 512 ? 2.887 -9.078 9.783 1.00 85.31 512 LEU A C 1
ATOM 4104 O O . LEU A 1 512 ? 2.072 -9.979 10.015 1.00 85.31 512 LEU A O 1
ATOM 4108 N N . MET A 1 513 ? 3.632 -8.528 10.738 1.00 74.62 513 MET A N 1
ATOM 4109 C CA . MET A 1 513 ? 3.556 -8.900 12.149 1.00 74.62 513 MET A CA 1
ATOM 4110 C C . MET A 1 513 ? 2.490 -8.067 12.862 1.00 74.62 513 MET A C 1
ATOM 4112 O O . MET A 1 513 ? 2.743 -6.944 13.293 1.00 74.62 513 MET A O 1
ATOM 4116 N N . VAL A 1 514 ? 1.294 -8.633 13.029 1.00 67.06 514 VAL A N 1
ATOM 4117 C CA . VAL A 1 514 ? 0.179 -7.939 13.678 1.00 67.06 514 VAL A CA 1
ATOM 4118 C C . VAL A 1 514 ? 0.306 -8.039 15.198 1.00 67.06 514 VAL A C 1
ATOM 4120 O O . VAL A 1 514 ? 0.031 -9.069 15.834 1.00 67.06 514 VAL A O 1
ATOM 4123 N N . CYS A 1 515 ? 0.662 -6.915 15.814 1.00 47.66 515 CYS A N 1
ATOM 4124 C CA . CYS A 1 515 ? 0.405 -6.690 17.228 1.00 47.66 515 CYS A CA 1
ATOM 4125 C C . CYS A 1 515 ? -1.109 -6.630 17.441 1.00 47.66 515 CYS A C 1
ATOM 4127 O O . CYS A 1 515 ? -1.769 -5.755 16.897 1.00 47.66 515 CYS A O 1
ATOM 4129 N N . LYS A 1 516 ? -1.671 -7.530 18.263 1.00 45.38 516 LYS A N 1
ATOM 4130 C CA . LYS A 1 516 ? -3.089 -7.446 18.644 1.00 45.38 516 LYS A CA 1
ATOM 4131 C C . LYS A 1 516 ? -3.364 -6.075 19.263 1.00 45.38 516 LYS A C 1
ATOM 4133 O O . LYS A 1 516 ? -3.065 -5.883 20.447 1.00 45.38 516 LYS A O 1
ATOM 4138 N N . THR A 1 517 ? -4.015 -5.188 18.514 1.00 39.34 517 THR A N 1
ATOM 4139 C CA . THR A 1 517 ? -4.711 -4.033 19.076 1.00 39.34 517 THR A CA 1
ATOM 4140 C C . THR A 1 517 ? -5.559 -4.567 20.219 1.00 39.34 517 THR A C 1
ATOM 4142 O O . THR A 1 517 ? -6.307 -5.541 20.051 1.00 39.34 517 THR A O 1
ATOM 4145 N N . LYS A 1 518 ? -5.390 -4.011 21.424 1.00 36.25 518 LYS A N 1
ATOM 4146 C CA . LYS A 1 518 ? -6.253 -4.379 22.546 1.00 36.25 518 LYS A CA 1
ATOM 4147 C C . LYS A 1 518 ? -7.666 -4.028 22.096 1.00 36.25 518 LYS A C 1
ATOM 4149 O O . LYS A 1 518 ? -7.999 -2.848 22.079 1.00 36.25 518 LYS A O 1
ATOM 4154 N N . ARG A 1 519 ? -8.487 -5.031 21.748 1.00 36.53 519 ARG A N 1
ATOM 4155 C CA . ARG A 1 519 ? -9.939 -4.835 21.665 1.00 36.53 519 ARG A CA 1
ATOM 4156 C C . ARG A 1 519 ? -10.310 -4.093 22.940 1.00 36.53 519 ARG A C 1
ATOM 4158 O O . ARG A 1 519 ? -9.960 -4.574 24.027 1.00 36.53 519 ARG A O 1
ATOM 4165 N N . SER A 1 520 ? -10.933 -2.923 22.796 1.00 39.16 520 SER A N 1
ATOM 4166 C CA . SER A 1 520 ? -11.498 -2.195 23.927 1.00 39.16 520 SER A CA 1
ATOM 4167 C C . SER A 1 520 ? -12.249 -3.215 24.779 1.00 39.16 520 SER A C 1
ATOM 4169 O O . SER A 1 520 ? -12.898 -4.118 24.239 1.00 39.16 520 SER A O 1
ATOM 4171 N N . LYS A 1 521 ? -12.036 -3.190 26.103 1.00 42.38 521 LYS A N 1
ATOM 4172 C CA . LYS A 1 521 ? -12.613 -4.202 26.998 1.00 42.38 521 LYS A CA 1
ATOM 4173 C C . LYS A 1 521 ? -14.126 -4.166 26.792 1.00 42.38 521 LYS A C 1
ATOM 4175 O O . LYS A 1 521 ? -14.759 -3.256 27.312 1.00 42.38 521 LYS A O 1
ATOM 4180 N N . ILE A 1 522 ? -14.669 -5.134 26.043 1.00 46.28 522 ILE A N 1
ATOM 4181 C CA . ILE A 1 522 ? -16.109 -5.248 25.792 1.00 46.28 522 ILE A CA 1
ATOM 4182 C C . ILE A 1 522 ? -16.767 -5.191 27.160 1.00 46.28 522 ILE A C 1
ATOM 4184 O O . ILE A 1 522 ? -16.456 -6.027 28.019 1.00 46.28 522 ILE A O 1
ATOM 4188 N N . GLU A 1 523 ? -17.582 -4.162 27.386 1.00 49.09 523 GLU A N 1
ATOM 4189 C CA . GLU A 1 523 ? -18.082 -3.896 28.723 1.00 49.09 523 GLU A CA 1
ATOM 4190 C C . GLU A 1 523 ? -18.837 -5.118 29.237 1.00 49.09 523 GLU A C 1
ATOM 4192 O O . GLU A 1 523 ? -19.691 -5.695 28.557 1.00 49.09 523 GLU A O 1
ATOM 4197 N N . LYS A 1 524 ? -18.489 -5.543 30.453 1.00 59.16 524 LYS A N 1
ATOM 4198 C CA . LYS A 1 524 ? -19.142 -6.678 31.095 1.00 59.16 524 LYS A CA 1
ATOM 4199 C C . LYS A 1 524 ? -20.600 -6.301 31.373 1.00 59.16 524 LYS A C 1
ATOM 4201 O O . LYS A 1 524 ? -20.879 -5.564 32.325 1.00 59.16 524 LYS A O 1
ATOM 4206 N N . LYS A 1 525 ? -21.511 -6.796 30.531 1.00 60.25 525 LYS A N 1
ATOM 4207 C CA . LYS A 1 525 ? -22.959 -6.637 30.702 1.00 60.25 525 LYS A CA 1
ATOM 4208 C C . LYS A 1 525 ? -23.436 -7.435 31.924 1.00 60.25 525 LYS A C 1
ATOM 4210 O O . LYS A 1 525 ? -22.953 -8.539 32.196 1.00 60.25 525 LYS A O 1
ATOM 4215 N N . THR A 1 526 ? -24.361 -6.840 32.669 1.00 71.62 526 THR A N 1
ATOM 4216 C CA . THR A 1 526 ? -25.067 -7.465 33.797 1.00 71.62 526 THR A CA 1
ATOM 4217 C C . THR A 1 526 ? -26.071 -8.491 33.271 1.00 71.62 526 THR A C 1
ATOM 4219 O O . THR A 1 526 ? -26.705 -8.250 32.243 1.00 71.62 526 THR A O 1
ATOM 4222 N N . LYS A 1 527 ? -26.231 -9.629 33.958 1.00 70.88 527 LYS A N 1
ATOM 4223 C CA . LYS A 1 527 ? -27.136 -10.715 33.540 1.00 70.88 527 LYS A CA 1
ATOM 4224 C C . LYS A 1 527 ? -28.609 -10.434 33.881 1.00 70.88 527 LYS A C 1
ATOM 4226 O O . LYS A 1 527 ? -29.204 -11.166 34.666 1.00 70.88 527 LYS A O 1
ATOM 4231 N N . TRP A 1 528 ? -29.196 -9.382 33.308 1.00 65.88 528 TRP A N 1
ATOM 4232 C CA . TRP A 1 528 ? -30.564 -8.934 33.629 1.00 65.88 528 TRP A CA 1
ATOM 4233 C C . TRP A 1 528 ? -31.636 -10.027 33.490 1.00 65.88 528 TRP A C 1
ATOM 4235 O O . TRP A 1 528 ? -32.551 -10.078 34.301 1.00 65.88 528 TRP A O 1
ATOM 4245 N N . TRP A 1 529 ? -31.480 -10.961 32.546 1.00 63.62 529 TRP A N 1
ATOM 4246 C CA . TRP A 1 529 ? -32.406 -12.085 32.338 1.00 63.62 529 TRP A CA 1
ATOM 4247 C C . TRP A 1 529 ? -32.555 -13.028 33.544 1.00 63.62 529 TRP A C 1
ATOM 4249 O O . TRP A 1 529 ? -33.530 -13.768 33.610 1.00 63.62 529 TRP A O 1
ATOM 4259 N N . LYS A 1 530 ? -31.626 -13.009 34.511 1.00 66.12 530 LYS A N 1
ATOM 4260 C CA . LYS A 1 530 ? -31.781 -13.763 35.764 1.00 66.12 530 LYS A CA 1
ATOM 4261 C C . LYS A 1 530 ? -32.920 -13.251 36.650 1.00 66.12 530 LYS A C 1
ATOM 4263 O O . LYS A 1 530 ? -33.383 -14.018 37.482 1.00 66.12 530 LYS A O 1
ATOM 4268 N N . LEU A 1 531 ? -33.375 -12.007 36.472 1.00 64.44 531 LEU A N 1
ATOM 4269 C CA . LEU A 1 531 ? -34.514 -11.452 37.217 1.00 64.44 531 LEU A CA 1
ATOM 4270 C C . LEU A 1 531 ? -35.846 -12.143 36.883 1.00 64.44 531 LEU A C 1
ATOM 4272 O O . LEU A 1 531 ? -36.795 -11.979 37.632 1.00 64.44 531 LEU A O 1
ATOM 4276 N N . LYS A 1 532 ? -35.903 -12.963 35.819 1.00 59.53 532 LYS A N 1
ATOM 4277 C CA . LYS A 1 532 ? -37.038 -13.865 35.552 1.00 59.53 532 LYS A CA 1
ATOM 4278 C C . LYS A 1 532 ? -37.206 -14.973 36.604 1.00 59.53 532 LYS A C 1
ATOM 4280 O O . LYS A 1 532 ? -38.199 -15.685 36.566 1.00 59.53 532 LYS A O 1
ATOM 4285 N N . LYS A 1 533 ? -36.221 -15.179 37.487 1.00 71.75 533 LYS A N 1
ATOM 4286 C CA . LYS A 1 533 ? -36.349 -16.055 38.655 1.00 71.75 533 LYS A CA 1
ATOM 4287 C C . LYS A 1 533 ? -36.752 -15.224 39.863 1.00 71.75 533 LYS A C 1
ATOM 4289 O O . LYS A 1 533 ? -36.029 -14.291 40.212 1.00 71.75 533 LYS A O 1
ATOM 4294 N N . GLU A 1 534 ? -37.837 -15.622 40.509 1.00 67.12 534 GLU A N 1
ATOM 4295 C CA . GLU A 1 534 ? -38.443 -14.943 41.657 1.00 67.12 534 GLU A CA 1
ATOM 4296 C C . GLU A 1 534 ? -37.435 -14.734 42.801 1.00 67.12 534 GLU A C 1
ATOM 4298 O O . GLU A 1 534 ? -37.122 -13.591 43.130 1.00 67.12 534 GLU A O 1
ATOM 4303 N N . GLU A 1 535 ? -36.755 -15.803 43.235 1.00 73.31 535 GLU A N 1
ATOM 4304 C CA . GLU A 1 535 ? -35.645 -15.782 44.212 1.00 73.31 535 GLU A CA 1
ATOM 4305 C C . GLU A 1 535 ? -34.583 -14.696 43.913 1.00 73.31 535 GLU A C 1
ATOM 4307 O O . GLU A 1 535 ? -34.128 -13.959 44.787 1.00 73.31 535 GLU A O 1
ATOM 4312 N N . CYS A 1 536 ? -34.175 -14.575 42.641 1.00 62.97 536 CYS A N 1
ATOM 4313 C CA . CYS A 1 536 ? -33.160 -13.609 42.205 1.00 62.97 536 CYS A CA 1
ATOM 4314 C C . CYS A 1 536 ? -33.712 -12.179 42.102 1.00 62.97 536 CYS A C 1
ATOM 4316 O O . CYS A 1 536 ? -32.936 -11.219 42.151 1.00 62.97 536 CYS A O 1
ATOM 4318 N N . CYS A 1 537 ? -35.024 -12.029 41.906 1.00 63.56 537 CYS A N 1
ATOM 4319 C CA . CYS A 1 537 ? -35.711 -10.745 41.895 1.00 63.56 537 CYS A CA 1
ATOM 4320 C C . CYS A 1 537 ? -35.836 -10.194 43.319 1.00 63.56 537 CYS A C 1
ATOM 4322 O O . CYS A 1 537 ? -35.491 -9.034 43.554 1.00 63.56 537 CYS A O 1
ATOM 4324 N N . GLU A 1 538 ? -36.225 -11.031 44.281 1.00 71.69 538 GLU A N 1
ATOM 4325 C CA . GLU A 1 538 ? -36.334 -10.669 45.697 1.00 71.69 538 GLU A CA 1
ATOM 4326 C C . GLU A 1 538 ? -34.979 -10.297 46.308 1.00 71.69 538 GLU A C 1
ATOM 4328 O O . GLU A 1 538 ? -34.841 -9.209 46.871 1.00 71.69 538 GLU A O 1
ATOM 4333 N N . GLU A 1 539 ? -33.941 -11.120 46.110 1.00 76.94 539 GLU A N 1
ATOM 4334 C CA . GLU A 1 539 ? -32.583 -10.825 46.597 1.00 76.94 539 GLU A CA 1
ATOM 4335 C C . GLU A 1 539 ? -32.054 -9.495 46.019 1.00 76.94 539 GLU A C 1
ATOM 4337 O O . GLU A 1 539 ? -31.417 -8.688 46.711 1.00 76.94 539 GLU A O 1
ATOM 4342 N N . PHE A 1 540 ? -32.353 -9.224 44.742 1.00 74.06 540 PHE A N 1
ATOM 4343 C CA . PHE A 1 540 ? -32.017 -7.960 44.092 1.00 74.06 540 PHE A CA 1
ATOM 4344 C C . PHE A 1 540 ? -32.826 -6.786 44.662 1.00 74.06 540 PHE A C 1
ATOM 4346 O O . PHE A 1 540 ? -32.235 -5.742 44.948 1.00 74.06 540 PHE A O 1
ATOM 4353 N N . ARG A 1 541 ? -34.141 -6.945 44.873 1.00 69.94 541 ARG A N 1
ATOM 4354 C CA . ARG A 1 541 ? -35.026 -5.937 45.485 1.00 69.94 541 ARG A CA 1
ATOM 4355 C C . ARG A 1 541 ? -34.566 -5.589 46.902 1.00 69.94 541 ARG A C 1
ATOM 4357 O O . ARG A 1 541 ? -34.401 -4.406 47.196 1.00 69.94 541 ARG A O 1
ATOM 4364 N N . GLN A 1 542 ? -34.272 -6.578 47.747 1.00 75.00 542 GLN A N 1
ATOM 4365 C CA . GLN A 1 542 ? -33.806 -6.380 49.124 1.00 75.00 542 GLN A CA 1
ATOM 4366 C C . GLN A 1 542 ? -32.473 -5.614 49.164 1.00 75.00 542 GLN A C 1
ATOM 4368 O O . GLN A 1 542 ? -32.371 -4.567 49.809 1.00 75.00 542 GLN A O 1
ATOM 4373 N N . LYS A 1 543 ? -31.468 -6.061 48.397 1.00 74.88 543 LYS A N 1
ATOM 4374 C CA . LYS A 1 543 ? -30.154 -5.392 48.319 1.00 74.88 543 LYS A CA 1
ATOM 4375 C C . LYS A 1 543 ? -30.226 -4.014 47.658 1.00 74.88 543 LYS A C 1
ATOM 4377 O O . LYS A 1 543 ? -29.413 -3.142 47.967 1.00 74.88 543 LYS A O 1
ATOM 4382 N N . LEU A 1 544 ? -31.194 -3.777 46.770 1.00 69.81 544 LEU A N 1
ATOM 4383 C CA . LEU A 1 544 ? -31.429 -2.463 46.174 1.00 69.81 544 LEU A CA 1
ATOM 4384 C C . LEU A 1 544 ? -32.133 -1.505 47.150 1.00 69.81 544 LEU A C 1
ATOM 4386 O O . LEU A 1 544 ? -31.705 -0.357 47.241 1.00 69.81 544 LEU A O 1
ATOM 4390 N N . ARG A 1 545 ? -33.128 -1.967 47.927 1.00 69.56 545 ARG A N 1
ATOM 4391 C CA . ARG A 1 545 ? -33.756 -1.193 49.019 1.00 69.56 545 ARG A CA 1
ATOM 4392 C C . ARG A 1 545 ? -32.720 -0.800 50.081 1.00 69.56 545 ARG A C 1
ATOM 4394 O O . ARG A 1 545 ? -32.643 0.375 50.435 1.00 69.56 545 ARG A O 1
ATOM 4401 N N . GLN A 1 546 ? -31.857 -1.736 50.491 1.00 74.25 546 GLN A N 1
ATOM 4402 C CA . GLN A 1 546 ? -30.741 -1.477 51.412 1.00 74.25 546 GLN A CA 1
ATOM 4403 C C . GLN A 1 546 ? -29.752 -0.444 50.838 1.00 74.25 546 GLN A C 1
ATOM 4405 O O . GLN A 1 546 ? -29.382 0.510 51.516 1.00 74.25 546 GLN A O 1
ATOM 4410 N N . ALA A 1 547 ? -29.363 -0.574 49.564 1.00 62.62 547 ALA A N 1
ATOM 4411 C CA . ALA A 1 547 ? -28.449 0.370 48.914 1.00 62.62 547 ALA A CA 1
ATOM 4412 C C . ALA A 1 547 ? -29.059 1.766 48.662 1.00 62.62 547 ALA A C 1
ATOM 4414 O O . ALA A 1 547 ? -28.311 2.737 48.510 1.00 62.62 547 ALA A O 1
ATOM 4415 N N . LEU A 1 548 ? -30.388 1.884 48.578 1.00 61.12 548 LEU A N 1
ATOM 4416 C CA . LEU A 1 548 ? -31.116 3.140 48.348 1.00 61.12 548 LEU A CA 1
ATOM 4417 C C . LEU A 1 548 ? -31.671 3.785 49.630 1.00 61.12 548 LEU A C 1
ATOM 4419 O O . LEU A 1 548 ? -32.241 4.864 49.532 1.00 61.12 548 LEU A O 1
ATOM 4423 N N . GLY A 1 549 ? -31.477 3.183 50.809 1.00 59.62 549 GLY A N 1
ATOM 4424 C CA . GLY A 1 549 ? -31.894 3.779 52.085 1.00 59.62 549 GLY A CA 1
ATOM 4425 C C . GLY A 1 549 ? -33.413 3.844 52.279 1.00 59.62 549 GLY A C 1
ATOM 4426 O O . GLY A 1 549 ? -33.914 4.801 52.853 1.00 59.62 549 GLY A O 1
ATOM 4427 N N . GLY A 1 550 ? -34.160 2.865 51.757 1.00 53.97 550 GLY A N 1
ATOM 4428 C CA . GLY A 1 550 ? -35.607 2.723 51.996 1.00 53.97 550 GLY A CA 1
ATOM 4429 C C . GLY A 1 550 ? -36.540 3.693 51.250 1.00 53.97 550 GLY A C 1
ATOM 4430 O O . GLY A 1 550 ? -37.708 3.369 51.079 1.00 53.97 550 GLY A O 1
ATOM 4431 N N . GLN A 1 551 ? -36.053 4.821 50.722 1.00 46.03 551 GLN A N 1
ATOM 4432 C CA . GLN A 1 551 ? -36.886 5.883 50.121 1.00 46.03 551 GLN A CA 1
ATOM 4433 C C . GLN A 1 551 ? -37.512 5.582 48.740 1.00 46.03 551 GLN A C 1
ATOM 4435 O O . GLN A 1 551 ? -38.130 6.464 48.150 1.00 46.03 551 GLN A O 1
ATOM 4440 N N . VAL A 1 552 ? -37.348 4.380 48.175 1.00 49.31 552 VAL A N 1
ATOM 4441 C CA . VAL A 1 552 ? -37.847 4.062 46.822 1.00 49.31 552 VAL A CA 1
ATOM 4442 C C . VAL A 1 552 ? -38.769 2.851 46.853 1.00 49.31 552 VAL A C 1
ATOM 4444 O O . VAL A 1 552 ? -38.307 1.706 46.871 1.00 49.31 552 VAL A O 1
ATOM 4447 N N . VAL A 1 553 ? -40.073 3.120 46.775 1.00 49.22 553 VAL A N 1
ATOM 4448 C CA . VAL A 1 553 ? -41.076 2.124 46.386 1.00 49.22 553 VAL A CA 1
ATOM 4449 C C . VAL A 1 553 ? -40.829 1.774 44.916 1.00 49.22 553 VAL A C 1
ATOM 4451 O O . VAL A 1 553 ? -40.804 2.644 44.046 1.00 49.22 553 VAL A O 1
ATOM 4454 N N . LEU A 1 554 ? -40.571 0.497 44.646 1.00 50.72 554 LEU A N 1
ATOM 4455 C CA . LEU A 1 554 ? -40.562 -0.062 43.295 1.00 50.72 554 LEU A CA 1
ATOM 4456 C C . LEU A 1 554 ? -41.887 -0.807 43.108 1.00 50.72 554 LEU A C 1
ATOM 4458 O O . LEU A 1 554 ? -42.300 -1.447 44.075 1.00 50.72 554 LEU A O 1
ATOM 4462 N N . PRO A 1 555 ? -42.513 -0.767 41.917 1.00 52.34 555 PRO A N 1
ATOM 4463 C CA . PRO A 1 555 ? -43.699 -1.569 41.635 1.00 52.34 555 PRO A CA 1
ATOM 4464 C C . PRO A 1 555 ? -43.463 -3.053 41.939 1.00 52.34 555 PRO A C 1
ATOM 4466 O O . PRO A 1 555 ? -42.370 -3.579 41.688 1.00 52.34 555 PRO A O 1
ATOM 4469 N N . ASP A 1 556 ? -44.486 -3.726 42.462 1.00 50.47 556 ASP A N 1
ATOM 4470 C CA . ASP A 1 556 ? -44.399 -5.147 42.810 1.00 50.47 556 ASP A CA 1
ATOM 4471 C C . ASP A 1 556 ? -44.362 -6.052 41.569 1.00 50.47 556 ASP A C 1
ATOM 4473 O O . ASP A 1 556 ? -43.732 -7.113 41.605 1.00 50.47 556 ASP A O 1
ATOM 4477 N N . ASP A 1 557 ? -44.871 -5.576 40.430 1.00 52.12 557 ASP A N 1
ATOM 4478 C CA . ASP A 1 557 ? -44.706 -6.214 39.123 1.00 52.12 557 ASP A CA 1
ATOM 4479 C C . ASP A 1 557 ? -43.272 -6.068 38.553 1.00 52.12 557 ASP A C 1
ATOM 4481 O O . ASP A 1 557 ? -42.603 -5.027 38.658 1.00 52.12 557 ASP A O 1
ATOM 4485 N N . TRP A 1 558 ? -42.784 -7.152 37.941 1.00 56.28 558 TRP A N 1
ATOM 4486 C CA . TRP A 1 558 ? -41.463 -7.229 37.325 1.00 56.28 558 TRP A CA 1
ATOM 4487 C C . TRP A 1 558 ? -41.414 -6.533 35.960 1.00 56.28 558 TRP A C 1
ATOM 4489 O O . TRP A 1 558 ? -40.365 -5.970 35.638 1.00 56.28 558 TRP A O 1
ATOM 4499 N N . GLU A 1 559 ? -42.498 -6.535 35.174 1.00 52.69 559 GLU A N 1
ATOM 4500 C CA . GLU A 1 559 ? -42.500 -5.993 33.807 1.00 52.69 559 GLU A CA 1
ATOM 4501 C C . GLU A 1 559 ? -42.331 -4.478 33.844 1.00 52.69 559 GLU A C 1
ATOM 4503 O O . GLU A 1 559 ? -41.353 -3.946 33.300 1.00 52.69 559 GLU A O 1
ATOM 4508 N N . THR A 1 560 ? -43.162 -3.816 34.651 1.00 55.16 560 THR A N 1
ATOM 4509 C CA . THR A 1 560 ? -43.050 -2.387 34.967 1.00 55.16 560 THR A CA 1
ATOM 4510 C C . THR A 1 560 ? -41.670 -2.053 35.555 1.00 55.16 560 THR A C 1
ATOM 4512 O O . THR A 1 560 ? -41.005 -1.092 35.155 1.00 55.16 560 THR A O 1
ATOM 4515 N N . THR A 1 561 ? -41.162 -2.882 36.480 1.00 51.09 561 THR A N 1
ATOM 4516 C CA . THR A 1 561 ? -39.824 -2.689 37.072 1.00 51.09 561 THR A CA 1
ATOM 4517 C C . THR A 1 561 ? -38.709 -2.788 36.020 1.00 51.09 561 THR A C 1
ATOM 4519 O O . THR A 1 561 ? -37.731 -2.032 36.071 1.00 51.09 561 THR A O 1
ATOM 4522 N N . ALA A 1 562 ? -38.834 -3.698 35.054 1.00 48.31 562 ALA A N 1
ATOM 4523 C CA . ALA A 1 562 ? -37.859 -3.924 33.996 1.00 48.31 562 ALA A CA 1
ATOM 4524 C C . ALA A 1 562 ? -37.913 -2.857 32.896 1.00 48.31 562 ALA A C 1
ATOM 4526 O O . ALA A 1 562 ? -36.872 -2.547 32.315 1.00 48.31 562 ALA A O 1
ATOM 4527 N N . GLU A 1 563 ? -39.071 -2.267 32.607 1.00 49.91 563 GLU A N 1
ATOM 4528 C CA . GLU A 1 563 ? -39.178 -1.071 31.758 1.00 49.91 563 GLU A CA 1
ATOM 4529 C C . GLU A 1 563 ? -38.511 0.138 32.415 1.00 49.91 563 GLU A C 1
ATOM 4531 O O . GLU A 1 563 ? -37.575 0.699 31.843 1.00 49.91 563 GLU A O 1
ATOM 4536 N N . VAL A 1 564 ? -38.830 0.428 33.681 1.00 50.41 564 VAL A N 1
ATOM 4537 C CA . VAL A 1 564 ? -38.209 1.522 34.457 1.00 50.41 564 VAL A CA 1
ATOM 4538 C C . VAL A 1 564 ? -36.682 1.356 34.616 1.00 50.41 564 VAL A C 1
ATOM 4540 O O . VAL A 1 564 ? -35.959 2.328 34.867 1.00 50.41 564 VAL A O 1
ATOM 4543 N N . ILE A 1 565 ? -36.149 0.134 34.487 1.00 51.00 565 ILE A N 1
ATOM 4544 C CA . ILE A 1 565 ? -34.700 -0.148 34.438 1.00 51.00 565 ILE A CA 1
ATOM 4545 C C . ILE A 1 565 ? -34.120 -0.007 33.017 1.00 51.00 565 ILE A C 1
ATOM 4547 O O . ILE A 1 565 ? -32.956 0.385 32.888 1.00 51.00 565 ILE A O 1
ATOM 4551 N N . ARG A 1 566 ? -34.896 -0.313 31.968 1.00 45.28 566 ARG A N 1
ATOM 4552 C CA . ARG A 1 566 ? -34.491 -0.196 30.556 1.00 45.28 566 ARG A CA 1
ATOM 4553 C C . ARG A 1 566 ? -34.471 1.262 30.090 1.00 45.28 566 ARG A C 1
ATOM 4555 O O . ARG A 1 566 ? -33.418 1.704 29.635 1.00 45.28 566 ARG A O 1
ATOM 4562 N N . GLU A 1 567 ? -35.558 2.014 30.278 1.00 42.06 567 GLU A N 1
ATOM 4563 C CA . GLU A 1 567 ? -35.656 3.431 29.884 1.00 42.06 567 GLU A CA 1
ATOM 4564 C C . GLU A 1 567 ? -34.573 4.286 30.545 1.00 42.06 567 GLU A C 1
ATOM 4566 O O . GLU A 1 567 ? -33.734 4.880 29.871 1.00 42.06 567 GLU A O 1
ATOM 4571 N N . LYS A 1 568 ? -34.501 4.263 31.885 1.00 43.59 568 LYS A N 1
ATOM 4572 C CA . LYS A 1 568 ? -33.536 5.061 32.673 1.00 43.59 568 LYS A CA 1
ATOM 4573 C C . LYS A 1 568 ? -32.083 4.559 32.542 1.00 43.59 568 LYS A C 1
ATOM 4575 O O . LYS A 1 568 ? -31.188 5.014 33.260 1.00 43.59 568 LYS A O 1
ATOM 4580 N N . GLY A 1 569 ? -31.850 3.582 31.660 1.00 33.78 569 GLY A N 1
ATOM 4581 C CA . GLY A 1 569 ? -30.547 3.069 31.255 1.00 33.78 569 GLY A CA 1
ATOM 4582 C C . GLY A 1 569 ? -29.948 3.774 30.032 1.00 33.78 569 GLY A C 1
ATOM 4583 O O . GLY A 1 569 ? -28.717 3.756 29.900 1.00 33.78 569 GLY A O 1
ATOM 4584 N N . ALA A 1 570 ? -30.779 4.391 29.185 1.00 28.83 570 ALA A N 1
ATOM 4585 C CA . ALA A 1 570 ? -30.358 5.361 28.179 1.00 28.83 570 ALA A CA 1
ATOM 4586 C C . ALA A 1 570 ? -30.106 6.720 28.858 1.00 28.83 570 ALA A C 1
ATOM 4588 O O . ALA A 1 570 ? -30.725 7.045 29.871 1.00 28.83 570 ALA A O 1
ATOM 4589 N N . GLY A 1 571 ? -29.145 7.496 28.354 1.00 27.77 571 GLY A N 1
ATOM 4590 C CA . GLY A 1 571 ? -28.900 8.835 28.892 1.00 27.77 571 GLY A CA 1
ATOM 4591 C C . GLY A 1 571 ? -30.029 9.782 28.495 1.00 27.77 571 GLY A C 1
ATOM 4592 O O . GLY A 1 571 ? -30.447 9.756 27.340 1.00 27.77 571 GLY A O 1
ATOM 4593 N N . CYS A 1 572 ? -30.475 10.642 29.416 1.00 25.48 572 CYS A N 1
ATOM 4594 C CA . CYS A 1 572 ? -31.297 11.793 29.051 1.00 25.48 572 CYS A CA 1
ATOM 4595 C C . CYS A 1 572 ? -30.478 12.718 28.143 1.00 25.48 572 CYS A C 1
ATOM 4597 O O . CYS A 1 572 ? -29.695 13.535 28.627 1.00 25.48 572 CYS A O 1
ATOM 4599 N N . VAL A 1 573 ? -30.660 12.581 26.832 1.00 24.12 573 VAL A N 1
ATOM 4600 C CA . VAL A 1 573 ? -30.382 13.654 25.881 1.00 24.12 573 VAL A CA 1
ATOM 4601 C C . VAL A 1 573 ? -31.593 14.574 25.959 1.00 24.12 573 VAL A C 1
ATOM 4603 O O . VAL A 1 573 ? -32.684 14.191 25.541 1.00 24.12 573 VAL A O 1
ATOM 4606 N N . ILE A 1 574 ? -31.424 15.747 26.568 1.00 25.92 574 ILE A N 1
ATOM 4607 C CA . ILE A 1 574 ? -32.480 16.760 26.586 1.00 25.92 574 ILE A CA 1
ATOM 4608 C C . ILE A 1 574 ? -32.544 17.351 25.178 1.00 25.92 574 ILE A C 1
ATOM 4610 O O . ILE A 1 574 ? -31.636 18.066 24.756 1.00 25.92 574 ILE A O 1
ATOM 4614 N N . TRP A 1 575 ? -33.607 17.017 24.453 1.00 22.91 575 TRP A N 1
ATOM 4615 C CA . TRP A 1 575 ? -33.980 17.704 23.223 1.00 22.91 575 TRP A CA 1
ATOM 4616 C C . TRP A 1 575 ? -34.395 19.138 23.565 1.00 22.91 575 TRP A C 1
ATOM 4618 O O . TRP A 1 575 ? -35.121 19.347 24.539 1.00 22.91 575 TRP A O 1
ATOM 4628 N N . LYS A 1 576 ? -33.971 20.121 22.763 1.00 23.97 576 LYS A N 1
ATOM 4629 C CA . LYS A 1 576 ? -34.611 21.441 22.766 1.00 23.97 576 LYS A CA 1
ATOM 4630 C C . LYS A 1 576 ? -35.736 21.399 21.738 1.00 23.97 576 LYS A C 1
ATOM 4632 O O . LYS A 1 576 ? -35.496 21.088 20.576 1.00 23.97 576 LYS A O 1
ATOM 4637 N N . GLU A 1 577 ? -36.947 21.653 22.209 1.00 23.55 577 GLU A N 1
ATOM 4638 C CA . GLU A 1 577 ? -38.168 21.683 21.411 1.00 23.55 577 GLU A CA 1
ATOM 4639 C C . GLU A 1 577 ? -38.111 22.830 20.387 1.00 23.55 577 GLU A C 1
ATOM 4641 O O . GLU A 1 577 ? -37.727 23.954 20.721 1.00 23.55 577 GLU A O 1
ATOM 4646 N N . GLU A 1 578 ? -38.476 22.540 19.137 1.00 23.73 578 GLU A N 1
ATOM 4647 C CA . GLU A 1 578 ? -38.670 23.555 18.101 1.00 23.73 578 GLU A CA 1
ATOM 4648 C C . GLU A 1 578 ? -39.903 24.401 18.447 1.00 23.73 578 GLU A C 1
ATOM 4650 O O . GLU A 1 578 ? -41.003 23.876 18.619 1.00 23.73 578 GLU A O 1
ATOM 4655 N N . ARG A 1 579 ? -39.744 25.727 18.487 1.00 24.59 579 ARG A N 1
ATOM 4656 C CA . ARG A 1 579 ? -40.863 26.658 18.320 1.00 24.59 579 ARG A CA 1
ATOM 4657 C C . ARG A 1 579 ? -40.570 27.576 17.141 1.00 24.59 579 ARG A C 1
ATOM 4659 O O . ARG A 1 579 ? -39.441 28.039 16.991 1.00 24.59 579 ARG A O 1
ATOM 4666 N N . ARG A 1 580 ? -41.605 27.740 16.315 1.00 28.52 580 ARG A N 1
ATOM 4667 C CA . ARG A 1 580 ? -41.675 28.664 15.177 1.00 28.52 580 ARG A CA 1
ATOM 4668 C C . ARG A 1 580 ? -41.523 30.114 15.626 1.00 28.52 580 ARG A C 1
ATOM 4670 O O . ARG A 1 580 ? -41.981 30.402 16.754 1.00 28.52 580 ARG A O 1
#

Secondary structure (DSSP, 8-state):
-TTS-TTS--EEEEE-S----SS-SS-TTTB-S---S---HHHHHHHHHHHHTTEEEGGGSS---GGGT--EEETTEEE--EEEEEEGGGGGGEEEEEE-SS--SSSSB-PEEEEE--HHHHHHHHHHHHHT-B--S--------TT--HHHHHHHHHHHHHHHHHHHH--HHHHHHHHHHHHHHHHHHHHHHHHHHHHHHHHHTSTTTTTGGGSTT-------------------------------------------------EEEEEEEEEEE-S--TTTHHHHHHHHHHHT-SEEEEE-----EEEEEEEETTEEEEEEES-SSS--EEEEEEGGGGGGEEEEEE--SSEEEEEEEETTEEEEEEEEEPPPTTS-HHHHHHHHHHHHHHHHTS-TTSEEEEEEE-S----SS-TTTTTTB-S---S---HHHHHHHHHHHHTTEEEHHHHS---GGGT--EEETTEEE--EEEEEEGGGGGGEEEEEE--S-SS-SSB--EEEEEEEEE-----------B-GGGGGSHHHHHHHHHHHHHHHTT--PPPSSHHHHHHHHHHTTS----PPPP--

Radius of gyration: 36.06 Å; chains: 1; bounding box: 77×95×81 Å

Organism: NCBI:txid175788

Foldseek 3Di:
DVPDDPPDKDKDWDQAPWFQAAQDPDLVQAAARATDDHGDPSNVVVSVVCVVQQKHFLLRNDDDDLQFRFFWDDPNDTHHRTTMMIRSVQSVQWDDKTFDPPDPPDPTGTDIDTFGHDVLLVLLQVLLCVQLNFDPPDDPPPCPDLLDDPLLVVLVVLLVVLVVVCVPPVDVVSVVVSVVSVVVSVVSSVVSVVVSVVVLVVLCPDPVVVVCVPDPPPDDDPDDDDDDDDDDDDDDDDDDDDDDDDDDDDDDDDPPPPPPPPPPQFDKDKAKEKEWALLELPPCLALVLVVCVVVVHAKYKYKNNLDADFDWDDSDPQKIKGWHDHGNNGAIIIMIGRNVQVVQWPDWADQYSFKIWTWGADLRAIEIEMEGEADAVPDDPVSRVVSLVSVVVVLVVDDPRHKYKYWYQQNWFLAAQQVVQVQAAARAGDHHGDPSNVVVSVSCVVSQKHFLLRNDDDDLQFSFFFDDPNDTGHRITMIIHSVQSVQWDDWTWDPDRDSHPTGTMIIIIGMDRDDNDPPDSPDGDRSVVVCVDVVSVVSSVVSSCVSVVNPDDDDPDPVSNVVVSVVVNDTPPPDDDDDD

InterPro domains:
  IPR005135 Endonuclease/exonuclease/phosphatase [PF03372] (275-484)
  IPR027124 SWR1-complex protein 5/Craniofacial development protein 1/2 [PTHR23227] (283-506)
  IPR036691 Endonuclease/exonuclease/phosphatase superfamily [G3DSA:3.60.10.10] (1-116)
  IPR036691 Endonuclease/exonuclease/phosphatase superfamily [G3DSA:3.60.10.10] (270-512)
  IPR036691 Endonuclease/exonuclease/phosphatase superfamily [SSF56219] (268-498)

Sequence (580 aa):
MESIPMGERVVIGADVNGHVGEGNTVDEEVLGKFGVKERNFEGQMVVDFAKRMDIAVVNTYFQKREEHRVTYKSGGRRTQVDYILCRRGNLKEISDCKVVVGESVARQHRMVECRMTLMVCKKKRETGRKVLGVSSGRSKEDKETWWWNEEVQDSVQRKRLAKKKWDMDRTEENRQEYKELQRRVKREVSKAKQKAYDELYTRLDTREGQKDLYSTNFIPDRSRPGLTTTAIGAVDLQGAGGNWATVGRRSRGGRRVRRQREKRKGKSVGLRIGTLNVGTMTGKGRELADMMERRKVDILCVQETRWKGSKARIIGAGFKLFYYGVDSKRNGVGVVLKEEFVRNVLEVKRVSDRVMSLKLEFEGVMLNVVSGYAPQVGCELEEKERFWSELDEVMESIPTGERVVIGADFNGHVGEGNTGDEEVMGKFGVKERNLEGQMVVDFAKRMDMAVVNTYFQKREEHRVTYKSGGRRTQVDYILCRRGNLKEISDCKVVVGESVARQHRMVVCRMTLMVCKTKRSKIEKKTKWWKLKKEECCEEFRQKLRQALGGQVVLPDDWETTAEVIREKGAGCVIWKEERR

pLDDT: mean 71.13, std 19.7, range [22.91, 95.5]